Protein AF-0000000087542430 (afdb_homodimer)

Organism: NCBI:txid47879

InterPro domains:
  IPR011009 Protein kinase-like domain superfamily [SSF56112] (33-197)

Secondary structure (DSSP, 8-state):
--EEEE-GGGGGGHHHHSSHHHHHH---EEEEEETTEEEEEEEETTEEEEEEEEE---STTHHHHSPPHHHHHHHHHHHHHHTT---PPEEEEEEEEETTEEEEEEEEEEPPTT-EEHHHHHHTT-GGGG-HHHHHHHHHHHHHHHHHHHHTTEE-S---GGGEEE-TT--EEE---TT-EE--HHHHHHHHHHHHHHHHHHHHHHS-HHHHHHHHHHHHT-SS--HHHHHHHHHHHHTTTTT-/--EEEE-GGGGGGHHHHSSHHHHHH---EEEEEETTEEEEEEEETTEEEEEEEEE---STTHHHHSPPHHHHHHHHHHHHHHTT---PPEEEEEEEEETTEEEEEEEEEEPPTT-EEHHHHHHTT-GGGG-HHHHHHHHHHHHHHHHHHHHTTEE-S---GGGEEE-TT--EEE---TT-EE--HHHHHHHHHHHHHHHHHHHHHHS-HHHHHHHHHHHHT-SS--HHHHHHHHHHHHTTTTT-

Sequence (488 aa):
MSGWKLEPAYAELAQDFGSLDAVFALQGERLTRDPLSEVIRVQRDGVNYYVKRYVGAGKGLRRYLGKPRVKSEWQNLKRFAKWGIPTAEIVAWGLERNGAAYARGAMITRELPCTEDLSALAERHDLRLADRAWVDGVSRQLAGYTRTMHEHRFTHNDLKWRNLLIDDRSRLFLIDCPNGDFWRGFWLKYRITKDLACLDKVAKYHLSATQRLRFYLQYRQRDRLDTCDKKRIRHVVRFFEGREMSGWKLEPAYAELAQDFGSLDAVFALQGERLTRDPLSEVIRVQRDGVNYYVKRYVGAGKGLRRYLGKPRVKSEWQNLKRFAKWGIPTAEIVAWGLERNGAAYARGAMITRELPCTEDLSALAERHDLRLADRAWVDGVSRQLAGYTRTMHEHRFTHNDLKWRNLLIDDRSRLFLIDCPNGDFWRGFWLKYRITKDLACLDKVAKYHLSATQRLRFYLQYRQRDRLDTCDKKRIRHVVRFFEGRE

Solvent-accessible surface area (backbone atoms only — not comparable to full-atom values): 26073 Å² total; per-residue (Å²): 132,65,45,66,46,56,40,73,93,49,55,90,43,36,82,52,53,52,35,67,69,38,45,74,62,60,76,57,50,75,74,48,78,52,98,44,34,38,31,29,39,38,74,56,97,89,38,52,30,40,39,37,39,36,44,54,43,68,77,75,67,40,20,55,72,50,82,52,54,61,58,37,21,56,52,41,51,50,46,31,53,74,72,70,34,51,54,61,50,74,43,26,40,35,34,41,52,57,83,76,28,49,42,37,31,34,39,28,30,43,60,65,76,70,52,46,35,45,41,59,40,56,74,67,62,42,68,59,65,72,32,66,68,55,43,49,54,47,34,50,54,52,17,51,47,52,34,52,37,47,74,69,33,28,39,45,74,56,46,34,45,72,33,30,31,35,31,90,82,64,48,69,30,51,47,80,33,48,57,39,45,74,49,56,72,70,56,30,56,53,43,49,38,46,31,55,23,42,44,42,66,58,39,67,78,65,43,54,71,68,57,54,49,47,33,50,29,51,38,67,71,44,93,68,81,49,74,67,51,51,54,48,51,54,48,24,74,48,62,58,63,88,71,115,132,65,45,67,45,56,41,75,95,49,56,90,44,34,81,51,53,54,36,67,68,38,46,74,64,59,78,58,52,75,74,48,77,52,98,44,36,37,31,30,38,36,74,55,96,90,38,52,30,40,38,38,38,35,44,54,42,66,77,76,67,40,20,55,70,51,82,51,54,62,58,37,21,57,53,42,52,50,46,30,53,75,72,68,34,51,54,60,50,74,44,27,40,33,34,41,52,56,83,76,29,49,41,38,31,34,39,29,30,41,60,66,75,70,51,44,36,48,40,60,39,58,74,67,63,42,68,59,65,72,32,65,67,55,42,50,52,48,34,50,53,51,17,49,46,52,34,53,37,4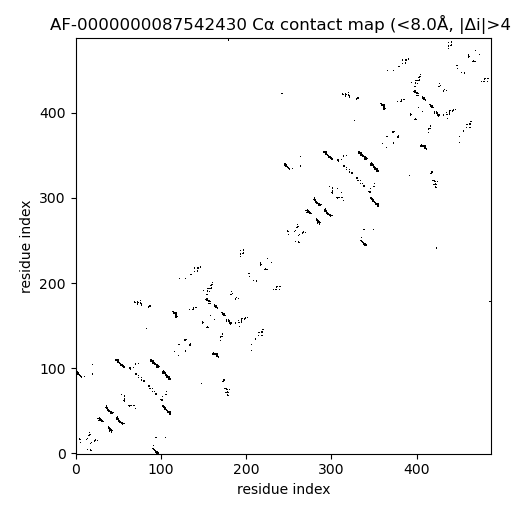8,74,69,33,28,38,45,74,57,46,34,46,70,32,30,32,35,30,89,82,64,48,69,28,51,48,78,36,49,59,38,45,76,48,57,71,71,57,31,56,51,44,49,38,47,31,55,22,42,42,42,68,58,38,67,79,66,43,54,71,66,57,54,48,47,33,51,29,51,37,66,71,45,94,66,81,49,74,68,50,51,53,47,50,54,49,23,76,47,62,59,64,86,73,114

Structure (mmCIF, N/CA/C/O backbone):
data_AF-0000000087542430-model_v1
#
loop_
_entity.id
_entity.type
_entity.pdbx_description
1 polymer 'Protein kinase domain-containing protein'
#
loop_
_atom_site.group_PDB
_atom_site.id
_atom_site.type_symbol
_atom_site.label_atom_id
_atom_site.label_alt_id
_atom_site.label_comp_id
_atom_site.label_asym_id
_atom_site.label_entity_id
_atom_site.label_seq_id
_atom_site.pdbx_PDB_ins_code
_atom_site.Cartn_x
_atom_site.Cartn_y
_atom_site.Cartn_z
_atom_site.occupancy
_atom_site.B_iso_or_equiv
_atom_site.auth_seq_id
_atom_site.auth_comp_id
_atom_site.auth_asym_id
_atom_site.auth_atom_id
_atom_site.pdbx_PDB_model_num
ATOM 1 N N . MET A 1 1 ? -23.734 -17.844 -2.361 1 52.16 1 MET A N 1
ATOM 2 C CA . MET A 1 1 ? -23.906 -19.297 -2.379 1 52.16 1 MET A CA 1
ATOM 3 C C . MET A 1 1 ? -22.891 -19.969 -1.473 1 52.16 1 MET A C 1
ATOM 5 O O . MET A 1 1 ? -21.688 -19.859 -1.688 1 52.16 1 MET A O 1
ATOM 9 N N . SER A 1 2 ? -23.297 -20.266 -0.173 1 66 2 SER A N 1
ATOM 10 C CA . SER A 1 2 ? -22.641 -21.172 0.768 1 66 2 SER A CA 1
ATOM 11 C C . SER A 1 2 ? -22.484 -22.562 0.182 1 66 2 SER A C 1
ATOM 13 O O . SER A 1 2 ? -23.359 -23.031 -0.554 1 66 2 SER A O 1
ATOM 15 N N . GLY A 1 3 ? -21.281 -23.078 -0.047 1 87.31 3 GLY A N 1
ATOM 16 C CA . GLY A 1 3 ? -21.078 -24.453 -0.473 1 87.31 3 GLY A CA 1
ATOM 17 C C . GLY A 1 3 ? -19.625 -24.891 -0.4 1 87.31 3 GLY A C 1
ATOM 18 O O . GLY A 1 3 ? -18.734 -24.062 -0.186 1 87.31 3 GLY A O 1
ATOM 19 N N . TRP A 1 4 ? -19.516 -26.219 -0.325 1 95.25 4 TRP A N 1
ATOM 20 C CA . TRP A 1 4 ? -18.219 -26.875 -0.301 1 95.25 4 TRP A CA 1
ATOM 21 C C . TRP A 1 4 ? -18.109 -27.906 -1.415 1 95.25 4 TRP A C 1
ATOM 23 O O . TRP A 1 4 ? -19.031 -28.703 -1.621 1 95.25 4 TRP A O 1
ATOM 33 N N . LYS A 1 5 ? -16.969 -27.797 -2.174 1 97.12 5 LYS A N 1
ATOM 34 C CA . LYS A 1 5 ? -16.766 -28.719 -3.281 1 97.12 5 LYS A CA 1
ATOM 35 C C . LYS A 1 5 ? -15.422 -29.438 -3.146 1 97.12 5 LYS A C 1
ATOM 37 O O . LYS A 1 5 ? -14.391 -28.812 -2.92 1 97.12 5 LYS A O 1
ATOM 42 N N . LEU A 1 6 ? -15.547 -30.703 -3.184 1 97.88 6 LEU A N 1
ATOM 43 C CA . LEU A 1 6 ? -14.367 -31.562 -3.275 1 97.88 6 LEU A CA 1
ATOM 44 C C . LEU A 1 6 ? -14.227 -32.125 -4.676 1 97.88 6 LEU A C 1
ATOM 46 O O . LEU A 1 6 ? -15.164 -32.75 -5.191 1 97.88 6 LEU A O 1
ATOM 50 N N . GLU A 1 7 ? -13.078 -31.938 -5.238 1 97.06 7 GLU A N 1
ATOM 51 C CA . GLU A 1 7 ? -12.867 -32.5 -6.574 1 97.06 7 GLU A CA 1
ATOM 52 C C . GLU A 1 7 ? -13.023 -34 -6.586 1 97.06 7 GLU A C 1
ATOM 54 O O . GLU A 1 7 ? -12.508 -34.688 -5.699 1 97.06 7 GLU A O 1
ATOM 59 N N . PRO A 1 8 ? -13.672 -34.531 -7.629 1 96.56 8 PRO A N 1
ATOM 60 C CA . PRO A 1 8 ? -13.961 -35.969 -7.688 1 96.56 8 PRO A CA 1
ATOM 61 C C . PRO A 1 8 ? -12.703 -36.812 -7.613 1 96.56 8 PRO A C 1
ATOM 63 O O . PRO A 1 8 ? -12.719 -37.906 -7.023 1 96.56 8 PRO A O 1
ATOM 66 N N . ALA A 1 9 ? -11.688 -36.375 -8.102 1 96.06 9 ALA A N 1
ATOM 67 C CA . ALA A 1 9 ? -10.43 -37.125 -8.133 1 96.06 9 ALA A CA 1
ATOM 68 C C . ALA A 1 9 ? -9.898 -37.344 -6.723 1 96.06 9 ALA A C 1
ATOM 70 O O . ALA A 1 9 ? -9.023 -38.188 -6.512 1 96.06 9 ALA A O 1
ATOM 71 N N . TYR A 1 10 ? -10.5 -36.625 -5.754 1 97.38 10 TYR A N 1
ATOM 72 C CA . TYR A 1 10 ? -10.008 -36.719 -4.383 1 97.38 10 TYR A CA 1
ATOM 73 C C . TYR A 1 10 ? -11.094 -37.25 -3.451 1 97.38 10 TYR A C 1
ATOM 75 O O . TYR A 1 10 ? -11.086 -36.969 -2.252 1 97.38 10 TYR A O 1
ATOM 83 N N . ALA A 1 11 ? -11.969 -38 -3.99 1 96.38 11 ALA A N 1
ATOM 84 C CA . ALA A 1 11 ? -13.117 -38.531 -3.238 1 96.38 11 ALA A CA 1
ATOM 85 C C . ALA A 1 11 ? -12.664 -39.344 -2.047 1 96.38 11 ALA A C 1
ATOM 87 O O . ALA A 1 11 ? -13.336 -39.406 -1.014 1 96.38 11 ALA A O 1
ATOM 88 N N . GLU A 1 12 ? -11.531 -40 -2.141 1 96.25 12 GLU A N 1
ATOM 89 C CA . GLU A 1 12 ? -11.023 -40.844 -1.073 1 96.25 12 GLU A CA 1
ATOM 90 C C . GLU A 1 12 ? -10.664 -40.031 0.167 1 96.25 12 GLU A C 1
ATOM 92 O O . GLU A 1 12 ? -10.531 -40.594 1.262 1 96.25 12 GLU A O 1
ATOM 97 N N . LEU A 1 13 ? -10.555 -38.719 0.046 1 97.19 13 LEU A N 1
ATOM 98 C CA . LEU A 1 13 ? -10.18 -37.844 1.161 1 97.19 13 LEU A CA 1
ATOM 99 C C . LEU A 1 13 ? -11.406 -37.125 1.717 1 97.19 13 LEU A C 1
ATOM 101 O O . LEU A 1 13 ? -11.273 -36.094 2.398 1 97.19 13 LEU A O 1
ATOM 105 N N . ALA A 1 14 ? -12.547 -37.625 1.47 1 96.94 14 ALA A N 1
ATOM 106 C CA . ALA A 1 14 ? -13.805 -37 1.843 1 96.94 14 ALA A CA 1
ATOM 107 C C . ALA A 1 14 ? -13.914 -36.844 3.357 1 96.94 14 ALA A C 1
ATOM 109 O O . ALA A 1 14 ? -14.508 -35.875 3.852 1 96.94 14 ALA A O 1
ATOM 110 N N . GLN A 1 15 ? -13.367 -37.781 4.031 1 95.88 15 GLN A N 1
ATOM 111 C CA . GLN A 1 15 ? -13.438 -37.719 5.488 1 95.88 15 GLN A CA 1
ATOM 112 C C . GLN A 1 15 ? -12.758 -36.438 6.008 1 95.88 15 GLN A C 1
ATOM 114 O O . GLN A 1 15 ? -13.266 -35.781 6.918 1 95.88 15 GLN A O 1
ATOM 119 N N . ASP A 1 16 ? -11.633 -36.094 5.398 1 97.12 16 ASP A N 1
ATOM 120 C CA . ASP A 1 16 ? -10.836 -34.969 5.855 1 97.12 16 ASP A CA 1
ATOM 121 C C . ASP A 1 16 ? -11.211 -33.688 5.098 1 97.12 16 ASP A C 1
ATOM 123 O O . ASP A 1 16 ? -11.242 -32.594 5.68 1 97.12 16 ASP A O 1
ATOM 127 N N . PHE A 1 17 ? -11.508 -33.844 3.803 1 98 17 PHE A N 1
ATOM 128 C CA . PHE A 1 17 ? -11.633 -32.688 2.939 1 98 17 PHE A CA 1
ATOM 129 C C . PHE A 1 17 ? -13.07 -32.5 2.453 1 98 17 PHE A C 1
ATOM 131 O O . PHE A 1 17 ? -13.352 -31.641 1.63 1 98 17 PHE A O 1
ATOM 138 N N . GLY A 1 18 ? -13.977 -33.281 2.99 1 96.75 18 GLY A N 1
ATOM 139 C CA . GLY A 1 18 ? -15.281 -33.375 2.361 1 96.75 18 GLY A CA 1
ATOM 140 C C . GLY A 1 18 ? -16.266 -32.344 2.834 1 96.75 18 GLY A C 1
ATOM 141 O O . GLY A 1 18 ? -17.359 -32.188 2.283 1 96.75 18 GLY A O 1
ATOM 142 N N . SER A 1 19 ? -15.922 -31.641 3.891 1 96.44 19 SER A N 1
ATOM 143 C CA . SER A 1 19 ? -16.797 -30.578 4.406 1 96.44 19 SER A CA 1
ATOM 144 C C . SER A 1 19 ? -15.984 -29.469 5.047 1 96.44 19 SER A C 1
ATOM 146 O O . SER A 1 19 ? -14.844 -29.672 5.461 1 96.44 19 SER A O 1
ATOM 148 N N . LEU A 1 20 ? -16.656 -28.328 5.012 1 95.94 20 LEU A N 1
ATOM 149 C CA . LEU A 1 20 ? -16 -27.172 5.645 1 95.94 20 LEU A CA 1
ATOM 150 C C . LEU A 1 20 ? -15.703 -27.469 7.113 1 95.94 20 LEU A C 1
ATOM 152 O O . LEU A 1 20 ? -14.641 -27.109 7.617 1 95.94 20 LEU A O 1
ATOM 156 N N . ASP A 1 21 ? -16.594 -28.141 7.84 1 96 21 ASP A N 1
ATOM 157 C CA . ASP A 1 21 ? -16.391 -28.5 9.234 1 96 21 ASP A CA 1
ATOM 158 C C . ASP A 1 21 ? -15.156 -29.391 9.398 1 96 21 ASP A C 1
ATOM 160 O O . ASP A 1 21 ? -14.336 -29.172 10.289 1 96 21 ASP A O 1
ATOM 164 N N . ALA A 1 22 ? -15.102 -30.359 8.562 1 97.31 22 ALA A N 1
ATOM 165 C CA . ALA A 1 22 ? -13.953 -31.266 8.625 1 97.31 22 ALA A CA 1
ATOM 166 C C . ALA A 1 22 ? -12.648 -30.531 8.359 1 97.31 22 ALA A C 1
ATOM 168 O O . ALA A 1 22 ? -11.641 -30.766 9.023 1 97.31 22 ALA A O 1
ATOM 169 N N . VAL A 1 23 ? -12.703 -29.656 7.434 1 97.75 23 VAL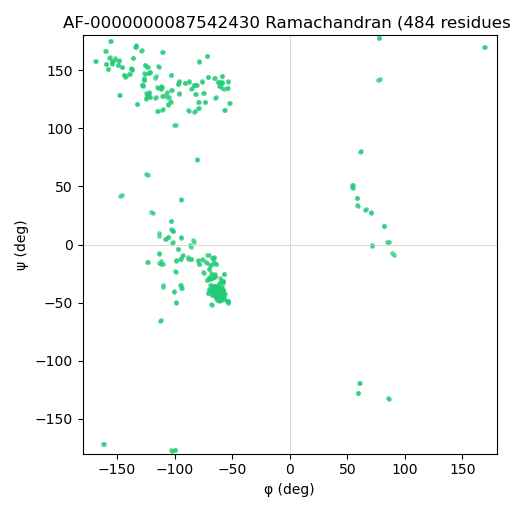 A N 1
ATOM 170 C CA . VAL A 1 23 ? -11.523 -28.906 7.02 1 97.75 23 VAL A CA 1
ATOM 171 C C . VAL A 1 23 ? -11.078 -27.969 8.148 1 97.75 23 VAL A C 1
ATOM 173 O O . VAL A 1 23 ? -9.883 -27.859 8.43 1 97.75 23 VAL A O 1
ATOM 176 N N . PHE A 1 24 ? -11.992 -27.359 8.844 1 96.62 24 PHE A N 1
ATOM 177 C CA . PHE A 1 24 ? -11.648 -26.438 9.922 1 96.62 24 PHE A CA 1
ATOM 178 C C . PHE A 1 24 ? -11.195 -27.203 11.164 1 96.62 24 PHE A C 1
ATOM 180 O O . PHE A 1 24 ? -10.586 -26.625 12.062 1 96.62 24 PHE A O 1
ATOM 187 N N . ALA A 1 25 ? -11.414 -28.484 11.18 1 96.81 25 ALA A N 1
ATOM 188 C CA . ALA A 1 25 ? -11.008 -29.328 12.305 1 96.81 25 ALA A CA 1
ATOM 189 C C . ALA A 1 25 ? -9.633 -29.938 12.055 1 96.81 25 ALA A C 1
ATOM 191 O O . ALA A 1 25 ? -9.023 -30.5 12.969 1 96.81 25 ALA A O 1
ATOM 192 N N . LEU A 1 26 ? -9.164 -29.781 10.852 1 96.94 26 LEU A N 1
ATOM 193 C CA . LEU A 1 26 ? -7.883 -30.391 10.5 1 96.94 26 LEU A CA 1
ATOM 194 C C . LEU A 1 26 ? -6.758 -29.812 11.359 1 96.94 26 LEU A C 1
ATOM 196 O O . LEU A 1 26 ? -6.73 -28.609 11.641 1 96.94 26 LEU A O 1
ATOM 200 N N . GLN A 1 27 ? -5.906 -30.688 11.75 1 96 27 GLN A N 1
ATOM 201 C CA . GLN A 1 27 ? -4.668 -30.297 12.414 1 96 27 GLN A CA 1
ATOM 202 C C . GLN A 1 27 ? -3.455 -30.594 11.539 1 96 27 GLN A C 1
ATOM 204 O O . GLN A 1 27 ? -3.404 -31.641 10.875 1 96 27 GLN A O 1
ATOM 209 N N . GLY A 1 28 ? -2.607 -29.609 11.477 1 96.44 28 GLY A N 1
ATOM 210 C CA . GLY A 1 28 ? -1.394 -29.75 10.695 1 96.44 28 GLY A CA 1
ATOM 211 C C . GLY A 1 28 ? -0.321 -28.734 11.062 1 96.44 28 GLY A C 1
ATOM 212 O O . GLY A 1 28 ? -0.391 -28.109 12.125 1 96.44 28 GLY A O 1
ATOM 213 N N . GLU A 1 29 ? 0.711 -28.703 10.289 1 96.69 29 GLU A N 1
ATOM 214 C CA . GLU A 1 29 ? 1.783 -27.734 10.492 1 96.69 29 GLU A CA 1
ATOM 215 C C . GLU A 1 29 ? 1.347 -26.344 10.07 1 96.69 29 GLU A C 1
ATOM 217 O O . GLU A 1 29 ? 1.015 -26.109 8.906 1 96.69 29 GLU A O 1
ATOM 222 N N . ARG A 1 30 ? 1.42 -25.422 11.008 1 96.06 30 ARG A N 1
ATOM 223 C CA . ARG A 1 30 ? 1.023 -24.047 10.711 1 96.06 30 ARG A CA 1
ATOM 224 C C . ARG A 1 30 ? 2.125 -23.312 9.961 1 96.06 30 ARG A C 1
ATOM 226 O O . ARG A 1 30 ? 3.252 -23.203 10.445 1 96.06 30 ARG A O 1
ATOM 233 N N . LEU A 1 31 ? 1.813 -22.844 8.875 1 93.19 31 LEU A N 1
ATOM 234 C CA . LEU A 1 31 ? 2.779 -22.125 8.047 1 93.19 31 LEU A CA 1
ATOM 235 C C . LEU A 1 31 ? 2.619 -20.625 8.211 1 93.19 31 LEU A C 1
ATOM 237 O O . LEU A 1 31 ? 3.609 -19.891 8.32 1 93.19 31 LEU A O 1
ATOM 241 N N . THR A 1 32 ? 1.468 -20.109 8.102 1 90.69 32 THR A N 1
ATOM 242 C CA . THR A 1 32 ? 1.166 -18.703 8.281 1 90.69 32 THR A CA 1
ATOM 243 C C . THR A 1 32 ? -0.108 -18.516 9.102 1 90.69 32 THR A C 1
ATOM 245 O O . THR A 1 32 ? -0.984 -19.391 9.094 1 90.69 32 THR A O 1
ATOM 248 N N . ARG A 1 33 ? -0.109 -17.344 9.836 1 87.38 33 ARG A N 1
ATOM 249 C CA . ARG A 1 33 ? -1.304 -16.969 10.586 1 87.38 33 ARG A CA 1
ATOM 250 C C . ARG A 1 33 ? -1.471 -15.453 10.641 1 87.38 33 ARG A C 1
ATOM 252 O O . ARG A 1 33 ? -0.507 -14.727 10.891 1 87.38 33 ARG A O 1
ATOM 259 N N . ASP A 1 34 ? -2.607 -15.133 10.281 1 83.19 34 ASP A N 1
ATOM 260 C CA . ASP A 1 34 ? -3.035 -13.75 10.484 1 83.19 34 ASP A CA 1
ATOM 261 C C . ASP A 1 34 ? -4.441 -13.695 11.086 1 83.19 34 ASP A C 1
ATOM 263 O O . ASP A 1 34 ? -5.109 -14.727 11.203 1 83.19 34 ASP A O 1
ATOM 267 N N . PRO A 1 35 ? -4.871 -12.492 11.484 1 77.81 35 PRO A N 1
ATOM 268 C CA . PRO A 1 35 ? -6.168 -12.406 12.164 1 77.81 35 PRO A CA 1
ATOM 269 C C . PRO A 1 35 ? -7.309 -12.977 11.32 1 77.81 35 PRO A C 1
ATOM 271 O O . PRO A 1 35 ? -8.258 -13.555 11.867 1 77.81 35 PRO A O 1
ATOM 274 N N . LEU A 1 36 ? -7.184 -13 10.062 1 81 36 LEU A N 1
ATOM 275 C CA . LEU A 1 36 ? -8.32 -13.359 9.227 1 81 36 LEU A CA 1
ATOM 276 C C . LEU A 1 36 ? -8.062 -14.68 8.5 1 81 36 LEU A C 1
ATOM 278 O O . LEU A 1 36 ? -8.977 -15.25 7.902 1 81 36 LEU A O 1
ATOM 282 N N . SER A 1 37 ? -6.793 -15.188 8.625 1 89.94 37 SER A N 1
ATOM 283 C CA . SER A 1 37 ? -6.516 -16.359 7.805 1 89.94 37 SER A CA 1
ATOM 284 C C . SER A 1 37 ? -5.402 -17.203 8.414 1 89.94 37 SER A C 1
ATOM 286 O O . SER A 1 37 ? -4.641 -16.719 9.258 1 89.94 37 SER A O 1
ATOM 288 N N . GLU A 1 38 ? -5.445 -18.469 8.047 1 94.5 38 GLU A N 1
ATOM 289 C CA . GLU A 1 38 ? -4.402 -19.406 8.43 1 94.5 38 GLU A CA 1
ATOM 290 C C . GLU A 1 38 ? -4.129 -20.422 7.312 1 94.5 38 GLU A C 1
ATOM 292 O O . GLU A 1 38 ? -5.035 -20.766 6.555 1 94.5 38 GLU A O 1
ATOM 297 N N . VAL A 1 39 ? -2.871 -20.797 7.23 1 96.31 39 VAL A N 1
ATOM 298 C CA . VAL A 1 39 ? -2.486 -21.859 6.301 1 96.31 39 VAL A CA 1
ATOM 299 C C . VAL A 1 39 ? -1.783 -22.984 7.055 1 96.31 39 VAL A C 1
ATOM 301 O O . VAL A 1 39 ? -0.802 -22.734 7.762 1 96.31 39 VAL A O 1
ATOM 304 N N . ILE A 1 40 ? -2.273 -24.141 6.824 1 97.62 40 ILE A N 1
ATOM 305 C CA . ILE A 1 40 ? -1.609 -25.297 7.426 1 97.62 40 ILE A CA 1
ATOM 306 C C . ILE A 1 40 ? -1.259 -26.312 6.34 1 97.62 40 ILE A C 1
ATOM 308 O O . ILE A 1 40 ? -1.88 -26.328 5.273 1 97.62 40 ILE A O 1
ATOM 312 N N . ARG A 1 41 ? -0.298 -27.062 6.613 1 97.94 41 ARG A N 1
ATOM 313 C CA . ARG A 1 41 ? 0.076 -28.188 5.766 1 97.94 41 ARG A CA 1
ATOM 314 C C . ARG A 1 41 ? -0.303 -29.516 6.418 1 97.94 41 ARG A C 1
ATOM 316 O O . ARG A 1 41 ? -0.022 -29.734 7.598 1 97.94 41 ARG A O 1
ATOM 323 N N . VAL A 1 42 ? -0.954 -30.312 5.68 1 98 42 VAL A N 1
ATOM 324 C CA . VAL A 1 42 ? -1.322 -31.641 6.164 1 98 42 VAL A CA 1
ATOM 325 C C . VAL A 1 42 ? -0.822 -32.719 5.188 1 98 42 VAL A C 1
ATOM 327 O O . VAL A 1 42 ? -0.729 -32.469 3.984 1 98 42 VAL A O 1
ATOM 330 N N . GLN A 1 43 ? -0.483 -33.781 5.723 1 97.5 43 GLN A N 1
ATOM 331 C CA . GLN A 1 43 ? -0.053 -34.906 4.891 1 97.5 43 GLN A CA 1
ATOM 332 C C . GLN A 1 43 ? -1.076 -36.031 4.914 1 97.5 43 GLN A C 1
ATOM 334 O O . GLN A 1 43 ? -1.552 -36.438 5.98 1 97.5 43 GLN A O 1
ATOM 339 N N . ARG A 1 44 ? -1.478 -36.469 3.799 1 96.12 44 ARG A N 1
ATOM 340 C CA . ARG A 1 44 ? -2.344 -37.625 3.633 1 96.12 44 ARG A CA 1
ATOM 341 C C . ARG A 1 44 ? -1.81 -38.562 2.547 1 96.12 44 ARG A C 1
ATOM 343 O O . ARG A 1 44 ? -1.547 -38.125 1.424 1 96.12 44 ARG A O 1
ATOM 350 N N . ASP A 1 45 ? -1.526 -39.844 2.959 1 92.56 45 ASP A N 1
ATOM 351 C CA . ASP A 1 45 ? -1.05 -40.844 2.029 1 92.56 45 ASP A CA 1
ATOM 352 C C . ASP A 1 45 ? 0.244 -40.406 1.348 1 92.56 45 ASP A C 1
ATOM 354 O O . ASP A 1 45 ? 0.381 -40.531 0.128 1 92.56 45 ASP A O 1
ATOM 358 N N . GLY A 1 46 ? 1.032 -39.719 2.055 1 94.44 46 GLY A N 1
ATOM 359 C CA . GLY A 1 46 ? 2.35 -39.344 1.567 1 94.44 46 GLY A CA 1
ATOM 360 C C . GLY A 1 46 ? 2.34 -38.094 0.723 1 94.44 46 GLY A C 1
ATOM 361 O O . GLY A 1 46 ? 3.373 -37.688 0.182 1 94.44 46 GLY A O 1
ATOM 362 N N . VAL A 1 47 ? 1.177 -37.562 0.617 1 96.19 47 VAL A N 1
ATOM 363 C CA . VAL A 1 47 ? 1.046 -36.344 -0.182 1 96.19 47 VAL A CA 1
ATOM 364 C C . VAL A 1 47 ? 0.737 -35.156 0.727 1 96.19 47 VAL A C 1
ATOM 366 O O . VAL A 1 47 ? -0.08 -35.25 1.644 1 96.19 47 VAL A O 1
ATOM 369 N N . ASN A 1 48 ? 1.465 -34.031 0.451 1 97.38 48 ASN A N 1
ATOM 370 C CA . ASN A 1 48 ? 1.199 -32.812 1.214 1 97.38 48 ASN A CA 1
ATOM 371 C C . ASN A 1 48 ? 0.091 -31.984 0.576 1 97.38 48 ASN A C 1
ATOM 373 O O . ASN A 1 48 ? 0.013 -31.875 -0.65 1 97.38 48 ASN A O 1
ATOM 377 N N . TYR A 1 49 ? -0.723 -31.453 1.454 1 98.31 49 TYR A N 1
ATOM 378 C CA . TYR A 1 49 ? -1.785 -30.531 1.056 1 98.31 49 TYR A CA 1
ATOM 379 C C . TYR A 1 49 ? -1.709 -29.234 1.846 1 98.31 49 TYR A C 1
ATOM 381 O O . TYR A 1 49 ? -1.393 -29.234 3.037 1 98.31 49 TYR A O 1
ATOM 389 N N . TYR A 1 50 ? -1.98 -28.156 1.175 1 97.88 50 TYR A N 1
ATOM 390 C CA . TYR A 1 50 ? -2.033 -26.844 1.822 1 97.88 50 TYR A CA 1
ATOM 391 C C . TYR A 1 50 ? -3.475 -26.406 2.031 1 97.88 50 TYR A C 1
ATOM 393 O O . TYR A 1 50 ? -4.246 -26.312 1.074 1 97.88 50 TYR A O 1
ATOM 401 N N . VAL A 1 51 ? -3.768 -26.156 3.27 1 98.12 51 VAL A N 1
ATOM 402 C CA . VAL A 1 51 ? -5.117 -25.766 3.66 1 98.12 51 VAL A CA 1
ATOM 403 C C . VAL A 1 51 ? -5.133 -24.297 4.082 1 98.12 51 VAL A C 1
ATOM 405 O O . VAL A 1 51 ? -4.504 -23.922 5.07 1 98.12 51 VAL A O 1
ATOM 408 N N . LYS A 1 52 ? -5.863 -23.516 3.326 1 96.75 52 LYS A N 1
ATOM 409 C CA . LYS A 1 52 ? -6.043 -22.094 3.658 1 96.75 52 LYS A CA 1
ATOM 410 C C . LYS A 1 52 ? -7.441 -21.844 4.219 1 96.75 52 LYS A C 1
ATOM 412 O O . LYS A 1 52 ? -8.445 -22.078 3.541 1 96.75 52 LYS A O 1
ATOM 417 N N . ARG A 1 53 ? -7.422 -21.359 5.402 1 96 53 ARG A N 1
ATOM 418 C CA . ARG A 1 53 ? -8.68 -21.094 6.09 1 96 53 ARG A CA 1
ATOM 419 C C . ARG A 1 53 ? -8.867 -19.594 6.328 1 96 53 ARG A C 1
ATOM 421 O O . ARG A 1 53 ? -7.93 -18.906 6.742 1 96 53 ARG A O 1
ATOM 428 N N . TYR A 1 54 ? -10.023 -19.141 6.047 1 90.88 54 TYR A N 1
ATOM 429 C CA . TYR A 1 54 ? -10.375 -17.734 6.246 1 90.88 54 TYR A CA 1
ATOM 430 C C . TYR A 1 54 ? -11.562 -17.609 7.195 1 90.88 54 TYR A C 1
ATOM 432 O O . TYR A 1 54 ? -12.57 -18.297 7.035 1 90.88 54 TYR A O 1
ATOM 440 N N . VAL A 1 55 ? -11.172 -16.734 8.203 1 86.5 55 VAL A N 1
ATOM 441 C CA . VAL A 1 55 ? -12.266 -16.484 9.133 1 86.5 55 VAL A CA 1
ATOM 442 C C . VAL A 1 55 ? -12.656 -15.008 9.086 1 86.5 55 VAL A C 1
ATOM 444 O O . VAL A 1 55 ? -11.797 -14.133 8.961 1 86.5 55 VAL A O 1
ATOM 447 N N . GLY A 1 56 ? -13.914 -14.75 8.883 1 70.81 56 GLY A N 1
ATOM 448 C CA . GLY A 1 56 ? -14.414 -13.383 8.938 1 70.81 56 GLY A CA 1
ATOM 449 C C . GLY A 1 56 ? -14.078 -12.57 7.703 1 70.81 56 GLY A C 1
ATOM 450 O O . GLY A 1 56 ? -13.289 -13.008 6.859 1 70.81 56 GLY A O 1
ATOM 451 N N . ALA A 1 57 ? -14.961 -11.625 7.113 1 60.66 57 ALA A N 1
ATOM 452 C CA . ALA A 1 57 ? -14.742 -10.797 5.926 1 60.66 57 ALA A CA 1
ATOM 453 C C . ALA A 1 57 ? -14.211 -9.422 6.309 1 60.66 57 ALA A C 1
ATOM 455 O O . ALA A 1 57 ? -14.367 -8.461 5.551 1 60.66 57 ALA A O 1
ATOM 456 N N . GLY A 1 58 ? -13.289 -9.367 7.363 1 59.12 58 GLY A N 1
ATOM 457 C CA . GLY A 1 58 ? -12.867 -8.031 7.746 1 59.12 58 GLY A CA 1
ATOM 458 C C . GLY A 1 58 ? -13.891 -7.293 8.578 1 59.12 58 GLY A C 1
ATOM 459 O O . GLY A 1 58 ? -14.906 -7.871 8.977 1 59.12 58 GLY A O 1
ATOM 460 N N . LYS A 1 59 ? -13.531 -6.078 9 1 57.69 59 LYS A N 1
ATOM 461 C CA . LYS A 1 59 ? -14.367 -5.289 9.898 1 57.69 59 LYS A CA 1
ATOM 462 C C . LYS A 1 59 ? -15.445 -4.535 9.125 1 57.69 59 LYS A C 1
ATOM 464 O O . LYS A 1 59 ? -15.258 -4.211 7.949 1 57.69 59 LYS A O 1
ATOM 469 N N . GLY A 1 60 ? -16.703 -4.5 9.633 1 53.34 60 GLY A N 1
ATOM 470 C CA . GLY A 1 60 ? -17.781 -3.627 9.188 1 53.34 60 GLY A CA 1
ATOM 471 C C . GLY A 1 60 ? -18.562 -4.195 8.016 1 53.34 60 GLY A C 1
ATOM 472 O O . GLY A 1 60 ? -18.906 -5.379 8.016 1 53.34 60 GLY A O 1
ATOM 473 N N . LEU A 1 61 ? -18.812 -3.365 6.949 1 51.78 61 LEU A N 1
ATOM 474 C CA . LEU A 1 61 ? -19.719 -3.629 5.836 1 51.78 61 LEU A CA 1
ATOM 475 C C . LEU A 1 61 ? -19.078 -4.551 4.812 1 51.78 61 LEU A C 1
ATOM 477 O O . LEU A 1 61 ? -19.766 -5.227 4.047 1 51.78 61 LEU A O 1
ATOM 481 N N . ARG A 1 62 ? -17.797 -4.711 4.957 1 58.62 62 ARG A N 1
ATOM 482 C CA . ARG A 1 62 ? -17.094 -5.555 3.994 1 58.62 62 ARG A CA 1
ATOM 483 C C . ARG A 1 62 ? -17.562 -7.004 4.098 1 58.62 62 ARG A C 1
ATOM 485 O O . ARG A 1 62 ? -17.562 -7.734 3.105 1 58.62 62 ARG A O 1
ATOM 492 N N . ARG A 1 63 ? -17.984 -7.262 5.242 1 59.44 63 ARG A N 1
ATOM 493 C CA . ARG A 1 63 ? -18.406 -8.641 5.457 1 59.44 63 ARG A CA 1
ATOM 494 C C . ARG A 1 63 ? -19.641 -8.977 4.633 1 59.44 63 ARG A C 1
ATOM 496 O O . ARG A 1 63 ? -19.953 -10.148 4.406 1 59.44 63 ARG A O 1
ATOM 503 N N . TYR A 1 64 ? -20.203 -7.926 4.105 1 58.03 64 TYR A N 1
ATOM 504 C CA . TYR A 1 64 ? -21.484 -8.141 3.438 1 58.03 64 TYR A CA 1
ATOM 505 C C . TYR A 1 64 ? -21.344 -7.98 1.929 1 58.03 64 TYR A C 1
ATOM 507 O O . TYR A 1 64 ? -22.094 -8.594 1.163 1 58.03 64 TYR A O 1
ATOM 515 N N . LEU A 1 65 ? -20.516 -7.102 1.515 1 59.72 65 LEU A N 1
ATOM 516 C CA . LEU A 1 65 ? -20.625 -6.711 0.114 1 59.72 65 LEU A CA 1
ATOM 517 C C . LEU A 1 65 ? -19.391 -7.16 -0.667 1 59.72 65 LEU A C 1
ATOM 519 O O . LEU A 1 65 ? -19.438 -7.312 -1.89 1 59.72 65 LEU A O 1
ATOM 523 N N . GLY A 1 66 ? -18.453 -7.461 -0.003 1 65.56 66 GLY A N 1
ATOM 524 C CA . GLY A 1 66 ? -17.266 -7.73 -0.807 1 65.56 66 GLY A CA 1
ATOM 525 C C . GLY A 1 66 ? -17.062 -9.203 -1.097 1 65.56 66 GLY A C 1
ATOM 526 O O . GLY A 1 66 ? -17.625 -10.062 -0.404 1 65.56 66 GLY A O 1
ATOM 527 N N . LYS A 1 67 ? -16.625 -9.523 -2.389 1 78.25 67 LYS A N 1
ATOM 528 C CA . LYS A 1 67 ? -16.203 -10.891 -2.693 1 78.25 67 LYS A CA 1
ATOM 529 C C . LYS A 1 67 ? -15.164 -11.383 -1.683 1 78.25 67 LYS A C 1
ATOM 531 O O . LYS A 1 67 ? -14.133 -10.742 -1.479 1 78.25 67 LYS A O 1
ATOM 536 N N . PRO A 1 68 ? -15.594 -12.508 -1.052 1 84.81 68 PRO A N 1
ATOM 537 C CA . PRO A 1 68 ? -14.641 -13.031 -0.078 1 84.81 68 PRO A CA 1
ATOM 538 C C . PRO A 1 68 ? -13.289 -13.375 -0.706 1 84.81 68 PRO A C 1
ATOM 540 O O . PRO A 1 68 ? -13.242 -13.867 -1.836 1 84.81 68 PRO A O 1
ATOM 543 N N . ARG A 1 69 ? -12.281 -13.172 0.005 1 85.56 69 ARG A N 1
ATOM 544 C CA . ARG A 1 69 ? -10.906 -13.367 -0.447 1 85.56 69 ARG A CA 1
ATOM 545 C C . ARG A 1 69 ? -10.688 -14.805 -0.907 1 85.56 69 ARG A C 1
ATOM 547 O O . ARG A 1 69 ? -10.016 -15.047 -1.915 1 85.56 69 ARG A O 1
ATOM 554 N N . VAL A 1 70 ? -11.227 -15.766 -0.243 1 90.56 70 VAL A N 1
ATOM 555 C CA . VAL A 1 70 ? -11.016 -17.172 -0.575 1 90.56 70 VAL A CA 1
ATOM 556 C C . VAL A 1 70 ? -11.648 -17.484 -1.931 1 90.56 70 VAL A C 1
ATOM 558 O O . VAL A 1 70 ? -11.109 -18.281 -2.709 1 90.56 70 VAL A O 1
ATOM 561 N N . LYS A 1 71 ? -12.711 -16.891 -2.189 1 92.12 71 LYS A N 1
ATOM 562 C CA . LYS A 1 71 ? -13.375 -17.094 -3.475 1 92.12 71 LYS A CA 1
ATOM 563 C C . LYS A 1 71 ? -12.555 -16.516 -4.617 1 92.12 71 LYS A C 1
ATOM 565 O O . LYS A 1 71 ? -12.383 -17.156 -5.656 1 92.12 71 LYS A O 1
ATOM 570 N N . SER A 1 72 ? -12.07 -15.352 -4.348 1 92.69 72 SER A N 1
ATOM 571 C CA . SER A 1 72 ? -11.195 -14.734 -5.344 1 92.69 72 SER A CA 1
ATOM 572 C C . SER A 1 72 ? -9.977 -15.602 -5.625 1 92.69 72 SER A C 1
ATOM 574 O O . SER A 1 72 ? -9.586 -15.781 -6.781 1 92.69 72 SER A O 1
ATOM 576 N N . GLU A 1 73 ? -9.5 -16.156 -4.625 1 93.44 73 GLU A N 1
ATOM 577 C CA . GLU A 1 73 ? -8.266 -16.922 -4.77 1 93.44 73 GLU A CA 1
ATOM 578 C C . GLU A 1 73 ? -8.492 -18.188 -5.605 1 93.44 73 GLU A C 1
ATOM 580 O O . GLU A 1 73 ? -7.754 -18.438 -6.559 1 93.44 73 GLU A O 1
ATOM 585 N N . TRP A 1 74 ? -9.5 -18.984 -5.25 1 94.62 74 TRP A N 1
ATOM 586 C CA . TRP A 1 74 ? -9.641 -20.219 -6.023 1 94.62 74 TRP A CA 1
ATOM 587 C C . TRP A 1 74 ? -10.117 -19.922 -7.441 1 94.62 74 TRP A C 1
ATOM 589 O O . TRP A 1 74 ? -9.773 -20.625 -8.383 1 94.62 74 TRP A O 1
ATOM 599 N N . GLN A 1 75 ? -10.852 -18.859 -7.656 1 96.44 75 GLN A N 1
ATOM 600 C CA . GLN A 1 75 ? -11.242 -18.484 -9.008 1 96.44 75 GLN A CA 1
ATOM 601 C C . GLN A 1 75 ? -10.023 -18.078 -9.836 1 96.44 75 GLN A C 1
ATOM 603 O O . GLN A 1 75 ? -9.922 -18.438 -11.016 1 96.44 75 GLN A O 1
ATOM 608 N N . ASN A 1 76 ? -9.18 -17.422 -9.195 1 97.31 76 ASN A N 1
ATOM 609 C CA . ASN A 1 76 ? -7.988 -16.953 -9.906 1 97.31 76 ASN A CA 1
ATOM 610 C C .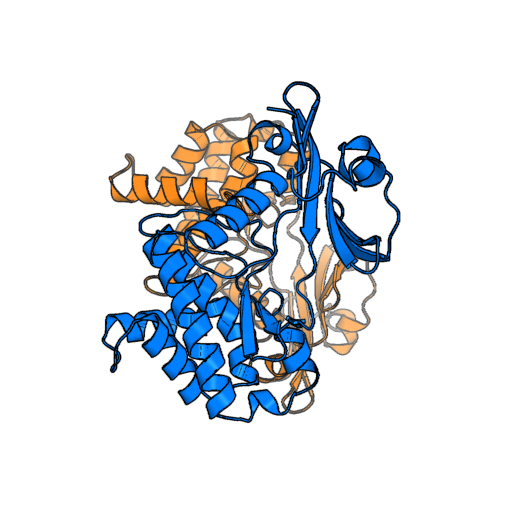 ASN A 1 76 ? -7.055 -18.125 -10.25 1 97.31 76 ASN A C 1
ATOM 612 O O . ASN A 1 76 ? -6.473 -18.156 -11.336 1 97.31 76 ASN A O 1
ATOM 616 N N . LEU A 1 77 ? -6.926 -19.078 -9.352 1 97.12 77 LEU A N 1
ATOM 617 C CA . LEU A 1 77 ? -6.117 -20.25 -9.656 1 97.12 77 LEU A CA 1
ATOM 618 C C . LEU A 1 77 ? -6.742 -21.062 -10.789 1 97.12 77 LEU A C 1
ATOM 620 O O . LEU A 1 77 ? -6.027 -21.609 -11.633 1 97.12 77 LEU A O 1
ATOM 624 N N . LYS A 1 78 ? -7.969 -21.109 -10.828 1 96.75 78 LYS A N 1
ATOM 625 C CA . LYS A 1 78 ? -8.648 -21.797 -11.922 1 96.75 78 LYS A CA 1
ATOM 626 C C . LYS A 1 78 ? -8.422 -21.062 -13.242 1 96.75 78 LYS A C 1
ATOM 628 O O . LYS A 1 78 ? -8.266 -21.703 -14.289 1 96.75 78 LYS A O 1
ATOM 633 N N . ARG A 1 79 ? -8.422 -19.828 -13.164 1 97.69 79 ARG A N 1
ATOM 634 C CA . ARG A 1 79 ? -8.133 -19.031 -14.359 1 97.69 79 ARG A CA 1
ATOM 635 C C . ARG A 1 79 ? -6.727 -19.312 -14.875 1 97.69 79 ARG A C 1
ATOM 637 O O . ARG A 1 79 ? -6.516 -19.422 -16.078 1 97.69 79 ARG A O 1
ATOM 644 N N . PHE A 1 80 ? -5.809 -19.391 -13.953 1 98.25 80 PHE A N 1
ATOM 645 C CA . PHE A 1 80 ? -4.449 -19.734 -14.352 1 98.25 80 PHE A CA 1
ATOM 646 C C . PHE A 1 80 ? -4.434 -21.031 -15.156 1 98.25 80 PHE A C 1
ATOM 648 O O . PHE A 1 80 ? -3.848 -21.094 -16.234 1 98.25 80 PHE A O 1
ATOM 655 N N . ALA A 1 81 ? -5.082 -21.969 -14.609 1 95.94 81 ALA A N 1
ATOM 656 C CA . ALA A 1 81 ? -5.137 -23.266 -15.289 1 95.94 81 ALA A CA 1
ATOM 657 C C . ALA A 1 81 ? -5.758 -23.125 -16.672 1 95.94 81 ALA A C 1
ATOM 659 O O . ALA A 1 81 ? -5.242 -23.672 -17.656 1 95.94 81 ALA A O 1
ATOM 660 N N . LYS A 1 82 ? -6.77 -22.406 -16.781 1 97.25 82 LYS A N 1
ATOM 661 C CA . LYS A 1 82 ? -7.465 -22.203 -18.047 1 97.25 82 LYS A CA 1
ATOM 662 C C . LYS A 1 82 ? -6.57 -21.469 -19.047 1 97.25 82 LYS A C 1
ATOM 664 O O . LYS A 1 82 ? -6.637 -21.734 -20.25 1 97.25 82 LYS A O 1
ATOM 669 N N . TRP A 1 83 ? -5.785 -20.578 -18.562 1 98.25 83 TRP A N 1
ATOM 670 C CA . TRP A 1 83 ? -4.926 -19.781 -19.422 1 98.25 83 TRP A CA 1
ATOM 671 C C . TRP A 1 83 ? -3.609 -20.484 -19.703 1 98.25 83 TRP A C 1
ATOM 673 O O . TRP A 1 83 ? -2.727 -19.938 -20.359 1 98.25 83 TRP A O 1
ATOM 683 N N . GLY A 1 84 ? -3.418 -21.688 -19.141 1 97.88 84 GLY A N 1
ATOM 684 C CA . GLY A 1 84 ? -2.209 -22.453 -19.375 1 97.88 84 GLY A CA 1
ATOM 685 C C . GLY A 1 84 ? -1.047 -22.031 -18.5 1 97.88 84 GLY A C 1
ATOM 686 O O . GLY A 1 84 ? 0.11 -22.328 -18.812 1 97.88 84 GLY A O 1
ATOM 687 N N . ILE A 1 85 ? -1.331 -21.297 -17.469 1 98.56 85 ILE A N 1
ATOM 688 C CA . ILE A 1 85 ? -0.314 -20.922 -16.484 1 98.56 85 ILE A CA 1
ATOM 689 C C . ILE A 1 85 ? -0.215 -22 -15.406 1 98.56 85 ILE A C 1
ATOM 691 O O . ILE A 1 85 ? -1.182 -22.25 -14.688 1 98.56 85 ILE A O 1
ATOM 695 N N . PRO A 1 86 ? 0.906 -22.641 -15.344 1 98.5 86 PRO A N 1
ATOM 696 C CA . PRO A 1 86 ? 1.049 -23.688 -14.344 1 98.5 86 PRO A CA 1
ATOM 697 C C . PRO A 1 86 ? 0.82 -23.203 -12.914 1 98.5 86 PRO A C 1
ATOM 699 O O . PRO A 1 86 ? 1.355 -22.156 -12.531 1 98.5 86 PRO A O 1
ATOM 702 N N . THR A 1 87 ? 0.056 -23.906 -12.133 1 98.38 87 THR A N 1
ATOM 703 C CA . THR A 1 87 ? -0.281 -23.562 -10.758 1 98.38 87 THR A CA 1
ATOM 704 C C . THR A 1 87 ? -0.647 -24.812 -9.969 1 98.38 87 THR A C 1
ATOM 706 O O . THR A 1 87 ? -0.652 -25.922 -10.508 1 98.38 87 THR A O 1
ATOM 709 N N . ALA A 1 88 ? -0.879 -24.656 -8.672 1 97.5 88 ALA A N 1
ATOM 710 C CA . ALA A 1 88 ? -1.26 -25.781 -7.828 1 97.5 88 ALA A CA 1
ATOM 711 C C . ALA A 1 88 ? -2.68 -26.25 -8.141 1 97.5 88 ALA A C 1
ATOM 713 O O . ALA A 1 88 ? -3.566 -25.422 -8.391 1 97.5 88 ALA A O 1
ATOM 714 N N . GLU A 1 89 ? -2.852 -27.453 -8.062 1 97 89 GLU A N 1
ATOM 715 C CA . GLU A 1 89 ? -4.18 -28.031 -8.266 1 97 89 GLU A CA 1
ATOM 716 C C . GLU A 1 89 ? -5.078 -27.766 -7.059 1 97 89 GLU A C 1
ATOM 718 O O . GLU A 1 89 ? -4.684 -28.016 -5.918 1 97 89 GLU A O 1
ATOM 723 N N . ILE A 1 90 ? -6.211 -27.297 -7.367 1 97.56 90 ILE A N 1
ATOM 724 C CA . ILE A 1 90 ? -7.199 -27.125 -6.309 1 97.56 90 ILE A CA 1
ATOM 725 C C . ILE A 1 90 ? -7.91 -28.453 -6.043 1 97.56 90 ILE A C 1
ATOM 727 O O . ILE A 1 90 ? -8.453 -29.062 -6.961 1 97.56 90 ILE A O 1
ATOM 731 N N . VAL A 1 91 ? -7.938 -28.781 -4.762 1 98.19 91 VAL A N 1
ATOM 732 C CA . VAL A 1 91 ? -8.492 -30.062 -4.336 1 98.19 91 VAL A CA 1
ATOM 733 C C . VAL A 1 91 ? -9.914 -29.859 -3.822 1 98.19 91 VAL A C 1
ATOM 735 O O . VAL A 1 91 ? -10.805 -30.656 -4.113 1 98.19 91 VAL A O 1
ATOM 738 N N . ALA A 1 92 ? -10.094 -28.812 -3.1 1 98.25 92 ALA A N 1
ATOM 739 C CA . ALA A 1 92 ? -11.391 -28.5 -2.502 1 98.25 92 ALA A CA 1
ATOM 740 C C . ALA A 1 92 ? -11.484 -27.016 -2.178 1 98.25 92 ALA A C 1
ATOM 742 O O . ALA A 1 92 ? -10.469 -26.328 -2.023 1 98.25 92 ALA A O 1
ATOM 743 N N . TRP A 1 93 ? -12.695 -26.547 -2.221 1 97.75 93 TRP A N 1
ATOM 744 C CA . TRP A 1 93 ? -12.922 -25.141 -1.912 1 97.75 93 TRP A CA 1
ATOM 745 C C . TRP A 1 93 ? -14.375 -24.891 -1.522 1 97.75 93 TRP A C 1
ATOM 747 O O . TRP A 1 93 ? -15.258 -25.688 -1.875 1 97.75 93 TRP A O 1
ATOM 757 N N . GLY A 1 94 ? -14.586 -23.828 -0.75 1 95.88 94 GLY A N 1
ATOM 758 C CA . GLY A 1 94 ? -15.938 -23.453 -0.391 1 95.88 94 GLY A CA 1
ATOM 759 C C . GLY A 1 94 ? -16 -22.391 0.692 1 95.88 94 GLY A C 1
ATOM 760 O O . GLY A 1 94 ? -14.969 -21.906 1.152 1 95.88 94 GLY A O 1
ATOM 761 N N . LEU A 1 95 ? -17.172 -21.922 0.87 1 93.88 95 LEU A N 1
ATOM 762 C CA . LEU A 1 95 ? -17.406 -20.906 1.905 1 93.88 95 LEU A CA 1
ATOM 763 C C . LEU A 1 95 ? -18.812 -21.031 2.486 1 93.88 95 LEU A C 1
ATOM 765 O O . LEU A 1 95 ? -19.656 -21.734 1.932 1 93.88 95 LEU A O 1
ATOM 769 N N . GLU A 1 96 ? -18.938 -20.5 3.66 1 92.06 96 GLU A N 1
ATOM 770 C CA . GLU A 1 96 ? -20.219 -20.469 4.359 1 92.06 96 GLU A CA 1
ATOM 771 C C . GLU A 1 96 ? -20.578 -19.047 4.789 1 92.06 96 GLU A C 1
ATOM 773 O O . GLU A 1 96 ? -19.703 -18.25 5.113 1 92.06 96 GLU A O 1
ATOM 778 N N . ARG A 1 97 ? -21.828 -18.75 4.703 1 86.81 97 ARG A N 1
ATOM 779 C CA . ARG A 1 97 ? -22.359 -17.453 5.129 1 86.81 97 ARG A CA 1
ATOM 780 C C . ARG A 1 97 ? -23.328 -17.625 6.285 1 86.81 97 ARG A C 1
ATOM 782 O O . ARG A 1 97 ? -23.953 -18.672 6.43 1 86.81 97 ARG A O 1
ATOM 789 N N . ASN A 1 98 ? -23.281 -16.672 7.129 1 83 98 ASN A N 1
ATOM 790 C CA . ASN A 1 98 ? -24.312 -16.547 8.141 1 83 98 ASN A CA 1
ATOM 791 C C . ASN A 1 98 ? -25.344 -15.477 7.75 1 83 98 ASN A C 1
ATOM 793 O O . ASN A 1 98 ? -25.094 -14.281 7.91 1 83 98 ASN A O 1
ATOM 797 N N . GLY A 1 99 ? -26.422 -15.977 7.312 1 78.62 99 GLY A N 1
ATOM 798 C CA . GLY A 1 99 ? -27.312 -15.016 6.672 1 78.62 99 GLY A CA 1
ATOM 799 C C . GLY A 1 99 ? -26.688 -14.344 5.461 1 78.62 99 GLY A C 1
ATOM 800 O O . GLY A 1 99 ? -26.25 -15.016 4.523 1 78.62 99 GLY A O 1
ATOM 801 N N . ALA A 1 100 ? -26.578 -13.047 5.551 1 75.38 100 ALA A N 1
ATOM 802 C CA . ALA A 1 100 ? -26.031 -12.305 4.414 1 75.38 100 ALA A CA 1
ATOM 803 C C . ALA A 1 100 ? -24.547 -12.023 4.605 1 75.38 100 ALA A C 1
ATOM 805 O O . ALA A 1 100 ? -23.859 -11.609 3.664 1 75.38 100 ALA A O 1
ATOM 806 N N . ALA A 1 101 ? -24.062 -12.414 5.742 1 80 101 ALA A N 1
ATOM 807 C CA . ALA A 1 101 ? -22.688 -12.039 6.066 1 80 101 ALA A CA 1
ATOM 808 C C . ALA A 1 101 ? -21.734 -13.219 5.875 1 80 101 ALA A C 1
ATOM 810 O O . ALA A 1 101 ? -22.078 -14.359 6.211 1 80 101 ALA A O 1
ATOM 811 N N . TYR A 1 102 ? -20.688 -13.008 5.254 1 82.19 102 TYR A N 1
ATOM 812 C CA . TYR A 1 102 ? -19.625 -14 5.156 1 82.19 102 TYR A CA 1
ATOM 813 C C . TYR A 1 102 ? -19.203 -14.492 6.539 1 82.19 102 TYR A C 1
ATOM 815 O O . TYR A 1 102 ? -19.016 -13.695 7.457 1 82.19 102 TYR A O 1
ATOM 823 N N . ALA A 1 103 ? -19.047 -15.852 6.652 1 85.75 103 ALA A N 1
ATOM 824 C CA . ALA A 1 103 ? -18.672 -16.438 7.938 1 85.75 103 ALA A CA 1
ATOM 825 C C . ALA A 1 103 ? -17.266 -17.031 7.871 1 85.75 103 ALA A C 1
ATOM 827 O O . ALA A 1 103 ? -16.344 -16.547 8.531 1 85.75 103 ALA A O 1
ATOM 828 N N . ARG A 1 104 ? -17.203 -18.031 7.066 1 91.94 104 ARG A N 1
ATOM 829 C CA . ARG A 1 104 ? -15.898 -18.672 6.93 1 91.94 104 ARG A CA 1
ATOM 830 C C . ARG A 1 104 ? -15.766 -19.359 5.574 1 91.94 104 ARG A C 1
ATOM 832 O O . ARG A 1 104 ? -16.766 -19.594 4.895 1 91.94 104 ARG A O 1
ATOM 839 N N . GLY A 1 105 ? -14.492 -19.594 5.121 1 94.56 105 GLY A N 1
ATOM 840 C CA . GLY A 1 105 ? -14.172 -20.281 3.879 1 94.56 105 GLY A CA 1
ATOM 841 C C . GLY A 1 105 ? -12.781 -20.891 3.875 1 94.56 105 GLY A C 1
ATOM 842 O O . GLY A 1 105 ? -11.953 -20.578 4.734 1 94.56 105 GLY A O 1
ATOM 843 N N . ALA A 1 106 ? -12.672 -21.828 2.939 1 96.75 106 ALA A N 1
ATOM 844 C CA . ALA A 1 106 ? -11.375 -22.5 2.861 1 96.75 106 ALA A CA 1
ATOM 845 C C . ALA A 1 106 ? -11.094 -22.984 1.443 1 96.75 106 ALA A C 1
ATOM 847 O O . ALA A 1 106 ? -12.008 -23.078 0.618 1 96.75 106 ALA A O 1
ATOM 848 N N . MET A 1 107 ? -9.867 -23.203 1.232 1 97.69 107 MET A N 1
ATOM 849 C CA . MET A 1 107 ? -9.406 -23.844 0.003 1 97.69 107 MET A CA 1
ATOM 850 C C . MET A 1 107 ? -8.227 -24.766 0.28 1 97.69 107 MET A C 1
ATOM 852 O O . MET A 1 107 ? -7.383 -24.469 1.127 1 97.69 107 MET A O 1
ATOM 856 N N . ILE A 1 108 ? -8.211 -25.844 -0.452 1 98.19 108 ILE A N 1
ATOM 857 C CA . ILE A 1 108 ? -7.137 -26.828 -0.32 1 98.19 108 ILE A CA 1
ATOM 858 C C . ILE A 1 108 ? -6.438 -27.016 -1.665 1 98.19 108 ILE A C 1
ATOM 860 O O . ILE A 1 108 ? -7.094 -27.188 -2.695 1 98.19 108 ILE A O 1
ATOM 864 N N . THR A 1 109 ? -5.145 -26.953 -1.642 1 98.25 109 THR A N 1
ATOM 865 C CA . THR A 1 109 ? -4.363 -27.234 -2.842 1 98.25 109 THR A CA 1
ATOM 866 C C . THR A 1 109 ? -3.389 -28.391 -2.598 1 98.25 109 THR A C 1
ATOM 868 O O . THR A 1 109 ? -2.941 -28.594 -1.468 1 98.25 109 THR A O 1
ATOM 871 N N . ARG A 1 110 ? -3.168 -29.078 -3.639 1 97.94 110 ARG A N 1
ATOM 872 C CA . ARG A 1 110 ? -2.172 -30.141 -3.584 1 97.94 110 ARG A CA 1
ATOM 873 C C . ARG A 1 110 ? -0.762 -29.594 -3.742 1 97.94 110 ARG A C 1
ATOM 875 O O . ARG A 1 110 ? -0.526 -28.703 -4.574 1 97.94 110 ARG A O 1
ATOM 882 N N . GLU A 1 111 ? 0.109 -30.062 -2.98 1 97.44 111 GLU A N 1
ATOM 883 C CA . GLU A 1 111 ? 1.497 -29.625 -3.07 1 97.44 111 GLU A CA 1
ATOM 884 C C . GLU A 1 111 ? 2.09 -29.938 -4.441 1 97.44 111 GLU A C 1
ATOM 886 O O . GLU A 1 111 ? 1.859 -31.016 -4.988 1 97.44 111 GLU A O 1
ATOM 891 N N . LEU A 1 112 ? 2.82 -29 -4.996 1 97.06 112 LEU A N 1
ATOM 892 C CA . LEU A 1 112 ? 3.658 -29.234 -6.164 1 97.06 112 LEU A CA 1
ATOM 893 C C . LEU A 1 112 ? 4.965 -29.906 -5.766 1 97.06 112 LEU A C 1
ATOM 895 O O . LEU A 1 112 ? 5.758 -29.344 -5.008 1 97.06 112 LEU A O 1
ATOM 899 N N . PRO A 1 113 ? 5.188 -31.094 -6.254 1 94.44 113 PRO A N 1
ATOM 900 C CA . PRO A 1 113 ? 6.355 -31.844 -5.785 1 94.44 113 PRO A CA 1
ATOM 901 C C . PRO A 1 113 ? 7.676 -31.188 -6.176 1 94.44 113 PRO A C 1
ATOM 903 O O . PRO A 1 113 ? 7.785 -30.625 -7.266 1 94.44 113 PRO A O 1
ATOM 906 N N . CYS A 1 114 ? 8.641 -31.266 -5.285 1 96 114 CYS A N 1
ATOM 907 C CA . CYS A 1 114 ? 10.023 -30.875 -5.527 1 96 114 CYS A CA 1
ATOM 908 C C . CYS A 1 114 ? 10.109 -29.406 -5.934 1 96 114 CYS A C 1
ATOM 910 O O . CYS A 1 114 ? 10.805 -29.062 -6.891 1 96 114 CYS A O 1
ATOM 912 N N . THR A 1 115 ? 9.32 -28.562 -5.289 1 97 115 THR A N 1
ATOM 913 C CA . THR A 1 115 ? 9.344 -27.156 -5.633 1 97 115 THR A CA 1
ATOM 914 C C . THR A 1 115 ? 9.891 -26.328 -4.473 1 97 115 THR A C 1
ATOM 916 O O . THR A 1 115 ? 9.836 -26.75 -3.318 1 97 115 THR A O 1
ATOM 919 N N . GLU A 1 116 ? 10.422 -25.281 -4.797 1 96.56 116 GLU A N 1
ATOM 920 C CA . GLU A 1 116 ? 10.836 -24.219 -3.883 1 96.56 116 GLU A CA 1
ATOM 921 C C . GLU A 1 116 ? 10.516 -22.844 -4.453 1 96.56 116 GLU A C 1
ATOM 923 O O . GLU A 1 116 ? 10.453 -22.672 -5.672 1 96.56 116 GLU A O 1
ATOM 928 N N . ASP A 1 117 ? 10.195 -21.938 -3.537 1 96.81 117 ASP A N 1
ATOM 929 C CA . ASP A 1 117 ? 9.898 -20.609 -4.074 1 96.81 117 ASP A CA 1
ATOM 930 C C . ASP A 1 117 ? 11.18 -19.859 -4.398 1 96.81 117 ASP A C 1
ATOM 932 O O . ASP A 1 117 ? 12.227 -20.125 -3.814 1 96.81 117 ASP A O 1
ATOM 936 N N . LEU A 1 118 ? 11.086 -18.875 -5.281 1 98.12 118 LEU A N 1
ATOM 937 C CA . LEU A 1 118 ? 12.25 -18.141 -5.77 1 98.12 118 LEU A CA 1
ATOM 938 C C . LEU A 1 118 ? 12.844 -17.266 -4.664 1 98.12 118 LEU A C 1
ATOM 940 O O . LEU A 1 118 ? 14.039 -16.984 -4.672 1 98.12 118 LEU A O 1
ATOM 944 N N . SER A 1 119 ? 12.008 -16.812 -3.748 1 97.75 119 SER A N 1
ATOM 945 C CA . SER A 1 119 ? 12.523 -16.016 -2.639 1 97.75 119 SER A CA 1
ATOM 946 C C . SER A 1 119 ? 13.5 -16.828 -1.784 1 97.75 119 SER A C 1
ATOM 948 O O . SER A 1 119 ? 14.523 -16.297 -1.339 1 97.75 119 SER A O 1
ATOM 950 N N . ALA A 1 120 ? 13.172 -18.062 -1.562 1 96.38 120 ALA A N 1
ATOM 951 C CA . ALA A 1 120 ? 14.062 -18.938 -0.813 1 96.38 120 ALA A CA 1
ATOM 952 C C . ALA A 1 120 ? 15.391 -19.125 -1.542 1 96.38 120 ALA A C 1
ATOM 954 O O . ALA A 1 120 ? 16.453 -19.125 -0.918 1 96.38 120 ALA A O 1
ATOM 955 N N . LEU A 1 121 ? 15.336 -19.312 -2.836 1 97.25 121 LEU A N 1
ATOM 956 C CA . LEU A 1 121 ? 16.547 -19.422 -3.641 1 97.25 121 LEU A CA 1
ATOM 957 C C . LEU A 1 121 ? 17.406 -18.172 -3.498 1 97.25 121 LEU A C 1
ATOM 959 O O . LEU A 1 121 ? 18.625 -18.266 -3.342 1 97.25 121 LEU A O 1
ATOM 963 N N . ALA A 1 122 ? 16.781 -17.062 -3.559 1 97.06 122 ALA A N 1
ATOM 964 C CA . ALA A 1 122 ? 17.484 -15.781 -3.455 1 97.06 122 ALA A CA 1
ATOM 965 C C . ALA A 1 122 ? 18.141 -15.625 -2.084 1 97.06 122 ALA A C 1
ATOM 967 O O . ALA A 1 122 ? 19.297 -15.211 -1.984 1 97.06 122 ALA A O 1
ATOM 968 N N . GLU A 1 123 ? 17.422 -15.961 -1.071 1 95.94 123 GLU A N 1
ATOM 969 C CA . GLU A 1 123 ? 17.891 -15.805 0.302 1 95.94 123 GLU A CA 1
ATOM 970 C C . GLU A 1 123 ? 19.141 -16.641 0.552 1 95.94 123 GLU A C 1
ATOM 972 O O . GLU A 1 123 ? 20.062 -16.203 1.26 1 95.94 123 GLU A O 1
ATOM 977 N N . ARG A 1 124 ? 19.156 -17.781 -0.046 1 96.31 124 ARG A N 1
ATOM 978 C CA . ARG A 1 124 ? 20.312 -18.641 0.184 1 96.31 124 ARG A CA 1
ATOM 979 C C . ARG A 1 124 ? 21.359 -18.453 -0.903 1 96.31 124 ARG A C 1
ATOM 981 O O . ARG A 1 124 ? 22.312 -19.219 -0.984 1 96.31 124 ARG A O 1
ATOM 988 N N . HIS A 1 125 ? 21.172 -17.516 -1.773 1 95.62 125 HIS A N 1
ATOM 989 C CA . HIS A 1 125 ? 22.078 -17.203 -2.867 1 95.62 125 HIS A CA 1
ATOM 990 C C . HIS A 1 125 ? 22.359 -18.453 -3.711 1 95.62 125 HIS A C 1
ATOM 992 O O . HIS A 1 125 ? 23.516 -18.781 -3.963 1 95.62 125 HIS A O 1
ATOM 998 N N . ASP A 1 126 ? 21.344 -19.125 -4.086 1 96.31 126 ASP A N 1
ATOM 999 C CA . ASP A 1 126 ? 21.422 -20.344 -4.875 1 96.31 126 ASP A CA 1
ATOM 1000 C C . ASP A 1 126 ? 22.234 -20.125 -6.148 1 96.31 126 ASP A C 1
ATOM 1002 O O . ASP A 1 126 ? 22.062 -19.125 -6.836 1 96.31 126 ASP A O 1
ATOM 1006 N N . LEU A 1 127 ? 23.062 -21.062 -6.578 1 96.06 127 LEU A N 1
ATOM 1007 C CA . LEU A 1 127 ? 23.984 -20.938 -7.703 1 96.06 127 LEU A CA 1
ATOM 1008 C C . LEU A 1 127 ? 23.219 -20.859 -9.023 1 96.06 127 LEU A C 1
ATOM 1010 O O . LEU A 1 127 ? 23.75 -20.344 -10.016 1 96.06 127 LEU A O 1
ATOM 1014 N N . ARG A 1 128 ? 22.031 -21.375 -9.094 1 96 128 ARG A N 1
ATOM 1015 C CA . ARG A 1 128 ? 21.234 -21.312 -10.305 1 96 128 ARG A CA 1
ATOM 1016 C C . ARG A 1 128 ? 20.984 -19.859 -10.719 1 96 128 ARG A C 1
ATOM 1018 O O . ARG A 1 128 ? 20.906 -19.562 -11.914 1 96 128 ARG A O 1
ATOM 1025 N N . LEU A 1 129 ? 20.922 -18.984 -9.781 1 96.88 129 LEU A N 1
ATOM 1026 C CA . LEU A 1 129 ? 20.641 -17.578 -10.062 1 96.88 129 LEU A CA 1
ATOM 1027 C C . LEU A 1 129 ? 21.844 -16.906 -10.719 1 96.88 129 LEU A C 1
ATOM 1029 O O . LEU A 1 129 ? 21.719 -15.844 -11.328 1 96.88 129 LEU A O 1
ATOM 1033 N N . ALA A 1 130 ? 22.984 -17.547 -10.641 1 96.62 130 ALA A N 1
ATOM 1034 C CA . ALA A 1 130 ? 24.188 -17.047 -11.297 1 96.62 130 ALA A CA 1
ATOM 1035 C C . ALA A 1 130 ? 24.375 -17.688 -12.672 1 96.62 130 ALA A C 1
ATOM 1037 O O . ALA A 1 130 ? 25.234 -17.25 -13.445 1 96.62 130 ALA A O 1
ATOM 1038 N N . ASP A 1 131 ? 23.641 -18.688 -12.922 1 97.44 131 ASP A N 1
ATOM 1039 C CA . ASP A 1 131 ? 23.688 -19.359 -14.219 1 97.44 131 ASP A CA 1
ATOM 1040 C C . ASP A 1 131 ? 22.828 -18.641 -15.25 1 97.44 131 ASP A C 1
ATOM 1042 O O . ASP A 1 131 ? 21.594 -18.688 -15.188 1 97.44 131 ASP A O 1
ATOM 1046 N N . ARG A 1 132 ? 23.406 -18.109 -16.234 1 96.88 132 ARG A N 1
ATOM 1047 C CA . ARG A 1 132 ? 22.734 -17.25 -17.203 1 96.88 132 ARG A CA 1
ATOM 1048 C C . ARG A 1 132 ? 21.672 -18.031 -17.984 1 96.88 132 ARG A C 1
ATOM 1050 O O . ARG A 1 132 ? 20.594 -17.516 -18.281 1 96.88 132 ARG A O 1
ATOM 1057 N N . ALA A 1 133 ? 22.016 -19.188 -18.328 1 97.81 133 ALA A N 1
ATOM 1058 C CA . ALA A 1 133 ? 21.094 -20 -19.094 1 97.81 133 ALA A CA 1
ATOM 1059 C C . ALA A 1 133 ? 19.859 -20.359 -18.266 1 97.81 133 ALA A C 1
ATOM 1061 O O . ALA A 1 133 ? 18.734 -20.312 -18.781 1 97.81 133 ALA A O 1
ATOM 1062 N N . TRP A 1 134 ? 20.094 -20.703 -17.031 1 98.25 134 TRP A N 1
ATOM 1063 C CA . TRP A 1 134 ? 18.984 -21.047 -16.141 1 98.25 134 TRP A CA 1
ATOM 1064 C C . TRP A 1 134 ? 18.078 -19.828 -15.93 1 98.25 134 TRP A C 1
ATOM 1066 O O . TRP A 1 134 ? 16.859 -19.938 -16.062 1 98.25 134 TRP A O 1
ATOM 1076 N N . VAL A 1 135 ? 18.703 -18.672 -15.656 1 98.56 135 VAL A N 1
ATOM 1077 C CA . VAL A 1 135 ? 17.953 -17.453 -15.43 1 98.56 135 VAL A CA 1
ATOM 1078 C C . VAL A 1 135 ? 17.125 -17.109 -16.672 1 98.56 135 VAL A C 1
ATOM 1080 O O . VAL A 1 135 ? 15.961 -16.719 -16.578 1 98.56 135 VAL A O 1
ATOM 1083 N N . ASP A 1 136 ? 17.719 -17.297 -17.797 1 98.5 136 ASP A N 1
ATOM 1084 C CA . ASP A 1 136 ? 17.031 -17 -19.047 1 98.5 136 ASP A CA 1
ATOM 1085 C C . ASP A 1 136 ? 15.82 -17.906 -19.219 1 98.5 136 ASP A C 1
ATOM 1087 O O . ASP A 1 136 ? 14.758 -17.453 -19.656 1 98.5 136 ASP A O 1
ATOM 1091 N N . GLY A 1 137 ? 15.961 -19.141 -18.922 1 98.62 137 GLY A N 1
ATOM 1092 C CA . GLY A 1 137 ? 14.859 -20.094 -19.031 1 98.62 137 GLY A CA 1
ATOM 1093 C C . GLY A 1 137 ? 13.695 -19.75 -18.109 1 98.62 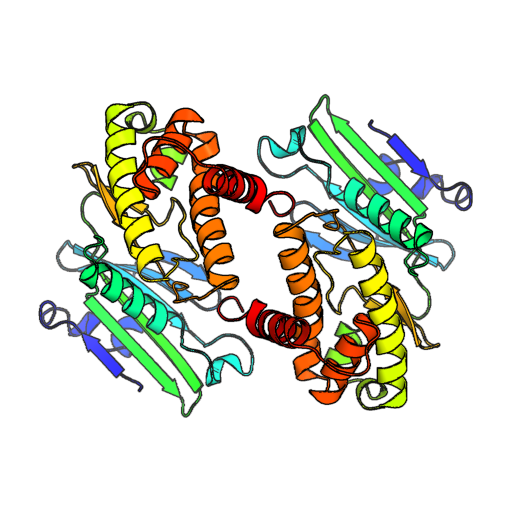137 GLY A C 1
ATOM 1094 O O . GLY A 1 137 ? 12.539 -19.766 -18.531 1 98.62 137 GLY A O 1
ATOM 1095 N N . VAL A 1 138 ? 13.992 -19.438 -16.891 1 98.69 138 VAL A N 1
ATOM 1096 C CA . VAL A 1 138 ? 12.969 -19.078 -15.914 1 98.69 138 VAL A CA 1
ATOM 1097 C C . VAL A 1 138 ? 12.32 -17.75 -16.297 1 98.69 138 VAL A C 1
ATOM 1099 O O . VAL A 1 138 ? 11.094 -17.609 -16.234 1 98.69 138 VAL A O 1
ATOM 1102 N N . SER A 1 139 ? 13.148 -16.844 -16.766 1 98.69 139 SER A N 1
ATOM 1103 C CA . SER A 1 139 ? 12.695 -15.531 -17.203 1 98.69 139 SER A CA 1
ATOM 1104 C C . SER A 1 139 ? 11.688 -15.641 -18.344 1 98.69 139 SER A C 1
ATOM 1106 O O . SER A 1 139 ? 10.656 -14.969 -18.328 1 98.69 139 SER A O 1
ATOM 1108 N N . ARG A 1 140 ? 11.945 -16.484 -19.234 1 98.75 140 ARG A N 1
ATOM 1109 C CA . ARG A 1 140 ? 11.055 -16.672 -20.375 1 98.75 140 ARG A CA 1
ATOM 1110 C C . ARG A 1 140 ? 9.695 -17.203 -19.938 1 98.75 140 ARG A C 1
ATOM 1112 O O . ARG A 1 140 ? 8.664 -16.75 -20.438 1 98.75 140 ARG A O 1
ATOM 1119 N N . GLN A 1 141 ? 9.703 -18.125 -19.062 1 98.88 141 GLN A N 1
ATOM 1120 C CA . GLN A 1 141 ? 8.445 -18.656 -18.547 1 98.88 141 GLN A CA 1
ATOM 1121 C C . GLN A 1 141 ? 7.648 -17.578 -17.828 1 98.88 141 GLN A C 1
ATOM 1123 O O . GLN A 1 141 ? 6.469 -17.375 -18.109 1 98.88 141 GLN A O 1
ATOM 1128 N N . LEU A 1 142 ? 8.32 -16.844 -16.953 1 98.88 142 LEU A N 1
ATOM 1129 C CA . LEU A 1 142 ? 7.676 -15.797 -16.172 1 98.88 142 LEU A CA 1
ATOM 1130 C C . LEU A 1 142 ? 7.129 -14.695 -17.062 1 98.88 142 LEU A C 1
ATOM 1132 O O . LEU A 1 142 ? 6.012 -14.219 -16.859 1 98.88 142 LEU A O 1
ATOM 1136 N N . ALA A 1 143 ? 7.922 -14.336 -18.016 1 98.88 143 ALA A N 1
ATOM 1137 C CA . ALA A 1 143 ? 7.504 -13.312 -18.969 1 98.88 143 ALA A CA 1
ATOM 1138 C C . ALA A 1 143 ? 6.246 -13.742 -19.719 1 98.88 143 ALA A C 1
ATOM 1140 O O . ALA A 1 143 ? 5.316 -12.953 -19.891 1 98.88 143 ALA A O 1
ATOM 1141 N N . GLY A 1 144 ? 6.266 -14.969 -20.125 1 98.81 144 GLY A N 1
ATOM 1142 C CA . GLY A 1 144 ? 5.109 -15.5 -20.828 1 98.81 144 GLY A CA 1
ATOM 1143 C C . GLY A 1 144 ? 3.848 -15.508 -19.984 1 98.81 144 GLY A C 1
ATOM 1144 O O . GLY A 1 144 ? 2.787 -15.078 -20.438 1 98.81 144 GLY A O 1
ATOM 1145 N N . TYR A 1 145 ? 3.969 -15.969 -18.75 1 98.88 145 TYR A N 1
ATOM 1146 C CA . TYR A 1 145 ? 2.83 -16.016 -17.844 1 98.88 145 TYR A CA 1
ATOM 1147 C C . TYR A 1 145 ? 2.314 -14.609 -17.547 1 98.88 145 TYR A C 1
ATOM 1149 O O . TYR A 1 145 ? 1.106 -14.359 -17.578 1 98.88 145 TYR A O 1
ATOM 1157 N N . THR A 1 146 ? 3.215 -13.688 -17.281 1 98.81 146 THR A N 1
ATOM 1158 C CA . THR A 1 146 ? 2.871 -12.312 -16.938 1 98.81 146 THR A CA 1
ATOM 1159 C C . THR A 1 146 ? 2.164 -11.633 -18.109 1 98.81 146 THR A C 1
ATOM 1161 O O . THR A 1 146 ? 1.145 -10.969 -17.922 1 98.81 146 THR A O 1
ATOM 1164 N N . ARG A 1 147 ? 2.68 -11.875 -19.266 1 98.69 147 ARG A N 1
ATOM 1165 C CA . ARG A 1 147 ? 2.059 -11.32 -20.469 1 98.69 147 ARG A CA 1
ATOM 1166 C C . ARG A 1 147 ? 0.645 -11.867 -20.641 1 98.69 147 ARG A C 1
ATOM 1168 O O . ARG A 1 147 ? -0.282 -11.109 -20.938 1 98.69 147 ARG A O 1
ATOM 1175 N N . THR A 1 148 ? 0.519 -13.102 -20.469 1 98.81 148 THR A N 1
ATOM 1176 C CA . THR A 1 148 ? -0.786 -13.734 -20.625 1 98.81 148 THR A CA 1
ATOM 1177 C C . THR A 1 148 ? -1.806 -13.109 -19.688 1 98.81 148 THR A C 1
ATOM 1179 O O . THR A 1 148 ? -2.904 -12.742 -20.094 1 98.81 148 THR A O 1
ATOM 1182 N N . MET A 1 149 ? -1.446 -12.93 -18.453 1 98.75 149 MET A N 1
ATOM 1183 C CA . MET A 1 149 ? -2.338 -12.305 -17.469 1 98.75 149 MET A CA 1
ATOM 1184 C C . MET A 1 149 ? -2.713 -10.898 -17.906 1 98.75 149 MET A C 1
ATOM 1186 O O . MET A 1 149 ? -3.893 -10.539 -17.922 1 98.75 149 MET A O 1
ATOM 1190 N N . HIS A 1 150 ? -1.751 -10.141 -18.297 1 98.69 150 HIS A N 1
ATOM 1191 C CA . HIS A 1 150 ? -1.962 -8.734 -18.594 1 98.69 150 HIS A CA 1
ATOM 1192 C C . HIS A 1 150 ? -2.736 -8.555 -19.891 1 98.69 150 HIS A C 1
ATOM 1194 O O . HIS A 1 150 ? -3.518 -7.609 -20.031 1 98.69 150 HIS A O 1
ATOM 1200 N N . GLU A 1 151 ? -2.568 -9.461 -20.812 1 98.25 151 GLU A N 1
ATOM 1201 C CA . GLU A 1 151 ? -3.338 -9.43 -22.062 1 98.25 151 GLU A CA 1
ATOM 1202 C C . GLU A 1 151 ? -4.816 -9.695 -21.797 1 98.25 151 GLU A C 1
ATOM 1204 O O . GLU A 1 151 ? -5.68 -9.219 -22.531 1 98.25 151 GLU A O 1
ATOM 1209 N N . HIS A 1 152 ? -5.078 -10.414 -20.781 1 98.44 152 HIS A N 1
ATOM 1210 C CA . HIS A 1 152 ? -6.461 -10.648 -20.375 1 98.44 152 HIS A CA 1
ATOM 1211 C C . HIS A 1 152 ? -6.973 -9.5 -19.5 1 98.44 152 HIS A C 1
ATOM 1213 O O . HIS A 1 152 ? -8.055 -9.594 -18.922 1 98.44 152 HIS A O 1
ATOM 1219 N N . ARG A 1 153 ? -6.141 -8.484 -19.328 1 98.31 153 ARG A N 1
ATOM 1220 C CA . ARG A 1 153 ? -6.461 -7.332 -18.484 1 98.31 153 ARG A CA 1
ATOM 1221 C C . ARG A 1 153 ? -6.594 -7.738 -17.031 1 98.31 153 ARG A C 1
ATOM 1223 O O . ARG A 1 153 ? -7.43 -7.195 -16.297 1 98.31 153 ARG A O 1
ATOM 1230 N N . PHE A 1 154 ? -5.875 -8.711 -16.734 1 98.31 154 PHE A N 1
ATOM 1231 C CA . PHE A 1 154 ? -5.801 -9.273 -15.391 1 98.31 154 PHE A CA 1
ATOM 1232 C C . PHE A 1 154 ? -4.43 -9.023 -14.773 1 98.31 154 PHE A C 1
ATOM 1234 O O . PHE A 1 154 ? -3.408 -9.164 -15.445 1 98.31 154 PHE A O 1
ATOM 1241 N N . THR A 1 155 ? -4.398 -8.602 -13.461 1 97.94 155 THR A N 1
ATOM 1242 C CA . THR A 1 155 ? -3.131 -8.492 -12.75 1 97.94 155 THR A CA 1
ATOM 1243 C C . THR A 1 155 ? -3.148 -9.352 -11.484 1 97.94 155 THR A C 1
ATOM 1245 O O . THR A 1 155 ? -4.207 -9.586 -10.898 1 97.94 155 THR A O 1
ATOM 1248 N N . HIS A 1 156 ? -2.043 -9.867 -11.125 1 97.5 156 HIS A N 1
ATOM 1249 C CA . HIS A 1 156 ? -1.882 -10.727 -9.961 1 97.5 156 HIS A CA 1
ATOM 1250 C C . HIS A 1 156 ? -2.027 -9.938 -8.664 1 97.5 156 HIS A C 1
ATOM 1252 O O . HIS A 1 156 ? -2.6 -10.43 -7.691 1 97.5 156 HIS A O 1
ATOM 1258 N N . ASN A 1 157 ? -1.449 -8.766 -8.648 1 94.81 157 ASN A N 1
ATOM 1259 C CA . ASN A 1 157 ? -1.467 -7.797 -7.551 1 94.81 157 ASN A CA 1
ATOM 1260 C C . ASN A 1 157 ? -0.609 -8.266 -6.379 1 94.81 157 ASN A C 1
ATOM 1262 O O . ASN A 1 157 ? -0.492 -7.562 -5.371 1 94.81 157 ASN A O 1
ATOM 1266 N N . ASP A 1 158 ? -0.011 -9.422 -6.453 1 94.56 158 ASP A N 1
ATOM 1267 C CA . ASP A 1 158 ? 0.952 -9.953 -5.492 1 94.56 158 ASP A CA 1
ATOM 1268 C C . ASP A 1 158 ? 2.014 -10.797 -6.191 1 94.56 158 ASP A C 1
ATOM 1270 O O . ASP A 1 158 ? 2.318 -11.914 -5.754 1 94.56 158 ASP A O 1
ATOM 1274 N N . LEU A 1 159 ? 2.449 -10.266 -7.309 1 97.75 159 LEU A N 1
ATOM 1275 C CA . LEU A 1 159 ? 3.383 -11.031 -8.133 1 97.75 159 LEU A CA 1
ATOM 1276 C C . LEU A 1 159 ? 4.805 -10.906 -7.594 1 97.75 159 LEU A C 1
ATOM 1278 O O . LEU A 1 159 ? 5.664 -10.289 -8.234 1 97.75 159 LEU A O 1
ATOM 1282 N N . LYS A 1 160 ? 5.09 -11.562 -6.473 1 97.69 160 LYS A N 1
ATOM 1283 C CA . LYS A 1 160 ? 6.375 -11.539 -5.785 1 97.69 160 LYS A CA 1
ATOM 1284 C C . LYS A 1 160 ? 7.086 -12.883 -5.898 1 97.69 160 LYS A C 1
ATOM 1286 O O . LYS A 1 160 ? 6.465 -13.891 -6.254 1 97.69 160 LYS A O 1
ATOM 1291 N N . TRP A 1 161 ? 8.32 -12.859 -5.582 1 98.25 161 TRP A N 1
ATOM 1292 C CA . TRP A 1 161 ? 9.156 -14.039 -5.773 1 98.25 161 TRP A CA 1
ATOM 1293 C C . TRP A 1 161 ? 8.695 -15.18 -4.871 1 98.25 161 TRP A C 1
ATOM 1295 O O . TRP A 1 161 ? 8.852 -16.359 -5.219 1 98.25 161 TRP A O 1
ATOM 1305 N N . ARG A 1 162 ? 8.094 -14.867 -3.746 1 97.25 162 ARG A N 1
ATOM 1306 C CA . ARG A 1 162 ? 7.629 -15.898 -2.826 1 97.25 162 ARG A CA 1
ATOM 1307 C C . ARG A 1 162 ? 6.457 -16.672 -3.418 1 97.25 162 ARG A C 1
ATOM 1309 O O . ARG A 1 162 ? 6.125 -17.766 -2.949 1 97.25 162 ARG A O 1
ATOM 1316 N N . ASN A 1 163 ? 5.805 -16.125 -4.438 1 97.25 163 ASN A N 1
ATOM 1317 C CA . ASN A 1 163 ? 4.641 -16.75 -5.059 1 97.25 163 ASN A CA 1
ATOM 1318 C C . ASN A 1 163 ? 5 -17.422 -6.383 1 97.25 163 ASN A C 1
ATOM 1320 O O . ASN A 1 163 ? 4.117 -17.781 -7.168 1 97.25 163 ASN A O 1
ATOM 1324 N N . LEU A 1 164 ? 6.309 -17.547 -6.609 1 98.62 164 LEU A N 1
ATOM 1325 C CA . LEU A 1 164 ? 6.855 -18.25 -7.766 1 98.62 164 LEU A CA 1
ATOM 1326 C C . LEU A 1 164 ? 7.613 -19.5 -7.336 1 98.62 164 LEU A C 1
ATOM 1328 O O . LEU A 1 164 ? 8.664 -19.406 -6.703 1 98.62 164 LEU A O 1
ATOM 1332 N N . LEU A 1 165 ? 7.086 -20.609 -7.727 1 98.44 165 LEU A N 1
ATOM 1333 C CA . LEU A 1 165 ? 7.738 -21.875 -7.387 1 98.44 165 LEU A CA 1
ATOM 1334 C C . LEU A 1 165 ? 8.484 -22.438 -8.594 1 98.44 165 LEU A C 1
ATOM 1336 O O . LEU A 1 165 ? 8.039 -22.297 -9.734 1 98.44 165 LEU A O 1
ATOM 1340 N N . ILE A 1 166 ? 9.523 -23.047 -8.352 1 98.56 166 ILE A N 1
ATOM 1341 C CA . ILE A 1 166 ? 10.305 -23.719 -9.383 1 98.56 166 ILE A CA 1
ATOM 1342 C C . ILE A 1 166 ? 10.57 -25.156 -8.977 1 98.56 166 ILE A C 1
ATOM 1344 O O . ILE A 1 166 ? 10.875 -25.438 -7.812 1 98.56 166 ILE A O 1
ATOM 1348 N N . ASP A 1 167 ? 10.438 -26.109 -9.914 1 98 167 ASP A N 1
ATOM 1349 C CA . ASP A 1 167 ? 10.695 -27.516 -9.594 1 98 167 ASP A CA 1
ATOM 1350 C C . ASP A 1 167 ? 12.086 -27.938 -10.062 1 98 167 ASP A C 1
ATOM 1352 O O . ASP A 1 167 ? 12.883 -27.094 -10.5 1 98 167 ASP A O 1
ATOM 1356 N N . ASP A 1 168 ? 12.438 -29.188 -9.906 1 96.12 168 ASP A N 1
ATOM 1357 C CA . ASP A 1 168 ? 13.773 -29.703 -10.195 1 96.12 168 ASP A CA 1
ATOM 1358 C C . ASP A 1 168 ? 14.031 -29.75 -11.703 1 96.12 168 ASP A C 1
ATOM 1360 O O . ASP A 1 168 ? 15.172 -29.938 -12.141 1 96.12 168 ASP A O 1
ATOM 1364 N N . ARG A 1 169 ? 13.047 -29.516 -12.5 1 96.75 169 ARG A N 1
ATOM 1365 C CA . ARG A 1 169 ? 13.195 -29.453 -13.953 1 96.75 169 ARG A CA 1
ATOM 1366 C C . ARG A 1 169 ? 13.133 -28.016 -14.445 1 96.75 169 ARG A C 1
ATOM 1368 O O . ARG A 1 169 ? 12.922 -27.766 -15.633 1 96.75 169 ARG A O 1
ATOM 1375 N N . SER A 1 170 ? 13.102 -27.094 -13.523 1 97.69 170 SER A N 1
ATOM 1376 C CA . SER A 1 170 ? 13.117 -25.656 -13.789 1 97.69 170 SER A CA 1
ATOM 1377 C C . SER A 1 170 ? 11.797 -25.188 -14.398 1 97.69 170 SER A C 1
ATOM 1379 O O . SER A 1 170 ? 11.781 -24.312 -15.258 1 97.69 170 SER A O 1
ATOM 1381 N N . ARG A 1 171 ? 10.797 -25.906 -14.055 1 98.31 171 ARG A N 1
ATOM 1382 C CA . ARG A 1 171 ? 9.469 -25.438 -14.422 1 98.31 171 ARG A CA 1
ATOM 1383 C C . ARG A 1 171 ? 8.922 -24.469 -13.383 1 98.31 171 ARG A C 1
ATOM 1385 O O . ARG A 1 171 ? 9 -24.719 -12.18 1 98.31 171 ARG A O 1
ATOM 1392 N N . LEU A 1 172 ? 8.367 -23.359 -13.906 1 98.75 172 LEU A N 1
ATOM 1393 C CA . LEU A 1 172 ? 7.883 -22.297 -13.039 1 98.75 172 LEU A CA 1
ATOM 1394 C C . LEU A 1 172 ? 6.383 -22.422 -12.805 1 98.75 172 LEU A C 1
ATOM 1396 O O . LEU A 1 172 ? 5.629 -22.734 -13.727 1 98.75 172 LEU A O 1
ATOM 1400 N N . PHE A 1 173 ? 5.926 -22.203 -11.531 1 98.75 173 PHE A N 1
ATOM 1401 C CA . PHE A 1 173 ? 4.52 -22.234 -11.133 1 98.75 173 PHE A CA 1
ATOM 1402 C C . PHE A 1 173 ? 4.148 -20.953 -10.398 1 98.75 173 PHE A C 1
ATOM 1404 O O . PHE A 1 173 ? 4.93 -20.438 -9.586 1 98.75 173 PHE A O 1
ATOM 1411 N N . LEU A 1 174 ? 2.992 -20.391 -10.719 1 98.44 174 LEU A N 1
ATOM 1412 C CA . LEU A 1 174 ? 2.439 -19.281 -9.945 1 98.44 174 LEU A CA 1
ATOM 1413 C C . LEU A 1 174 ? 1.434 -19.781 -8.914 1 98.44 174 LEU A C 1
ATOM 1415 O O . LEU A 1 174 ? 0.56 -20.594 -9.242 1 98.44 174 LEU A O 1
ATOM 1419 N N . ILE A 1 175 ? 1.614 -19.344 -7.691 1 96 175 ILE A N 1
ATOM 1420 C CA . ILE A 1 175 ? 0.661 -19.734 -6.656 1 96 175 ILE A CA 1
ATOM 1421 C C . ILE A 1 175 ? 0.165 -18.484 -5.922 1 96 175 ILE A C 1
ATOM 1423 O O . ILE A 1 175 ? 0.679 -17.391 -6.133 1 96 175 ILE A O 1
ATOM 1427 N N . ASP A 1 176 ? -0.832 -18.562 -5.156 1 93.31 176 ASP A N 1
ATOM 1428 C CA . ASP A 1 176 ? -1.312 -17.562 -4.191 1 93.31 176 ASP A CA 1
ATOM 1429 C C . ASP A 1 176 ? -1.701 -16.266 -4.887 1 93.31 176 ASP A C 1
ATOM 1431 O O . ASP A 1 176 ? -1.015 -15.25 -4.746 1 93.31 176 ASP A O 1
ATOM 1435 N N . CYS A 1 177 ? -2.785 -16.203 -5.438 1 95.38 177 CYS A N 1
ATOM 1436 C CA . CYS A 1 177 ? -3.268 -15.008 -6.109 1 95.38 177 CYS A CA 1
ATOM 1437 C C . CYS A 1 177 ? -4.605 -14.562 -5.535 1 95.38 177 CYS A C 1
ATOM 1439 O O . CYS A 1 177 ? -5.574 -14.375 -6.273 1 95.38 177 CYS A O 1
ATOM 1441 N N . PRO A 1 178 ? -4.676 -14.25 -4.277 1 92.19 178 PRO A N 1
ATOM 1442 C CA . PRO A 1 178 ? -5.953 -13.867 -3.662 1 92.19 178 PRO A CA 1
ATOM 1443 C C . PRO A 1 178 ? -6.453 -12.508 -4.141 1 92.19 178 PRO A C 1
ATOM 1445 O O . PRO A 1 178 ? -7.66 -12.242 -4.102 1 92.19 178 PRO A O 1
ATOM 1448 N N . ASN A 1 179 ? -5.535 -11.695 -4.66 1 92.31 179 ASN A N 1
ATOM 1449 C CA . ASN A 1 179 ? -5.895 -10.32 -4.984 1 92.31 179 ASN A CA 1
ATOM 1450 C C . ASN A 1 179 ? -5.984 -10.102 -6.492 1 92.31 179 ASN A C 1
ATOM 1452 O O . ASN A 1 179 ? -6.188 -8.977 -6.953 1 92.31 179 ASN A O 1
ATOM 1456 N N . GLY A 1 180 ? -5.824 -11.133 -7.191 1 95.75 180 GLY A N 1
ATOM 1457 C CA . GLY A 1 180 ? -5.926 -11.008 -8.641 1 95.75 180 GLY A CA 1
ATOM 1458 C C . GLY A 1 180 ? -7.273 -10.484 -9.102 1 95.75 180 GLY A C 1
ATOM 1459 O O . GLY A 1 180 ? -8.312 -10.852 -8.547 1 95.75 180 GLY A O 1
ATOM 1460 N N . ASP A 1 181 ? -7.215 -9.609 -10.094 1 94.94 181 ASP A N 1
ATOM 1461 C CA . ASP A 1 181 ? -8.469 -9.039 -10.586 1 94.94 181 ASP A CA 1
ATOM 1462 C C . ASP A 1 181 ? -8.297 -8.469 -11.992 1 94.94 181 ASP A C 1
ATOM 1464 O O . ASP A 1 181 ? -7.172 -8.312 -12.477 1 94.94 181 ASP A O 1
ATOM 1468 N N . PHE A 1 182 ? -9.461 -8.203 -12.586 1 96.5 182 PHE A N 1
ATOM 1469 C CA . PHE A 1 182 ? -9.516 -7.582 -13.906 1 96.5 182 PHE A CA 1
ATOM 1470 C C . PHE A 1 182 ? -9.586 -6.066 -13.789 1 96.5 182 PHE A C 1
ATOM 1472 O O . PHE A 1 182 ? -10.266 -5.535 -12.906 1 96.5 182 PHE A O 1
ATOM 1479 N N . TRP A 1 183 ? -8.867 -5.402 -14.641 1 94.44 183 TRP A N 1
ATOM 1480 C CA . TRP A 1 183 ? -8.797 -3.945 -14.602 1 94.44 183 TRP A CA 1
ATOM 1481 C C . TRP A 1 183 ? -8.961 -3.354 -15.992 1 94.44 183 TRP A C 1
ATOM 1483 O O . TRP A 1 183 ? -8.992 -4.086 -16.984 1 94.44 183 TRP A O 1
ATOM 1493 N N . ARG A 1 184 ? -9.133 -2.021 -16.078 1 93.38 184 ARG A N 1
ATOM 1494 C CA . ARG A 1 184 ? -9.211 -1.306 -17.344 1 93.38 184 ARG A CA 1
ATOM 1495 C C . ARG A 1 184 ? -8.594 0.083 -17.234 1 93.38 184 ARG A C 1
ATOM 1497 O O . ARG A 1 184 ? -8.453 0.619 -16.125 1 93.38 184 ARG A O 1
ATOM 1504 N N . GLY A 1 185 ? -8.109 0.559 -18.391 1 92 185 GLY A N 1
ATOM 1505 C CA . GLY A 1 185 ? -7.66 1.937 -18.516 1 92 185 GLY A CA 1
ATOM 1506 C C . GLY A 1 185 ? -6.535 2.281 -17.562 1 92 185 GLY A C 1
ATOM 1507 O O . GLY A 1 185 ? -5.523 1.576 -17.5 1 92 185 GLY A O 1
ATOM 1508 N N . PHE A 1 186 ? -6.738 3.326 -16.844 1 88.75 186 PHE A N 1
ATOM 1509 C CA . PHE A 1 186 ? -5.734 3.877 -15.945 1 88.75 186 PHE A CA 1
ATOM 1510 C C . PHE A 1 186 ? -5.336 2.854 -14.891 1 88.75 186 PHE A C 1
ATOM 1512 O O . PHE A 1 186 ? -4.145 2.658 -14.625 1 88.75 186 PHE A O 1
ATOM 1519 N N . TRP A 1 187 ? -6.316 2.158 -14.375 1 91.31 187 TRP A N 1
ATOM 1520 C CA . TRP A 1 187 ? -6.047 1.198 -13.305 1 91.31 187 TRP A CA 1
ATOM 1521 C C . TRP A 1 187 ? -5.246 0.012 -13.828 1 91.31 187 TRP A C 1
ATOM 1523 O O . TRP A 1 187 ? -4.379 -0.518 -13.133 1 91.31 187 TRP A O 1
ATOM 1533 N N . LEU A 1 188 ? -5.613 -0.383 -15.016 1 94.88 188 LEU A N 1
ATOM 1534 C CA . LEU A 1 188 ? -4.859 -1.489 -15.594 1 94.88 188 LEU A CA 1
ATOM 1535 C C . LEU A 1 188 ? -3.389 -1.123 -15.75 1 94.88 188 LEU A C 1
ATOM 1537 O O . LEU A 1 188 ? -2.508 -1.906 -15.391 1 94.88 188 LEU A O 1
ATOM 1541 N N . LYS A 1 189 ? -3.15 0.064 -16.312 1 93.81 189 LYS A N 1
ATOM 1542 C CA . LYS A 1 189 ? -1.773 0.516 -16.5 1 93.81 189 LYS A CA 1
ATOM 1543 C C . LYS A 1 189 ? -1.026 0.558 -15.172 1 93.81 189 LYS A C 1
ATOM 1545 O O . LYS A 1 189 ? 0.113 0.097 -15.078 1 93.81 189 LYS A O 1
ATOM 1550 N N . TYR A 1 190 ? -1.635 1.06 -14.18 1 92.62 190 TYR A N 1
ATOM 1551 C CA . TYR A 1 190 ? -1.024 1.148 -12.859 1 92.62 190 TYR A CA 1
ATOM 1552 C C . TYR A 1 190 ? -0.743 -0.239 -12.289 1 92.62 190 TYR A C 1
ATOM 1554 O O . TYR A 1 190 ? 0.352 -0.499 -11.789 1 92.62 190 TYR A O 1
ATOM 1562 N N . ARG A 1 191 ? -1.742 -1.082 -12.414 1 95.44 191 ARG A N 1
ATOM 1563 C CA . ARG A 1 191 ? -1.611 -2.404 -11.812 1 95.44 191 ARG A CA 1
ATOM 1564 C C . ARG A 1 191 ? -0.568 -3.24 -12.547 1 95.44 191 ARG A C 1
ATOM 1566 O O . ARG A 1 191 ? 0.127 -4.055 -11.938 1 95.44 191 ARG A O 1
ATOM 1573 N N . ILE A 1 192 ? -0.473 -3.072 -13.797 1 97.62 192 ILE A N 1
ATOM 1574 C CA . ILE A 1 192 ? 0.574 -3.732 -14.57 1 97.62 192 ILE A CA 1
ATOM 1575 C C . ILE A 1 192 ? 1.944 -3.268 -14.086 1 97.62 192 ILE A C 1
ATOM 1577 O O . ILE A 1 192 ? 2.84 -4.086 -13.852 1 97.62 192 ILE A O 1
ATOM 1581 N N . THR A 1 193 ? 2.088 -1.995 -13.961 1 9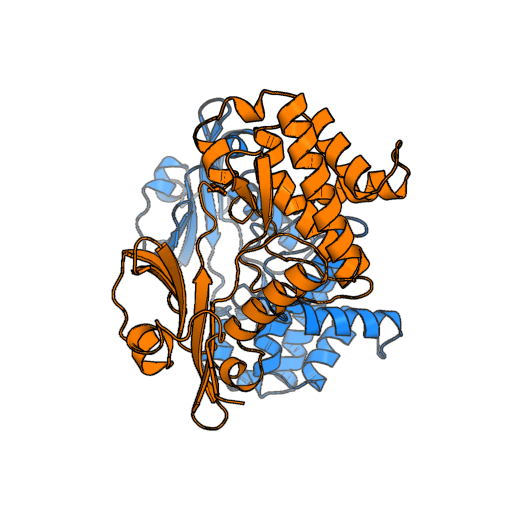6.69 193 THR A N 1
ATOM 1582 C CA . THR A 1 193 ? 3.342 -1.438 -13.461 1 96.69 193 THR A CA 1
ATOM 1583 C C . THR A 1 193 ? 3.67 -1.995 -12.078 1 96.69 193 THR A C 1
ATOM 1585 O O . THR A 1 193 ? 4.82 -2.34 -11.797 1 96.69 193 THR A O 1
ATOM 1588 N N . LYS A 1 194 ? 2.686 -2.09 -11.281 1 95.94 194 LYS A N 1
ATOM 1589 C CA . LYS A 1 194 ? 2.881 -2.631 -9.938 1 95.94 194 LYS A CA 1
ATOM 1590 C C . LYS A 1 194 ? 3.336 -4.086 -9.992 1 95.94 194 LYS A C 1
ATOM 1592 O O . LYS A 1 194 ? 4.246 -4.488 -9.258 1 95.94 194 LYS A O 1
ATOM 1597 N N . ASP A 1 195 ? 2.717 -4.902 -10.789 1 97.94 195 ASP A N 1
ATOM 1598 C CA . ASP A 1 195 ? 3.121 -6.297 -10.945 1 97.94 195 ASP A CA 1
ATOM 1599 C C . ASP A 1 195 ? 4.594 -6.402 -11.328 1 97.94 195 ASP A C 1
ATOM 1601 O O . ASP A 1 195 ? 5.348 -7.164 -10.719 1 97.94 195 ASP A O 1
ATOM 1605 N N . LEU A 1 196 ? 4.926 -5.617 -12.305 1 98.56 196 LEU A N 1
ATOM 1606 C CA . LEU A 1 196 ? 6.297 -5.648 -12.805 1 98.56 196 LEU A CA 1
ATOM 1607 C C . LEU A 1 196 ? 7.273 -5.133 -11.75 1 98.56 196 LEU A C 1
ATOM 1609 O O . LEU A 1 196 ? 8.367 -5.676 -11.594 1 98.56 196 LEU A O 1
ATOM 1613 N N . ALA A 1 197 ? 6.863 -4.145 -11.039 1 97.31 197 ALA A N 1
ATOM 1614 C CA . ALA A 1 197 ? 7.707 -3.592 -9.984 1 97.31 197 ALA A CA 1
ATOM 1615 C C . ALA A 1 197 ? 7.898 -4.598 -8.852 1 97.31 197 ALA A C 1
ATOM 1617 O O . ALA A 1 197 ? 8.984 -4.684 -8.266 1 97.31 197 ALA A O 1
ATOM 1618 N N . CYS A 1 198 ? 6.852 -5.285 -8.531 1 97.44 198 CYS A N 1
ATOM 1619 C CA . CYS A 1 198 ? 6.922 -6.293 -7.48 1 97.44 198 CYS A CA 1
ATOM 1620 C C . CYS A 1 198 ? 7.938 -7.375 -7.824 1 97.44 198 CYS A C 1
ATOM 1622 O O . CYS A 1 198 ? 8.703 -7.812 -6.965 1 97.44 198 CYS A O 1
ATOM 1624 N N . LEU A 1 199 ? 7.977 -7.754 -9.023 1 98.19 199 LEU A N 1
ATOM 1625 C CA . LEU A 1 199 ? 8.984 -8.711 -9.477 1 98.19 199 LEU A CA 1
ATOM 1626 C C . LEU A 1 199 ? 10.383 -8.133 -9.32 1 98.19 199 LEU A C 1
ATOM 1628 O O . LEU A 1 199 ? 11.305 -8.836 -8.891 1 98.19 199 LEU A O 1
ATOM 1632 N N . ASP A 1 200 ? 10.5 -6.891 -9.57 1 97.44 200 ASP A N 1
ATOM 1633 C CA . ASP A 1 200 ? 11.812 -6.254 -9.609 1 97.44 200 ASP A CA 1
ATOM 1634 C C . ASP A 1 200 ? 12.328 -5.961 -8.203 1 97.44 200 ASP A C 1
ATOM 1636 O O . ASP A 1 200 ? 13.516 -5.691 -8.016 1 97.44 200 ASP A O 1
ATOM 1640 N N . LYS A 1 201 ? 11.461 -5.992 -7.258 1 95.31 201 LYS A N 1
ATOM 1641 C CA . LYS A 1 201 ? 11.828 -5.691 -5.875 1 95.31 201 LYS A CA 1
ATOM 1642 C C . LYS A 1 201 ? 12.945 -6.605 -5.395 1 95.31 201 LYS A C 1
ATOM 1644 O O . LYS A 1 201 ? 13.875 -6.152 -4.723 1 95.31 201 LYS A O 1
ATOM 1649 N N . VAL A 1 202 ? 12.875 -7.801 -5.707 1 95.44 202 VAL A N 1
ATOM 1650 C CA . VAL A 1 202 ? 13.906 -8.758 -5.309 1 95.44 202 VAL A CA 1
ATOM 1651 C C . VAL A 1 202 ? 14.922 -8.922 -6.438 1 95.44 202 VAL A C 1
ATOM 1653 O O . VAL A 1 202 ? 16.125 -9.023 -6.184 1 95.44 202 VAL A O 1
ATOM 1656 N N . ALA A 1 203 ? 14.492 -8.859 -7.668 1 97.25 203 ALA A N 1
ATOM 1657 C CA . ALA A 1 203 ? 15.344 -9.109 -8.828 1 97.25 203 ALA A CA 1
ATOM 1658 C C . ALA A 1 203 ? 16.516 -8.125 -8.875 1 97.25 203 ALA A C 1
ATOM 1660 O O . ALA A 1 203 ? 17.625 -8.492 -9.25 1 97.25 203 ALA A O 1
ATOM 1661 N N . LYS A 1 204 ? 16.266 -6.953 -8.516 1 95.38 204 LYS A N 1
ATOM 1662 C CA . LYS A 1 204 ? 17.281 -5.918 -8.664 1 95.38 204 LYS A CA 1
ATOM 1663 C C . LYS A 1 204 ? 18.5 -6.207 -7.781 1 95.38 204 LYS A C 1
ATOM 1665 O O . LYS A 1 204 ? 19.578 -5.688 -8.023 1 95.38 204 LYS A O 1
ATOM 1670 N N . TYR A 1 205 ? 18.328 -7.086 -6.805 1 94.31 205 TYR A N 1
ATOM 1671 C CA . TYR A 1 205 ? 19.438 -7.41 -5.902 1 94.31 205 TYR A CA 1
ATOM 1672 C C . TYR A 1 205 ? 20.125 -8.703 -6.324 1 94.31 205 TYR A C 1
ATOM 1674 O O . TYR A 1 205 ? 21.219 -9.016 -5.848 1 94.31 205 TYR A O 1
ATOM 1682 N N . HIS A 1 206 ? 19.516 -9.484 -7.211 1 96.31 206 HIS A N 1
ATOM 1683 C CA . HIS A 1 206 ? 20.031 -10.82 -7.484 1 96.31 206 HIS A CA 1
ATOM 1684 C C . HIS A 1 206 ? 20.328 -11.008 -8.969 1 96.31 206 HIS A C 1
ATOM 1686 O O . HIS A 1 206 ? 21 -11.961 -9.359 1 96.31 206 HIS A O 1
ATOM 1692 N N . LEU A 1 207 ? 19.812 -10.125 -9.766 1 97.44 207 LEU A N 1
ATOM 1693 C CA . LEU A 1 207 ? 20.016 -10.188 -11.211 1 97.44 207 LEU A CA 1
ATOM 1694 C C . LEU A 1 207 ? 20.641 -8.906 -11.727 1 97.44 207 LEU A C 1
ATOM 1696 O O . LEU A 1 207 ? 20.453 -7.832 -11.148 1 97.44 207 LEU A O 1
ATOM 1700 N N . SER A 1 208 ? 21.375 -9.008 -12.82 1 97.38 208 SER A N 1
ATOM 1701 C CA . SER A 1 208 ? 21.969 -7.828 -13.453 1 97.38 208 SER A CA 1
ATOM 1702 C C . SER A 1 208 ? 20.891 -6.98 -14.141 1 97.38 208 SER A C 1
ATOM 1704 O O . SER A 1 208 ? 19.797 -7.457 -14.414 1 97.38 208 SER A O 1
ATOM 1706 N N . ALA A 1 209 ? 21.234 -5.762 -14.414 1 96.81 209 ALA A N 1
ATOM 1707 C CA . ALA A 1 209 ? 20.328 -4.867 -15.141 1 96.81 209 ALA A CA 1
ATOM 1708 C C . ALA A 1 209 ? 19.969 -5.445 -16.5 1 96.81 209 ALA A C 1
ATOM 1710 O O . ALA A 1 209 ? 18.828 -5.32 -16.953 1 96.81 209 ALA A O 1
ATOM 1711 N N . THR A 1 210 ? 20.938 -6.078 -17.125 1 97.31 210 THR A N 1
ATOM 1712 C CA . THR A 1 210 ? 20.719 -6.664 -18.438 1 97.31 210 THR A CA 1
ATOM 1713 C C . THR A 1 210 ? 19.703 -7.805 -18.359 1 97.31 210 THR A C 1
ATOM 1715 O O . THR A 1 210 ? 18.828 -7.922 -19.219 1 97.31 210 THR A O 1
ATOM 1718 N N . GLN A 1 211 ? 19.828 -8.625 -17.328 1 98 211 GLN A N 1
ATOM 1719 C CA . GLN A 1 211 ? 18.891 -9.734 -17.156 1 98 211 GLN A CA 1
ATOM 1720 C C . GLN A 1 211 ? 17.484 -9.219 -16.891 1 98 211 GLN A C 1
ATOM 1722 O O . GLN A 1 211 ? 16.516 -9.758 -17.438 1 98 211 GLN A O 1
ATOM 1727 N N . ARG A 1 212 ? 17.391 -8.203 -16.109 1 98.25 212 ARG A N 1
ATOM 1728 C CA . ARG A 1 212 ? 16.094 -7.609 -15.812 1 98.25 212 ARG A CA 1
ATOM 1729 C C . ARG A 1 212 ? 15.484 -6.965 -17.047 1 98.25 212 ARG A C 1
ATOM 1731 O O . ARG A 1 212 ? 14.281 -7.074 -17.297 1 98.25 212 ARG A O 1
ATOM 1738 N N . LEU A 1 213 ? 16.312 -6.336 -17.828 1 97.94 213 LEU A N 1
ATOM 1739 C CA . LEU A 1 213 ? 15.859 -5.766 -19.078 1 97.94 213 LEU A CA 1
ATOM 1740 C C . LEU A 1 213 ? 15.414 -6.863 -20.047 1 97.94 213 LEU A C 1
ATOM 1742 O O . LEU A 1 213 ? 14.422 -6.703 -20.766 1 97.94 213 LEU A O 1
ATOM 1746 N N . ARG A 1 214 ? 16.172 -7.922 -20.109 1 97.81 214 ARG A N 1
ATOM 1747 C CA . ARG A 1 214 ? 15.805 -9.039 -20.969 1 97.81 214 ARG A CA 1
ATOM 1748 C C . ARG A 1 214 ? 14.438 -9.602 -20.609 1 97.81 214 ARG A C 1
ATOM 1750 O O . ARG A 1 214 ? 13.633 -9.922 -21.484 1 97.81 214 ARG A O 1
ATOM 1757 N N . PHE A 1 215 ? 14.164 -9.734 -19.344 1 98.69 215 PHE A N 1
ATOM 1758 C CA . PHE A 1 215 ? 12.828 -10.133 -18.906 1 98.69 215 PHE A CA 1
ATOM 1759 C C . PHE A 1 215 ? 11.766 -9.219 -19.5 1 98.69 215 PHE A C 1
ATOM 1761 O O . PHE A 1 215 ? 10.766 -9.688 -20.031 1 98.69 215 PHE A O 1
ATOM 1768 N N . TYR A 1 216 ? 11.984 -7.934 -19.344 1 98.75 216 TYR A N 1
ATOM 1769 C CA . TYR A 1 216 ? 10.992 -6.98 -19.828 1 98.75 216 TYR A CA 1
ATOM 1770 C C . TYR A 1 216 ? 10.789 -7.121 -21.328 1 98.75 216 TYR A C 1
ATOM 1772 O O . TYR A 1 216 ? 9.656 -7.07 -21.828 1 98.75 216 TYR A O 1
ATOM 1780 N N . LEU A 1 217 ? 11.891 -7.273 -22.062 1 98.62 217 LEU A N 1
ATOM 1781 C CA . LEU A 1 217 ? 11.805 -7.449 -23.5 1 98.62 217 LEU A CA 1
ATOM 1782 C C . LEU A 1 217 ? 11.055 -8.734 -23.844 1 98.62 217 LEU A C 1
ATOM 1784 O O . LEU A 1 217 ? 10.258 -8.758 -24.781 1 98.62 217 LEU A O 1
ATOM 1788 N N . GLN A 1 218 ? 11.32 -9.805 -23.125 1 98.69 218 GLN A N 1
ATOM 1789 C CA . GLN A 1 218 ? 10.602 -11.062 -23.297 1 98.69 218 GLN A CA 1
ATOM 1790 C C . GLN A 1 218 ? 9.109 -10.883 -23 1 98.69 218 GLN A C 1
ATOM 1792 O O . GLN A 1 218 ? 8.266 -11.375 -23.75 1 98.69 218 GLN A O 1
ATOM 1797 N N . TYR A 1 219 ? 8.82 -10.148 -21.969 1 98.69 219 TYR A N 1
ATOM 1798 C CA . TYR A 1 219 ? 7.453 -9.844 -21.562 1 98.69 219 TYR A CA 1
ATOM 1799 C C . TYR A 1 219 ? 6.711 -9.086 -22.656 1 98.69 219 TYR A C 1
ATOM 1801 O O . TYR A 1 219 ? 5.551 -9.383 -22.953 1 98.69 219 TYR A O 1
ATOM 1809 N N . ARG A 1 220 ? 7.391 -8.203 -23.25 1 98 220 ARG A N 1
ATOM 1810 C CA . ARG A 1 220 ? 6.801 -7.363 -24.281 1 98 220 ARG A CA 1
ATOM 1811 C C . ARG A 1 220 ? 6.855 -8.055 -25.641 1 98 220 ARG A C 1
ATOM 1813 O O . ARG A 1 220 ? 6.215 -7.609 -26.594 1 98 220 ARG A O 1
ATOM 1820 N N . GLN A 1 221 ? 7.621 -9.141 -25.766 1 97.19 221 GLN A N 1
ATOM 1821 C CA . GLN A 1 221 ? 7.883 -9.82 -27.031 1 97.19 221 GLN A CA 1
ATOM 1822 C C . GLN A 1 221 ? 8.438 -8.852 -28.078 1 97.19 221 GLN A C 1
ATOM 1824 O O . GLN A 1 221 ? 7.938 -8.789 -29.203 1 97.19 221 GLN A O 1
ATOM 1829 N N . ARG A 1 222 ? 9.492 -8.133 -27.656 1 96.19 222 ARG A N 1
ATOM 1830 C CA . ARG A 1 222 ? 10.203 -7.191 -28.516 1 96.19 222 ARG A CA 1
ATOM 1831 C C . ARG A 1 222 ? 11.711 -7.332 -28.344 1 96.19 222 ARG A C 1
ATOM 1833 O O . ARG A 1 222 ? 12.188 -7.785 -27.297 1 96.19 222 ARG A O 1
ATOM 1840 N N . ASP A 1 223 ? 12.383 -6.816 -29.359 1 95.38 223 ASP A N 1
ATOM 1841 C CA . ASP A 1 223 ? 13.836 -6.918 -29.312 1 95.38 223 ASP A CA 1
ATOM 1842 C C . ASP A 1 223 ? 14.469 -5.617 -28.828 1 95.38 223 ASP A C 1
ATOM 1844 O O . ASP A 1 223 ? 15.633 -5.594 -28.422 1 95.38 223 ASP A O 1
ATOM 1848 N N . ARG A 1 224 ? 13.664 -4.594 -29.016 1 96.12 224 ARG A N 1
ATOM 1849 C CA . ARG A 1 224 ? 14.164 -3.289 -28.594 1 96.12 224 ARG A CA 1
ATOM 1850 C C . ARG A 1 224 ? 13.078 -2.486 -27.891 1 96.12 224 ARG A C 1
ATOM 1852 O O . ARG A 1 224 ? 11.891 -2.658 -28.172 1 96.12 224 ARG A O 1
ATOM 1859 N N . LEU A 1 225 ? 13.562 -1.628 -27 1 95.88 225 LEU A N 1
ATOM 1860 C CA . LEU A 1 225 ? 12.633 -0.78 -26.266 1 95.88 225 LEU A CA 1
ATOM 1861 C C . LEU A 1 225 ? 12.133 0.368 -27.141 1 95.88 225 LEU A C 1
ATOM 1863 O O . LEU A 1 225 ? 12.914 0.951 -27.906 1 95.88 225 LEU A O 1
ATOM 1867 N N . ASP A 1 226 ? 10.906 0.714 -27.062 1 95.56 226 ASP A N 1
ATOM 1868 C CA . ASP A 1 226 ? 10.414 1.975 -27.609 1 95.56 226 ASP A CA 1
ATOM 1869 C C . ASP A 1 226 ? 10.203 3.008 -26.5 1 95.56 226 ASP A C 1
ATOM 1871 O O . ASP A 1 226 ? 10.562 2.773 -25.344 1 95.56 226 ASP A O 1
ATOM 1875 N N . THR A 1 227 ? 9.695 4.156 -26.969 1 94.62 227 THR A N 1
ATOM 1876 C CA . THR A 1 227 ? 9.562 5.266 -26.031 1 94.62 227 THR A CA 1
ATOM 1877 C C . THR A 1 227 ? 8.578 4.918 -24.906 1 94.62 227 THR A C 1
ATOM 1879 O O . THR A 1 227 ? 8.805 5.258 -23.75 1 94.62 227 THR A O 1
ATOM 1882 N N . CYS A 1 228 ? 7.559 4.234 -25.234 1 93.38 228 CYS A N 1
ATOM 1883 C CA . CYS A 1 228 ? 6.555 3.836 -24.25 1 93.38 228 CYS A CA 1
ATOM 1884 C C . CYS A 1 228 ? 7.129 2.826 -23.266 1 93.38 228 CYS A C 1
ATOM 1886 O O . CYS A 1 228 ? 6.855 2.898 -22.062 1 93.38 228 CYS A O 1
ATOM 1888 N N . ASP A 1 229 ? 7.934 1.931 -23.812 1 95.12 229 ASP A N 1
ATOM 1889 C CA . ASP A 1 229 ? 8.578 0.938 -22.953 1 95.12 229 ASP A CA 1
ATOM 1890 C C . ASP A 1 229 ? 9.523 1.604 -21.953 1 95.12 229 ASP A C 1
ATOM 1892 O O . ASP A 1 229 ? 9.539 1.248 -20.766 1 95.12 229 ASP A O 1
ATOM 1896 N N . LYS A 1 230 ? 10.266 2.543 -22.484 1 95.31 230 LYS A N 1
ATOM 1897 C CA . LYS A 1 230 ? 11.211 3.238 -21.625 1 95.31 230 LYS A CA 1
ATOM 1898 C C . LYS A 1 230 ? 10.492 3.967 -20.5 1 95.31 230 LYS A C 1
ATOM 1900 O O . LYS A 1 230 ? 10.945 3.951 -19.344 1 95.31 230 LYS A O 1
ATOM 1905 N N . LYS A 1 231 ? 9.422 4.59 -20.859 1 93.94 231 LYS A N 1
ATOM 1906 C CA . LYS A 1 231 ? 8.609 5.273 -19.859 1 93.94 231 LYS A CA 1
ATOM 1907 C C . LYS A 1 231 ? 8.086 4.289 -18.812 1 93.94 231 LYS A C 1
ATOM 1909 O O . LYS A 1 231 ? 8.164 4.555 -17.609 1 93.94 231 LYS A O 1
ATOM 1914 N N . ARG A 1 232 ? 7.602 3.148 -19.203 1 94.44 232 ARG A N 1
ATOM 1915 C CA . ARG A 1 232 ? 7.07 2.148 -18.281 1 94.44 232 ARG A CA 1
ATOM 1916 C C . ARG A 1 232 ? 8.164 1.606 -17.359 1 94.44 232 ARG A C 1
ATOM 1918 O O . ARG A 1 232 ? 7.949 1.436 -16.156 1 94.44 232 ARG A O 1
ATOM 1925 N N . ILE A 1 233 ? 9.25 1.336 -17.969 1 96.12 233 ILE A N 1
ATOM 1926 C CA . ILE A 1 233 ? 10.367 0.81 -17.188 1 96.12 233 ILE A CA 1
ATOM 1927 C C . ILE A 1 233 ? 10.75 1.812 -16.094 1 96.12 233 ILE A C 1
ATOM 1929 O O . ILE A 1 233 ? 11.023 1.426 -14.961 1 96.12 233 ILE A O 1
ATOM 1933 N N . ARG A 1 234 ? 10.75 3.1 -16.469 1 93.25 234 ARG A N 1
ATOM 1934 C CA . ARG A 1 234 ? 11.039 4.129 -15.477 1 93.25 234 ARG A CA 1
ATOM 1935 C C . ARG A 1 234 ? 10.023 4.086 -14.336 1 93.25 234 ARG A C 1
ATOM 1937 O O . ARG A 1 234 ? 10.391 4.215 -13.164 1 93.25 234 ARG A O 1
ATOM 1944 N N . HIS A 1 235 ? 8.828 3.861 -14.68 1 93.88 235 HIS A N 1
ATOM 1945 C CA . HIS A 1 235 ? 7.777 3.762 -13.672 1 93.88 235 HIS A CA 1
ATOM 1946 C C . HIS A 1 235 ? 7.961 2.523 -12.805 1 93.88 235 HIS A C 1
ATOM 1948 O O . HIS A 1 235 ? 7.762 2.578 -11.586 1 93.88 235 HIS A O 1
ATOM 1954 N N . VAL A 1 236 ? 8.359 1.45 -13.359 1 95.5 236 VAL A N 1
ATOM 1955 C CA . VAL A 1 236 ? 8.547 0.187 -12.648 1 95.5 236 VAL A CA 1
ATOM 1956 C C . VAL A 1 236 ? 9.672 0.326 -11.625 1 95.5 236 VAL A C 1
ATOM 1958 O O . VAL A 1 236 ? 9.516 -0.052 -10.469 1 95.5 236 VAL A O 1
ATOM 1961 N N . VAL A 1 237 ? 10.703 0.966 -12.023 1 92.94 237 VAL A N 1
ATOM 1962 C CA . VAL A 1 237 ? 11.898 1.04 -11.18 1 92.94 237 VAL A CA 1
ATOM 1963 C C . VAL A 1 237 ? 11.656 2.021 -10.039 1 92.94 237 VAL A C 1
ATOM 1965 O O . VAL A 1 237 ? 12.188 1.84 -8.938 1 92.94 237 VAL A O 1
ATOM 1968 N N . ARG A 1 238 ? 10.734 2.949 -10.242 1 87.5 238 ARG A N 1
ATOM 1969 C CA . ARG A 1 238 ? 10.5 3.986 -9.25 1 87.5 238 ARG A CA 1
ATOM 1970 C C . ARG A 1 238 ? 9.25 3.686 -8.43 1 87.5 238 ARG A C 1
ATOM 1972 O O . ARG A 1 238 ? 8.891 4.445 -7.523 1 87.5 238 ARG A O 1
ATOM 1979 N N . PHE A 1 239 ? 8.617 2.652 -8.648 1 89.75 239 PHE A N 1
ATOM 1980 C CA . PHE A 1 239 ? 7.281 2.369 -8.125 1 89.75 239 PHE A CA 1
ATOM 1981 C C . PHE A 1 239 ? 7.281 2.383 -6.602 1 89.75 239 PHE A C 1
ATOM 1983 O O . PHE A 1 239 ? 6.375 2.941 -5.98 1 89.75 239 PHE A O 1
ATOM 1990 N N . PHE A 1 240 ? 8.305 1.76 -5.984 1 78.75 240 PHE A N 1
ATOM 1991 C CA . PHE A 1 240 ? 8.305 1.613 -4.535 1 78.75 240 PHE A CA 1
ATOM 1992 C C . PHE A 1 240 ? 9.219 2.641 -3.887 1 78.75 240 PHE A C 1
ATOM 1994 O O . PHE A 1 240 ? 9.562 2.525 -2.707 1 78.75 240 PHE A O 1
ATOM 2001 N N . GLU A 1 241 ? 9.609 3.561 -4.699 1 70.44 241 GLU A N 1
ATOM 2002 C CA . GLU A 1 241 ? 10.438 4.621 -4.137 1 70.44 241 GLU A CA 1
ATOM 2003 C C . GLU A 1 241 ? 9.672 5.434 -3.1 1 70.44 241 GLU A C 1
ATOM 2005 O O . GLU A 1 241 ? 8.547 5.879 -3.357 1 70.44 241 GLU A O 1
ATOM 2010 N N . GLY A 1 242 ? 10.188 5.613 -1.865 1 57.06 242 GLY A N 1
ATOM 2011 C CA . GLY A 1 242 ? 9.602 6.375 -0.776 1 57.06 242 GLY A CA 1
ATOM 2012 C C . GLY A 1 242 ? 8.672 5.555 0.098 1 57.06 242 GLY A C 1
ATOM 2013 O O . GLY A 1 242 ? 8.125 6.059 1.083 1 57.06 242 GLY A O 1
ATOM 2014 N N . ARG A 1 243 ? 8.375 4.328 -0.296 1 53.84 243 ARG A N 1
ATOM 2015 C CA . ARG A 1 243 ? 7.438 3.484 0.433 1 53.84 243 ARG A CA 1
ATOM 2016 C C . ARG A 1 243 ? 8.156 2.307 1.088 1 53.84 243 ARG A C 1
ATOM 2018 O O . ARG A 1 243 ? 7.543 1.535 1.829 1 53.84 243 ARG A O 1
ATOM 2025 N N . GLU A 1 244 ? 9.391 2.105 0.651 1 47.62 244 GLU A N 1
ATOM 2026 C CA . GLU A 1 244 ? 10.039 0.915 1.19 1 47.62 244 GLU A CA 1
ATOM 2027 C C . GLU A 1 244 ? 10.586 1.17 2.592 1 47.62 244 GLU A C 1
ATOM 2029 O O . GLU A 1 244 ? 10.961 2.297 2.92 1 47.62 244 GLU A O 1
ATOM 2034 N N . MET B 1 1 ? 24.641 15.773 6.141 1 52.31 1 MET B N 1
ATOM 2035 C CA . MET B 1 1 ? 24.938 16.75 7.176 1 52.31 1 MET B CA 1
ATOM 2036 C C . MET B 1 1 ? 24.25 16.391 8.484 1 52.31 1 MET B C 1
ATOM 2038 O O . MET B 1 1 ? 23.031 16.312 8.547 1 52.31 1 MET B O 1
ATOM 2042 N N . SER B 1 2 ? 25 15.672 9.414 1 65.56 2 SER B N 1
ATOM 2043 C CA . SER B 1 2 ? 24.703 15.477 10.828 1 65.56 2 SER B CA 1
ATOM 2044 C C . SER B 1 2 ? 24.562 16.812 11.555 1 65.56 2 SER B C 1
ATOM 2046 O O . SER B 1 2 ? 25.266 17.766 11.242 1 65.56 2 SER B O 1
ATOM 2048 N N . GLY B 1 3 ? 23.375 17.172 12.102 1 87.12 3 GLY B N 1
ATOM 2049 C CA . GLY B 1 3 ? 23.234 18.359 12.914 1 87.12 3 GLY B CA 1
ATOM 2050 C C . GLY B 1 3 ? 21.891 18.438 13.633 1 87.12 3 GLY B C 1
ATOM 2051 O O . GLY B 1 3 ? 21 17.625 13.359 1 87.12 3 GLY B O 1
ATOM 2052 N N . TRP B 1 4 ? 21.953 19.219 14.688 1 95.25 4 TRP B N 1
ATOM 2053 C CA . TRP B 1 4 ? 20.766 19.484 15.508 1 95.25 4 TRP B CA 1
ATOM 2054 C C . TRP B 1 4 ? 20.5 20.984 15.609 1 95.25 4 TRP B C 1
ATOM 2056 O O . TRP B 1 4 ? 21.422 21.766 15.852 1 95.25 4 TRP B O 1
ATOM 2066 N N . LYS B 1 5 ? 19.219 21.359 15.32 1 97.12 5 LYS B N 1
ATOM 2067 C CA . LYS B 1 5 ? 18.844 22.766 15.375 1 97.12 5 LYS B CA 1
ATOM 2068 C C . LYS B 1 5 ? 17.656 22.984 16.312 1 97.12 5 LYS B C 1
ATOM 2070 O O . LYS B 1 5 ? 16.641 22.281 16.219 1 97.12 5 LYS B O 1
ATOM 2075 N N . LEU B 1 6 ? 17.906 23.844 17.188 1 97.88 6 LEU B N 1
ATOM 2076 C CA . LEU B 1 6 ? 16.828 24.344 18.047 1 97.88 6 LEU B CA 1
ATOM 2077 C C . LEU B 1 6 ? 16.422 25.766 17.656 1 97.88 6 LEU B C 1
ATOM 2079 O O . LEU B 1 6 ? 17.266 26.656 17.578 1 97.88 6 LEU B O 1
ATOM 2083 N N . GLU B 1 7 ? 15.156 25.922 17.438 1 97.12 7 GLU B N 1
ATOM 2084 C CA . GLU B 1 7 ? 14.695 27.25 17.062 1 97.12 7 GLU B CA 1
ATOM 2085 C C . GLU B 1 7 ? 15 28.266 18.156 1 97.12 7 GLU B C 1
ATOM 2087 O O . GLU B 1 7 ? 14.789 28 19.344 1 97.12 7 GLU B O 1
ATOM 2092 N N . PRO B 1 8 ? 15.43 29.469 17.75 1 96.62 8 PRO B N 1
ATOM 2093 C CA . PRO B 1 8 ? 15.844 30.484 18.719 1 96.62 8 PRO B CA 1
ATOM 2094 C C . PRO B 1 8 ? 14.734 30.844 19.703 1 96.62 8 PRO B C 1
ATOM 2096 O O . PRO B 1 8 ? 15.008 31.109 20.875 1 96.62 8 PRO B O 1
ATOM 2099 N N . ALA B 1 9 ? 13.594 30.797 19.297 1 96.12 9 ALA B N 1
ATOM 2100 C CA . ALA B 1 9 ? 12.453 31.172 20.141 1 96.12 9 ALA B CA 1
ATOM 2101 C C . ALA B 1 9 ? 12.297 30.203 21.312 1 96.12 9 ALA B C 1
ATOM 2103 O O . ALA B 1 9 ? 11.594 30.5 22.281 1 96.12 9 ALA B O 1
ATOM 2104 N N . TYR B 1 10 ? 13.031 29.094 21.25 1 97.44 10 TYR B N 1
ATOM 2105 C CA . TYR B 1 10 ? 12.891 28.078 22.281 1 97.44 10 TYR B CA 1
ATOM 2106 C C . TYR B 1 10 ? 14.219 27.844 23 1 97.44 10 TYR B C 1
ATOM 2108 O O . TYR B 1 10 ? 14.461 26.75 23.516 1 97.44 10 TYR B O 1
ATOM 2116 N N . ALA B 1 11 ? 15.016 28.844 23.031 1 96.44 11 ALA B N 1
ATOM 2117 C CA . ALA B 1 11 ? 16.359 28.734 23.609 1 96.44 11 ALA B CA 1
ATOM 2118 C C . ALA B 1 11 ? 16.297 28.344 25.078 1 96.44 11 ALA B C 1
ATOM 2120 O O . ALA B 1 11 ? 17.188 27.672 25.578 1 96.44 11 ALA B O 1
ATOM 2121 N N . GLU B 1 12 ? 15.25 28.703 25.766 1 96.38 12 GLU B N 1
ATOM 2122 C CA . GLU B 1 12 ? 15.102 28.406 27.188 1 96.38 12 GLU B CA 1
ATOM 2123 C C . GLU B 1 12 ? 14.969 26.906 27.422 1 96.38 12 GLU B C 1
ATOM 2125 O O . GLU B 1 12 ? 15.156 26.422 28.547 1 96.38 12 GLU B O 1
ATOM 2130 N N . LEU B 1 13 ? 14.688 26.109 26.391 1 97.19 13 LEU B N 1
ATOM 2131 C CA . LEU B 1 13 ? 14.508 24.672 26.516 1 97.19 13 LEU B CA 1
ATOM 2132 C C . LEU B 1 13 ? 15.742 23.922 26.031 1 97.19 13 LEU B C 1
ATOM 2134 O O . LEU B 1 13 ? 15.672 22.734 25.719 1 97.19 13 LEU B O 1
ATOM 2138 N N . ALA B 1 14 ? 16.844 24.578 25.984 1 96.94 14 ALA B N 1
ATOM 2139 C CA . ALA B 1 14 ? 18.078 24.016 25.438 1 96.94 14 ALA B CA 1
ATOM 2140 C C . ALA B 1 14 ? 18.531 22.797 26.234 1 96.94 14 ALA B C 1
ATOM 2142 O O . ALA B 1 14 ? 19.109 21.875 25.688 1 96.94 14 ALA B O 1
ATOM 2143 N N . GLN B 1 15 ? 18.266 22.844 27.5 1 95.94 15 GLN B N 1
ATOM 2144 C CA . GLN B 1 15 ? 18.672 21.719 28.312 1 95.94 15 GLN B CA 1
ATOM 2145 C C . GLN B 1 15 ? 18 20.422 27.859 1 95.94 15 GLN B C 1
ATOM 2147 O O . GLN B 1 15 ? 18.641 19.375 27.812 1 95.94 15 GLN B O 1
ATOM 2152 N N . ASP B 1 16 ? 16.734 20.516 27.469 1 97.12 16 ASP B N 1
ATOM 2153 C CA . ASP B 1 16 ? 15.961 19.344 27.094 1 97.12 16 ASP B CA 1
ATOM 2154 C C . ASP B 1 16 ? 16.016 19.125 25.578 1 97.12 16 ASP B C 1
ATOM 2156 O O . ASP B 1 16 ? 16.062 17.984 25.125 1 97.12 16 ASP B O 1
ATOM 2160 N N . PHE B 1 17 ? 15.992 20.234 24.828 1 98 17 PHE B N 1
ATOM 2161 C CA . PHE B 1 17 ? 15.789 20.125 23.391 1 98 17 PHE B CA 1
ATOM 2162 C C . PHE B 1 17 ? 17.047 20.562 22.641 1 98 17 PHE B C 1
ATOM 2164 O O . PHE B 1 17 ? 17.031 20.641 21.406 1 98 17 PHE B O 1
ATOM 2171 N N . GLY B 1 18 ? 18.109 20.766 23.312 1 96.81 18 GLY B N 1
ATOM 2172 C CA . GLY B 1 18 ? 19.234 21.453 22.703 1 96.81 18 GLY B CA 1
ATOM 2173 C C . GLY B 1 18 ? 20.188 20.516 21.984 1 96.81 18 GLY B C 1
ATOM 2174 O O . GLY B 1 18 ? 21.109 20.969 21.297 1 96.81 18 GLY B O 1
ATOM 2175 N N . SER B 1 19 ? 20.047 19.234 22.188 1 96.44 19 SER B N 1
ATOM 2176 C CA . SER B 1 19 ? 20.891 18.266 21.516 1 96.44 19 SER B CA 1
ATOM 2177 C C . SER B 1 19 ? 20.156 16.953 21.266 1 96.44 19 SER B C 1
ATOM 2179 O O . SER B 1 19 ? 19.172 16.641 21.938 1 96.44 19 SER B O 1
ATOM 2181 N N . LEU B 1 20 ? 20.672 16.297 20.219 1 95.94 20 LEU B N 1
ATOM 2182 C CA . LEU B 1 20 ? 20.078 15.008 19.906 1 95.94 20 LEU B CA 1
ATOM 2183 C C . LEU B 1 20 ? 20.172 14.062 21.109 1 95.94 20 LEU B C 1
ATOM 2185 O O . LEU B 1 20 ? 19.219 13.328 21.406 1 95.94 20 LEU B O 1
ATOM 2189 N N . ASP B 1 21 ? 21.281 14.07 21.859 1 96 21 ASP B N 1
ATOM 2190 C CA . ASP B 1 21 ? 21.453 13.234 23.047 1 96 21 ASP B CA 1
ATOM 2191 C C . ASP B 1 21 ? 20.391 13.562 24.109 1 96 21 ASP B C 1
ATOM 2193 O O . ASP B 1 21 ? 19.797 12.656 24.688 1 96 21 ASP B O 1
ATOM 2197 N N . ALA B 1 22 ? 20.25 14.805 24.328 1 97.31 22 ALA B N 1
ATOM 2198 C CA . ALA B 1 22 ? 19.25 15.219 25.312 1 97.31 22 ALA B CA 1
ATOM 2199 C C . ALA B 1 22 ? 17.844 14.789 24.891 1 97.31 22 ALA B C 1
ATOM 2201 O O . ALA B 1 22 ? 17.062 14.328 25.734 1 97.31 22 ALA B O 1
ATOM 2202 N N . VAL B 1 23 ? 17.594 14.914 23.656 1 97.81 23 VAL B N 1
ATOM 2203 C CA . VAL B 1 23 ? 16.266 14.602 23.109 1 97.81 23 VAL B CA 1
ATOM 2204 C C . VAL B 1 23 ? 16.016 13.102 23.219 1 97.81 23 VAL B C 1
ATOM 2206 O O . VAL B 1 23 ? 14.914 12.672 23.578 1 97.81 23 VAL B O 1
ATOM 2209 N N . PHE B 1 24 ? 17 12.273 22.969 1 96.62 24 PHE B N 1
ATOM 2210 C CA . PHE B 1 24 ? 16.828 10.828 23.031 1 96.62 24 PHE B CA 1
ATOM 2211 C C . PHE B 1 24 ? 16.766 10.352 24.469 1 96.62 24 PHE B C 1
ATOM 2213 O O . PHE B 1 24 ? 16.328 9.234 24.75 1 96.62 24 PHE B O 1
ATOM 2220 N N . ALA B 1 25 ? 17.141 11.203 25.391 1 96.81 25 ALA B N 1
ATOM 2221 C CA . ALA B 1 25 ? 17.094 10.867 26.812 1 96.81 25 ALA B CA 1
ATOM 2222 C C . ALA B 1 25 ? 15.781 11.289 27.453 1 96.81 25 ALA B C 1
ATOM 2224 O O . ALA B 1 25 ? 15.477 10.914 28.578 1 96.81 25 ALA B O 1
ATOM 2225 N N . LEU B 1 26 ? 15.016 12.031 26.688 1 97 26 LEU B N 1
ATOM 2226 C CA . LEU B 1 26 ? 13.766 12.539 27.234 1 97 26 LEU B CA 1
ATOM 2227 C C . LEU B 1 26 ? 12.82 11.398 27.609 1 97 26 LEU B C 1
ATOM 2229 O O . LEU B 1 26 ? 12.742 10.398 26.891 1 97 26 LEU B O 1
ATOM 2233 N N . GLN B 1 27 ? 12.188 11.578 28.703 1 96.12 27 GLN B N 1
ATOM 2234 C CA . GLN B 1 27 ? 11.109 10.68 29.109 1 96.12 27 GLN B CA 1
ATOM 2235 C C . GLN B 1 27 ? 9.766 11.391 29.078 1 96.12 27 GLN B C 1
ATOM 2237 O O . GLN B 1 27 ? 9.664 12.562 29.453 1 96.12 27 GLN B O 1
ATOM 2242 N N . GLY B 1 28 ? 8.828 10.688 28.516 1 96.44 28 GLY B N 1
ATOM 2243 C CA . GLY B 1 28 ? 7.484 11.234 28.406 1 96.44 28 GLY B CA 1
ATOM 2244 C C . GLY B 1 28 ? 6.434 10.172 28.141 1 96.44 28 GLY B C 1
ATOM 2245 O O . GLY B 1 28 ? 6.688 8.977 28.312 1 96.44 28 GLY B O 1
ATOM 2246 N N . GLU B 1 29 ? 5.246 10.617 27.875 1 96.81 29 GLU B N 1
ATOM 2247 C CA . GLU B 1 29 ? 4.156 9.711 27.531 1 96.81 29 GLU B CA 1
ATOM 2248 C C . GLU B 1 29 ? 4.328 9.156 26.125 1 96.81 29 GLU B C 1
ATOM 2250 O O . GLU B 1 29 ? 4.34 9.914 25.156 1 96.81 29 GLU B O 1
ATOM 2255 N N . ARG B 1 30 ? 4.383 7.836 26.031 1 96.12 30 ARG B N 1
ATOM 2256 C CA . ARG B 1 30 ? 4.547 7.211 24.719 1 96.12 30 ARG B CA 1
ATOM 2257 C C . ARG B 1 30 ? 3.225 7.168 23.969 1 96.12 30 ARG B C 1
ATOM 2259 O O . ARG B 1 30 ? 2.242 6.605 24.453 1 96.12 30 ARG B O 1
ATOM 2266 N N . LEU B 1 31 ? 3.225 7.715 22.875 1 93.31 31 LEU B N 1
ATOM 2267 C CA . LEU B 1 31 ? 2.02 7.754 22.047 1 93.31 31 LEU B CA 1
ATOM 2268 C C . LEU B 1 31 ? 2.053 6.664 20.984 1 93.31 31 LEU B C 1
ATOM 2270 O O . LEU B 1 31 ? 1.045 5.996 20.75 1 93.31 31 LEU B O 1
ATOM 2274 N N . THR B 1 32 ? 3.08 6.551 20.266 1 90.81 32 THR B N 1
ATOM 2275 C CA . THR B 1 32 ? 3.264 5.523 19.234 1 90.81 32 THR B CA 1
ATOM 2276 C C . THR B 1 32 ? 4.672 4.941 19.312 1 90.81 32 THR B C 1
ATOM 2278 O O . THR B 1 32 ? 5.605 5.605 19.75 1 90.81 32 THR B O 1
ATOM 2281 N N . ARG B 1 33 ? 4.715 3.623 18.875 1 87.75 33 ARG B N 1
ATOM 2282 C CA . ARG B 1 33 ? 6.012 2.959 18.781 1 87.75 33 ARG B CA 1
ATOM 2283 C C . ARG B 1 33 ? 6.023 1.942 17.656 1 87.75 33 ARG B C 1
ATOM 2285 O O . ARG B 1 33 ? 5.078 1.17 17.484 1 87.75 33 ARG B O 1
ATOM 2292 N N . ASP B 1 34 ? 7.004 2.125 16.906 1 83.44 34 ASP B N 1
ATOM 2293 C CA . ASP B 1 34 ? 7.32 1.116 15.898 1 83.44 34 ASP B CA 1
ATOM 2294 C C . ASP B 1 34 ? 8.812 0.796 15.891 1 83.44 34 ASP B C 1
ATOM 2296 O O . ASP B 1 34 ? 9.594 1.454 16.578 1 83.44 34 ASP B O 1
ATOM 2300 N N . PRO B 1 35 ? 9.195 -0.238 15.141 1 77.88 35 PRO B N 1
ATOM 2301 C CA . PRO B 1 35 ? 10.602 -0.65 15.195 1 77.88 35 PRO B CA 1
ATOM 2302 C C . PRO B 1 35 ? 11.562 0.481 14.836 1 77.88 35 PRO B C 1
ATOM 2304 O O . PRO B 1 35 ? 12.664 0.556 15.383 1 77.88 35 PRO B O 1
ATOM 2307 N N . LEU B 1 36 ? 11.133 1.413 14.094 1 80.94 36 LEU B N 1
ATOM 2308 C CA . LEU B 1 36 ? 12.07 2.404 13.57 1 80.94 36 LEU B CA 1
ATOM 2309 C C . LEU B 1 36 ? 11.789 3.779 14.172 1 80.94 36 LEU B C 1
ATOM 2311 O O . LEU B 1 36 ? 12.594 4.703 14.008 1 80.94 36 LEU B O 1
ATOM 2315 N N . SER B 1 37 ? 10.648 3.883 14.93 1 89.88 37 SER B N 1
ATOM 2316 C CA . SER B 1 37 ? 10.312 5.23 15.367 1 89.88 37 SER B CA 1
ATOM 2317 C C . SER B 1 37 ? 9.477 5.199 16.641 1 89.88 37 SER B C 1
ATOM 2319 O O . SER B 1 37 ? 8.891 4.172 16.984 1 89.88 37 SER B O 1
ATOM 2321 N N . GLU B 1 38 ? 9.555 6.301 17.344 1 94.56 38 GLU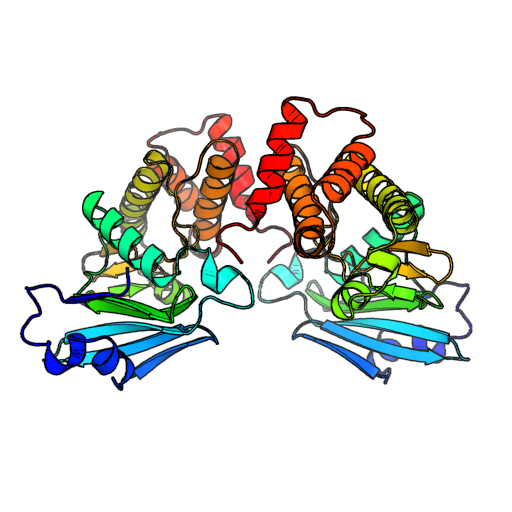 B N 1
ATOM 2322 C CA . GLU B 1 38 ? 8.742 6.512 18.531 1 94.56 38 GLU B CA 1
ATOM 2323 C C . GLU B 1 38 ? 8.312 7.969 18.656 1 94.56 38 GLU B C 1
ATOM 2325 O O . GLU B 1 38 ? 9.039 8.875 18.25 1 94.56 38 GLU B O 1
ATOM 2330 N N . VAL B 1 39 ? 7.113 8.141 19.188 1 96.38 39 VAL B N 1
ATOM 2331 C CA . VAL B 1 39 ? 6.633 9.477 19.5 1 96.38 39 VAL B CA 1
ATOM 2332 C C . VAL B 1 39 ? 6.254 9.57 20.969 1 96.38 39 VAL B C 1
ATOM 2334 O O . VAL B 1 39 ? 5.449 8.773 21.469 1 96.38 39 VAL B O 1
ATOM 2337 N N . ILE B 1 40 ? 6.797 10.555 21.594 1 97.69 40 ILE B N 1
ATOM 2338 C CA . ILE B 1 40 ? 6.418 10.789 22.984 1 97.69 40 ILE B CA 1
ATOM 2339 C C . ILE B 1 40 ? 5.93 12.227 23.156 1 97.69 40 ILE B C 1
ATOM 2341 O O . ILE B 1 40 ? 6.273 13.102 22.359 1 97.69 40 ILE B O 1
ATOM 2345 N N . ARG B 1 41 ? 5.145 12.398 24.109 1 97.88 41 ARG B N 1
ATOM 2346 C CA . ARG B 1 41 ? 4.699 13.727 24.516 1 97.88 41 ARG B CA 1
ATOM 2347 C C . ARG B 1 41 ? 5.363 14.148 25.828 1 97.88 41 ARG B C 1
ATOM 2349 O O . ARG B 1 41 ? 5.41 13.375 26.781 1 97.88 41 ARG B O 1
ATOM 2356 N N . VAL B 1 42 ? 5.887 15.312 25.828 1 98 42 VAL B N 1
ATOM 2357 C CA . VAL B 1 42 ? 6.5 15.859 27.031 1 98 42 VAL B CA 1
ATOM 2358 C C . VAL B 1 42 ? 5.895 17.234 27.344 1 98 42 VAL B C 1
ATOM 2360 O O . VAL B 1 42 ? 5.484 17.953 26.438 1 98 42 VAL B O 1
ATOM 2363 N N . GLN B 1 43 ? 5.82 17.5 28.562 1 97.5 43 GLN B N 1
ATOM 2364 C CA . GLN B 1 43 ? 5.324 18.812 28.984 1 97.5 43 GLN B CA 1
ATOM 2365 C C . GLN B 1 43 ? 6.438 19.656 29.609 1 97.5 43 GLN B C 1
ATOM 2367 O O . GLN B 1 43 ? 7.195 19.156 30.453 1 97.5 43 GLN B O 1
ATOM 2372 N N . ARG B 1 44 ? 6.598 20.812 29.141 1 96.12 44 ARG B N 1
ATOM 2373 C CA . ARG B 1 44 ? 7.52 21.781 29.703 1 96.12 44 ARG B CA 1
ATOM 2374 C C . ARG B 1 44 ? 6.844 23.141 29.859 1 96.12 44 ARG B C 1
ATOM 2376 O O . ARG B 1 44 ? 6.273 23.672 28.906 1 96.12 44 ARG B O 1
ATOM 2383 N N . ASP B 1 45 ? 6.805 23.625 31.141 1 92.62 45 ASP B N 1
ATOM 2384 C CA . ASP B 1 45 ? 6.23 24.938 31.438 1 92.62 45 ASP B CA 1
ATOM 2385 C C . ASP B 1 45 ? 4.773 25.016 31 1 92.62 45 ASP B C 1
ATOM 2387 O O . ASP B 1 45 ? 4.363 25.984 30.359 1 92.62 45 ASP B O 1
ATOM 2391 N N . GLY B 1 46 ? 4.113 23.953 31.078 1 94.44 46 GLY B N 1
ATOM 2392 C CA . GLY B 1 46 ? 2.684 23.922 30.812 1 94.44 46 GLY B CA 1
ATOM 2393 C C . GLY B 1 46 ? 2.357 23.734 29.344 1 94.44 46 GLY B C 1
ATOM 2394 O O . GLY B 1 46 ? 1.188 23.75 28.953 1 94.44 46 GLY B O 1
ATOM 2395 N N . VAL B 1 47 ? 3.385 23.594 28.625 1 96.25 47 VAL B N 1
ATOM 2396 C CA . VAL B 1 47 ? 3.191 23.422 27.188 1 96.25 47 VAL B CA 1
ATOM 2397 C C . VAL B 1 47 ? 3.582 22 26.781 1 96.25 47 VAL B C 1
ATOM 2399 O O . VAL B 1 47 ? 4.602 21.469 27.25 1 96.25 47 VAL B O 1
ATOM 2402 N N . ASN B 1 48 ? 2.701 21.375 25.938 1 97.44 48 ASN B N 1
ATOM 2403 C CA . ASN B 1 48 ? 3.012 20.047 25.438 1 97.44 48 ASN B CA 1
ATOM 2404 C C . ASN B 1 48 ? 3.84 20.109 24.156 1 97.44 48 ASN B C 1
ATOM 2406 O O . ASN B 1 48 ? 3.613 20.969 23.312 1 97.44 48 ASN B O 1
ATOM 2410 N N . TYR B 1 49 ? 4.77 19.188 24.109 1 98.38 49 TYR B N 1
ATOM 2411 C CA . TYR B 1 49 ? 5.605 19 22.938 1 98.38 49 TYR B CA 1
ATOM 2412 C C . TYR B 1 49 ? 5.582 17.562 22.469 1 98.38 49 TYR B C 1
ATOM 2414 O O . TYR B 1 49 ? 5.562 16.641 23.281 1 98.38 49 TYR B O 1
ATOM 2422 N N . TYR B 1 50 ? 5.582 17.391 21.172 1 97.88 50 TYR B N 1
ATOM 2423 C CA . TYR B 1 50 ? 5.652 16.047 20.594 1 97.88 50 TYR B CA 1
ATOM 2424 C C . TYR B 1 50 ? 7.047 15.766 20.047 1 97.88 50 TYR B C 1
ATOM 2426 O O . TYR B 1 50 ? 7.555 16.516 19.203 1 97.88 50 TYR B O 1
ATOM 2434 N N . VAL B 1 51 ? 7.594 14.711 20.547 1 98.12 51 VAL B N 1
ATOM 2435 C CA . VAL B 1 51 ? 8.953 14.32 20.188 1 98.12 51 VAL B CA 1
ATOM 2436 C C . VAL B 1 51 ? 8.914 13.047 19.344 1 98.12 51 VAL B C 1
ATOM 2438 O O . VAL B 1 51 ? 8.5 11.984 19.812 1 98.12 51 VAL B O 1
ATOM 2441 N N . LYS B 1 52 ? 9.359 13.18 18.109 1 96.75 52 LYS B N 1
ATOM 2442 C CA . LYS B 1 52 ? 9.469 12.031 17.219 1 96.75 52 LYS B CA 1
ATOM 2443 C C . LYS B 1 52 ? 10.922 11.609 17.047 1 96.75 52 LYS B C 1
ATOM 2445 O O . LYS B 1 52 ? 11.75 12.383 16.562 1 96.75 52 LYS B O 1
ATOM 2450 N N . ARG B 1 53 ? 11.133 10.398 17.422 1 96 53 ARG B N 1
ATOM 2451 C CA . ARG B 1 53 ? 12.484 9.859 17.344 1 96 53 ARG B CA 1
ATOM 2452 C C . ARG B 1 53 ? 12.555 8.719 16.328 1 96 53 ARG B C 1
ATOM 2454 O O . ARG B 1 53 ? 11.68 7.855 16.297 1 96 53 ARG B O 1
ATOM 2461 N N . TYR B 1 54 ? 13.562 8.766 15.547 1 91 54 TYR B N 1
ATOM 2462 C CA . TYR B 1 54 ? 13.805 7.742 14.539 1 91 54 TYR B CA 1
ATOM 2463 C C . TYR B 1 54 ? 15.156 7.078 14.75 1 91 54 TYR B C 1
ATOM 2465 O O . TYR B 1 54 ? 16.172 7.762 14.938 1 91 54 TYR B O 1
ATOM 2473 N N . VAL B 1 55 ? 14.93 5.703 14.797 1 86.44 55 VAL B N 1
ATOM 2474 C CA . VAL B 1 55 ? 16.188 4.965 14.922 1 86.44 55 VAL B CA 1
ATOM 2475 C C . VAL B 1 55 ? 16.391 4.082 13.695 1 86.44 55 VAL B C 1
ATOM 2477 O O . VAL B 1 55 ? 15.438 3.52 13.156 1 86.44 55 VAL B O 1
ATOM 2480 N N . GLY B 1 56 ? 17.516 4.223 13.07 1 70.75 56 GLY B N 1
ATOM 2481 C CA . GLY B 1 56 ? 17.875 3.344 11.961 1 70.75 56 GLY B CA 1
ATOM 2482 C C . GLY B 1 56 ? 17.172 3.713 10.664 1 70.75 56 GLY B C 1
ATOM 2483 O O . GLY B 1 56 ? 16.266 4.543 10.656 1 70.75 56 GLY B O 1
ATOM 2484 N N . ALA B 1 57 ? 17.797 3.637 9.391 1 60.69 57 ALA B N 1
ATOM 2485 C CA . ALA B 1 57 ? 17.219 3.973 8.086 1 60.69 57 ALA B CA 1
ATOM 2486 C C . ALA B 1 57 ? 16.641 2.736 7.406 1 60.69 57 ALA B C 1
ATOM 2488 O O . ALA B 1 57 ? 16.516 2.701 6.18 1 60.69 57 ALA B O 1
ATOM 2489 N N . GLY B 1 58 ? 15.977 1.815 8.219 1 59.09 58 GLY B N 1
ATOM 2490 C CA . GLY B 1 58 ? 15.492 0.621 7.543 1 59.09 58 GLY B CA 1
ATOM 2491 C C . GLY B 1 58 ? 16.594 -0.389 7.266 1 59.09 58 GLY B C 1
ATOM 2492 O O . GLY B 1 58 ? 17.719 -0.223 7.719 1 59.09 58 GLY B O 1
ATOM 2493 N N . LYS B 1 59 ? 16.188 -1.524 6.684 1 57.81 59 LYS B N 1
ATOM 2494 C CA . LYS B 1 59 ? 17.109 -2.633 6.449 1 57.81 59 LYS B CA 1
ATOM 2495 C C . LYS B 1 59 ? 17.906 -2.424 5.168 1 57.81 59 LYS B C 1
ATOM 2497 O O . LYS B 1 59 ? 17.438 -1.764 4.238 1 57.81 59 LYS B O 1
ATOM 2502 N N . GLY B 1 60 ? 19.234 -2.711 5.168 1 53.16 60 GLY B N 1
ATOM 2503 C CA . GLY B 1 60 ? 20.094 -2.83 4 1 53.16 60 GLY B CA 1
ATOM 2504 C C . GLY B 1 60 ? 20.641 -1.498 3.529 1 53.16 60 GLY B C 1
ATOM 2505 O O . GLY B 1 60 ? 21.109 -0.693 4.34 1 53.16 60 GLY B O 1
ATOM 2506 N N . LEU B 1 61 ? 20.547 -1.199 2.182 1 51.47 61 LEU B N 1
ATOM 2507 C CA . LEU B 1 61 ? 21.188 -0.093 1.485 1 51.47 61 LEU B CA 1
ATOM 2508 C C . LEU B 1 61 ? 20.422 1.21 1.705 1 51.47 61 LEU B C 1
ATOM 2510 O O . LEU B 1 61 ? 21 2.297 1.58 1 51.47 61 LEU B O 1
ATOM 2514 N N . ARG B 1 62 ? 19.25 1.062 2.199 1 58.56 62 ARG B N 1
ATOM 2515 C CA . ARG B 1 62 ? 18.438 2.26 2.406 1 58.56 62 ARG B CA 1
ATOM 2516 C C . ARG B 1 62 ? 19.062 3.166 3.461 1 58.56 62 ARG B C 1
ATOM 2518 O O . ARG B 1 62 ? 18.922 4.391 3.404 1 58.56 62 ARG B O 1
ATOM 2525 N N . ARG B 1 63 ? 19.781 2.521 4.246 1 59.38 63 ARG B N 1
ATOM 2526 C CA . ARG B 1 63 ? 20.391 3.299 5.32 1 59.38 63 ARG B CA 1
ATOM 2527 C C . ARG B 1 63 ? 21.422 4.273 4.777 1 59.38 63 ARG B C 1
ATOM 2529 O O . ARG B 1 63 ? 21.797 5.238 5.449 1 59.38 63 ARG B O 1
ATOM 2536 N N . TYR B 1 64 ? 21.719 4.047 3.535 1 57.28 64 TYR B N 1
ATOM 2537 C CA . TYR B 1 64 ? 22.828 4.828 2.986 1 57.28 64 TYR B CA 1
ATOM 2538 C C . TYR B 1 64 ? 22.312 5.848 1.971 1 57.28 64 TYR B C 1
ATOM 2540 O O . TYR B 1 64 ? 22.922 6.906 1.787 1 57.28 64 TYR B O 1
ATOM 2548 N N . LEU B 1 65 ? 21.344 5.488 1.245 1 59.19 65 LEU B N 1
ATOM 2549 C CA . LEU B 1 65 ? 21.062 6.297 0.064 1 59.19 65 LEU B CA 1
ATOM 2550 C C . LEU B 1 65 ? 19.734 7.035 0.211 1 59.19 65 LEU B C 1
ATOM 2552 O O . LEU B 1 65 ? 19.516 8.062 -0.438 1 59.19 65 LEU B O 1
ATOM 2556 N N . GLY B 1 66 ? 19.031 6.617 1.056 1 65.38 66 GLY B N 1
ATOM 2557 C CA . GLY B 1 66 ? 17.719 7.258 1.039 1 65.38 66 GLY B CA 1
ATOM 2558 C C . GLY B 1 66 ? 17.609 8.414 2.014 1 65.38 66 GLY B C 1
ATOM 2559 O O . GLY B 1 66 ? 18.406 8.516 2.953 1 65.38 66 GLY B O 1
ATOM 2560 N N . LYS B 1 67 ? 16.891 9.547 1.566 1 78.06 67 LYS B N 1
ATOM 2561 C CA . LYS B 1 67 ? 16.562 10.617 2.5 1 78.06 67 LYS B CA 1
ATOM 2562 C C . LYS B 1 67 ? 15.859 10.062 3.738 1 78.06 67 LYS B C 1
ATOM 2564 O O . LYS B 1 67 ? 14.844 9.375 3.629 1 78.06 67 LYS B O 1
ATOM 2569 N N . PRO B 1 68 ? 16.547 10.375 4.863 1 84.81 68 PRO B N 1
ATOM 2570 C CA . PRO B 1 68 ? 15.914 9.883 6.09 1 84.81 68 PRO B CA 1
ATOM 2571 C C . PRO B 1 68 ? 14.5 10.422 6.273 1 84.81 68 PRO B C 1
ATOM 2573 O O . PRO B 1 68 ? 14.227 11.586 5.953 1 84.81 68 PRO B O 1
ATOM 2576 N N . ARG B 1 69 ? 13.68 9.641 6.797 1 85.5 69 ARG B N 1
ATOM 2577 C CA . ARG B 1 69 ? 12.266 9.953 6.988 1 85.5 69 ARG B CA 1
ATOM 2578 C C . ARG B 1 69 ? 12.094 11.211 7.832 1 85.5 69 ARG B C 1
ATOM 2580 O O . ARG B 1 69 ? 11.227 12.039 7.547 1 85.5 69 ARG B O 1
ATOM 2587 N N . VAL B 1 70 ? 12.867 11.406 8.852 1 90.56 70 VAL B N 1
ATOM 2588 C CA . VAL B 1 70 ? 12.734 12.547 9.742 1 90.56 70 VAL B CA 1
ATOM 2589 C C . VAL B 1 70 ? 13.047 13.836 8.984 1 90.56 70 VAL B C 1
ATOM 2591 O O . VAL B 1 70 ? 12.422 14.875 9.227 1 90.56 70 VAL B O 1
ATOM 2594 N N . LYS B 1 71 ? 13.953 13.773 8.125 1 92.12 71 LYS B N 1
ATOM 2595 C CA . LYS B 1 71 ? 14.305 14.945 7.324 1 92.12 71 LYS B CA 1
ATOM 2596 C C . LYS B 1 71 ? 13.172 15.32 6.375 1 92.12 71 LYS B C 1
ATOM 2598 O O . LYS B 1 71 ? 12.812 16.484 6.254 1 92.12 71 LYS B O 1
ATOM 2603 N N . SER B 1 72 ? 12.648 14.297 5.789 1 92.69 72 SER B N 1
ATOM 2604 C CA . SER B 1 72 ? 11.5 14.539 4.914 1 92.69 72 SER B CA 1
ATOM 2605 C C . SER B 1 72 ? 10.352 15.18 5.68 1 92.69 72 SER B C 1
ATOM 2607 O O . SER B 1 72 ? 9.711 16.109 5.191 1 92.69 72 SER B O 1
ATOM 2609 N N . GLU B 1 73 ? 10.18 14.734 6.836 1 93.44 73 GLU B N 1
ATOM 2610 C CA . GLU B 1 73 ? 9.039 15.203 7.613 1 93.44 73 GLU B CA 1
ATOM 2611 C C . GLU B 1 73 ? 9.188 16.672 7.98 1 93.44 73 GLU B C 1
ATOM 2613 O O . GLU B 1 73 ? 8.281 17.484 7.754 1 93.44 73 GLU B O 1
ATOM 2618 N N . TRP B 1 74 ? 10.336 17.062 8.57 1 94.69 74 TRP B N 1
ATOM 2619 C CA . TRP B 1 74 ? 10.414 18.453 8.977 1 94.69 74 TRP B CA 1
ATOM 2620 C C . TRP B 1 74 ? 10.508 19.375 7.762 1 94.69 74 TRP B C 1
ATOM 2622 O O . TRP B 1 74 ? 10.016 20.5 7.793 1 94.69 74 TRP B O 1
ATOM 2632 N N . GLN B 1 75 ? 11.047 18.922 6.664 1 96.44 75 GLN B N 1
ATOM 2633 C CA . GLN B 1 75 ? 11.055 19.734 5.449 1 96.44 75 GLN B CA 1
ATOM 2634 C C . GLN B 1 75 ? 9.641 19.953 4.918 1 96.44 75 GLN B C 1
ATOM 2636 O O . GLN B 1 75 ? 9.297 21.047 4.477 1 96.44 75 GLN B O 1
ATOM 2641 N N . ASN B 1 76 ? 8.914 18.953 5.016 1 97.31 76 ASN B N 1
ATOM 2642 C CA . ASN B 1 76 ? 7.551 19.047 4.512 1 97.31 76 ASN B CA 1
ATOM 2643 C C . ASN B 1 76 ? 6.691 19.953 5.387 1 97.31 76 ASN B C 1
ATOM 2645 O O . ASN B 1 76 ? 5.875 20.719 4.875 1 97.31 76 ASN B O 1
ATOM 2649 N N . LEU B 1 77 ? 6.871 19.875 6.699 1 97.12 77 LEU B N 1
ATOM 2650 C CA . LEU B 1 77 ? 6.137 20.781 7.574 1 97.12 77 LEU B CA 1
ATOM 2651 C C . LEU B 1 77 ? 6.555 22.234 7.336 1 97.12 77 LEU B C 1
ATOM 2653 O O . LEU B 1 77 ? 5.723 23.141 7.387 1 97.12 77 LEU B O 1
ATOM 2657 N N . LYS B 1 78 ? 7.738 22.438 7.066 1 96.81 78 LYS B N 1
ATOM 2658 C CA . LYS B 1 78 ? 8.203 23.781 6.738 1 96.81 78 LYS B CA 1
ATOM 2659 C C . LYS B 1 78 ? 7.594 24.266 5.426 1 96.81 78 LYS B C 1
ATOM 2661 O O . LYS B 1 78 ? 7.258 25.453 5.289 1 96.81 78 LYS B O 1
ATOM 2666 N N . ARG B 1 79 ? 7.484 23.406 4.535 1 97.69 79 ARG B N 1
ATOM 2667 C CA . ARG B 1 79 ? 6.836 23.734 3.271 1 97.69 79 ARG B CA 1
ATOM 2668 C C . ARG B 1 79 ? 5.383 24.141 3.494 1 97.69 79 ARG B C 1
ATOM 2670 O O . ARG B 1 79 ? 4.902 25.094 2.879 1 97.69 79 ARG B O 1
ATOM 2677 N N . PHE B 1 80 ? 4.734 23.391 4.336 1 98.25 80 PHE B N 1
ATOM 2678 C CA . PHE B 1 80 ? 3.363 23.766 4.668 1 98.25 80 PHE B CA 1
ATOM 2679 C C . PHE B 1 80 ? 3.287 25.203 5.148 1 98.25 80 PHE B C 1
ATOM 2681 O O . PHE B 1 80 ? 2.467 25.984 4.664 1 98.25 80 PHE B O 1
ATOM 2688 N N . ALA B 1 81 ? 4.141 25.484 6.035 1 96 81 ALA B N 1
ATOM 2689 C CA . ALA B 1 81 ? 4.164 26.844 6.566 1 96 81 ALA B CA 1
ATOM 2690 C C . ALA B 1 81 ? 4.418 27.859 5.461 1 96 81 ALA B C 1
ATOM 2692 O O . ALA B 1 81 ? 3.738 28.891 5.387 1 96 81 ALA B O 1
ATOM 2693 N N . LYS B 1 82 ? 5.293 27.578 4.629 1 97.25 82 LYS B N 1
ATOM 2694 C CA . LYS B 1 82 ? 5.641 28.469 3.521 1 97.25 82 LYS B CA 1
ATOM 2695 C C . LYS B 1 82 ? 4.461 28.641 2.566 1 97.25 82 LYS B C 1
ATOM 2697 O O . LYS B 1 82 ? 4.266 29.719 2.004 1 97.25 82 LYS B O 1
ATOM 2702 N N . TRP B 1 83 ? 3.725 27.625 2.391 1 98.25 83 TRP B N 1
ATOM 2703 C CA . TRP B 1 83 ? 2.605 27.625 1.456 1 98.25 83 TRP B CA 1
ATOM 2704 C C . TRP B 1 83 ? 1.343 28.172 2.123 1 98.25 83 TRP B C 1
ATOM 2706 O O . TRP B 1 83 ? 0.273 28.188 1.509 1 98.25 83 TRP B O 1
ATOM 2716 N N . GLY B 1 84 ? 1.419 28.516 3.402 1 97.81 84 GLY B N 1
ATOM 2717 C CA . GLY B 1 84 ? 0.273 29.062 4.113 1 97.81 84 GLY B CA 1
ATOM 2718 C C . GLY B 1 84 ? -0.684 28 4.613 1 97.81 84 GLY B C 1
ATOM 2719 O O . GLY B 1 84 ? -1.844 28.281 4.91 1 97.81 84 GLY B O 1
ATOM 2720 N N . ILE B 1 85 ? -0.239 26.766 4.641 1 98.56 85 ILE B N 1
ATOM 2721 C CA . ILE B 1 85 ? -1.027 25.672 5.211 1 98.56 85 ILE B CA 1
ATOM 2722 C C . ILE B 1 85 ? -0.75 25.562 6.707 1 98.56 85 ILE B C 1
ATOM 2724 O O . ILE B 1 85 ? 0.384 25.312 7.117 1 98.56 85 ILE B O 1
ATOM 2728 N N . PRO B 1 86 ? -1.749 25.797 7.48 1 98.5 86 PRO B N 1
ATOM 2729 C CA . PRO B 1 86 ? -1.535 25.734 8.93 1 98.5 86 PRO B CA 1
ATOM 2730 C C . PRO B 1 86 ? -1.021 24.359 9.383 1 98.5 86 PRO B C 1
ATOM 2732 O O . PRO B 1 86 ? -1.549 23.328 8.969 1 98.5 86 PRO B O 1
ATOM 2735 N N . THR B 1 87 ? -0.025 24.344 10.234 1 98.31 87 THR B N 1
ATOM 2736 C CA . THR B 1 87 ? 0.597 23.125 10.75 1 98.31 87 THR B CA 1
ATOM 2737 C C . THR B 1 87 ? 1.268 23.391 12.094 1 98.31 87 THR B C 1
ATOM 2739 O O . THR B 1 87 ? 1.257 24.531 12.586 1 98.31 87 THR B O 1
ATOM 2742 N N . ALA B 1 88 ? 1.784 22.344 12.711 1 97.5 88 ALA B N 1
ATOM 2743 C CA . ALA B 1 88 ? 2.473 22.484 13.984 1 97.5 88 ALA B CA 1
ATOM 2744 C C . ALA B 1 88 ? 3.82 23.188 13.812 1 97.5 88 ALA B C 1
ATOM 2746 O O . ALA B 1 88 ? 4.527 22.938 12.828 1 97.5 88 ALA B O 1
ATOM 2747 N N . GLU B 1 89 ? 4.129 23.922 14.727 1 97 89 GLU B N 1
ATOM 2748 C CA . GLU B 1 89 ? 5.426 24.609 14.719 1 97 89 GLU B CA 1
ATOM 2749 C C . GLU B 1 89 ? 6.555 23.641 15.062 1 97 89 GLU B C 1
ATOM 2751 O O . GLU B 1 89 ? 6.469 22.906 16.047 1 97 89 GLU B O 1
ATOM 2756 N N . ILE B 1 90 ? 7.523 23.688 14.25 1 97.62 90 ILE B N 1
ATOM 2757 C CA . ILE B 1 90 ? 8.711 22.906 14.539 1 97.62 90 ILE B CA 1
ATOM 2758 C C . ILE B 1 90 ? 9.602 23.641 15.531 1 97.62 90 ILE B C 1
ATOM 2760 O O . ILE B 1 90 ? 9.977 24.797 15.297 1 97.62 90 ILE B O 1
ATOM 2764 N N . VAL B 1 91 ? 9.977 22.906 16.562 1 98.19 91 VAL B N 1
ATOM 2765 C CA . VAL B 1 91 ? 10.75 23.5 17.656 1 98.19 91 VAL B CA 1
ATOM 2766 C C . VAL B 1 91 ? 12.227 23.141 17.5 1 98.19 91 VAL B C 1
ATOM 2768 O O . VAL B 1 91 ? 13.094 23.984 17.703 1 98.19 91 VAL B O 1
ATOM 2771 N N . ALA B 1 92 ? 12.461 21.953 17.125 1 98.25 92 ALA B N 1
ATOM 2772 C CA . ALA B 1 92 ? 13.82 21.438 16.953 1 98.25 92 ALA B CA 1
ATOM 2773 C C . ALA B 1 92 ? 13.844 20.234 16.016 1 98.25 92 ALA B C 1
ATOM 2775 O O . ALA B 1 92 ? 12.828 19.547 15.852 1 98.25 92 ALA B O 1
ATOM 2776 N N . TRP B 1 93 ? 14.945 20.094 15.359 1 97.81 93 TRP B N 1
ATOM 2777 C CA . TRP B 1 93 ? 15.094 18.969 14.445 1 97.81 93 TRP B CA 1
ATOM 2778 C C . TRP B 1 93 ? 16.562 18.688 14.164 1 97.81 93 TRP B C 1
ATOM 2780 O O . TRP B 1 93 ? 17.406 19.562 14.32 1 97.81 93 TRP B O 1
ATOM 2790 N N . GLY B 1 94 ? 16.828 17.438 13.789 1 95.88 94 GLY B N 1
ATOM 2791 C CA . GLY B 1 94 ? 18.188 17.078 13.414 1 95.88 94 GLY B CA 1
ATOM 2792 C C . GLY B 1 94 ? 18.391 15.586 13.273 1 95.88 94 GLY B C 1
ATOM 2793 O O . GLY B 1 94 ? 17.453 14.805 13.445 1 95.88 94 GLY B O 1
ATOM 2794 N N . LEU B 1 95 ? 19.516 15.273 12.75 1 93.81 95 LEU B N 1
ATOM 2795 C CA . LEU B 1 95 ? 19.891 13.867 12.578 1 93.81 95 LEU B CA 1
ATOM 2796 C C . LEU B 1 95 ? 21.391 13.68 12.703 1 93.81 95 LEU B C 1
ATOM 2798 O O . LEU B 1 95 ? 22.141 14.648 12.688 1 93.81 95 LEU B O 1
ATOM 2802 N N . GLU B 1 96 ? 21.75 12.469 13 1 92 96 GLU B N 1
ATOM 2803 C CA . GLU B 1 96 ? 23.156 12.078 13.109 1 92 96 GLU B CA 1
ATOM 2804 C C . GLU B 1 96 ? 23.453 10.875 12.227 1 92 96 GLU B C 1
ATOM 2806 O O . GLU B 1 96 ? 22.594 10.008 12.031 1 92 96 GLU B O 1
ATOM 2811 N N . ARG B 1 97 ? 24.594 10.867 11.656 1 86.5 97 ARG B N 1
ATOM 2812 C CA . ARG B 1 97 ? 25.078 9.766 10.828 1 86.5 97 ARG B CA 1
ATOM 2813 C C . ARG B 1 97 ? 26.312 9.125 11.43 1 86.5 97 ARG B C 1
ATOM 2815 O O . ARG B 1 97 ? 27.062 9.773 12.164 1 86.5 97 ARG B O 1
ATOM 2822 N N . ASN B 1 98 ? 26.359 7.875 11.266 1 82.81 98 ASN B N 1
ATOM 2823 C CA . ASN B 1 98 ? 27.594 7.148 11.547 1 82.81 98 ASN B CA 1
ATOM 2824 C C . ASN B 1 98 ? 28.375 6.867 10.266 1 82.81 98 ASN B C 1
ATOM 2826 O O . ASN B 1 98 ? 28.047 5.941 9.523 1 82.81 98 ASN B O 1
ATOM 2830 N N . GLY B 1 99 ? 29.359 7.629 10.117 1 78.38 99 GLY B N 1
ATOM 2831 C CA . GLY B 1 99 ? 29.969 7.59 8.797 1 78.38 99 GLY B CA 1
ATOM 2832 C C . GLY B 1 99 ? 29.016 7.988 7.688 1 78.38 99 GLY B C 1
ATOM 2833 O O . GLY B 1 99 ? 28.438 9.078 7.723 1 78.38 99 GLY B O 1
ATOM 2834 N N . ALA B 1 100 ? 28.797 7.062 6.797 1 74.94 100 ALA B N 1
ATOM 2835 C CA . ALA B 1 100 ? 27.922 7.371 5.668 1 74.94 100 ALA B CA 1
ATOM 2836 C C . ALA B 1 100 ? 26.5 6.875 5.922 1 74.94 100 ALA B C 1
ATOM 2838 O O . ALA B 1 100 ? 25.578 7.238 5.195 1 74.94 100 ALA B O 1
ATOM 2839 N N . ALA B 1 101 ? 26.359 6.211 7.027 1 79.75 101 ALA B N 1
ATOM 2840 C CA . ALA B 1 101 ? 25.078 5.562 7.27 1 79.75 101 ALA B CA 1
ATOM 2841 C C . ALA B 1 101 ? 24.234 6.363 8.258 1 79.75 101 ALA B C 1
ATOM 2843 O O . ALA B 1 101 ? 24.75 6.895 9.242 1 79.75 101 ALA B O 1
ATOM 2844 N N . TYR B 1 102 ? 23.031 6.562 7.957 1 82 102 TYR B N 1
ATOM 2845 C CA . TYR B 1 102 ? 22.094 7.16 8.883 1 82 102 TYR B CA 1
ATOM 2846 C C . TYR B 1 102 ? 22.062 6.406 10.211 1 82 102 TYR B C 1
ATOM 2848 O O . TYR B 1 102 ? 22.016 5.176 10.227 1 82 102 TYR B O 1
ATOM 2856 N N . ALA B 1 103 ? 22.094 7.191 11.344 1 85.56 103 ALA B N 1
ATOM 2857 C CA . ALA B 1 103 ? 22.094 6.57 12.672 1 85.56 103 ALA B CA 1
ATOM 2858 C C . ALA B 1 103 ? 20.781 6.848 13.406 1 85.56 103 ALA B C 1
ATOM 2860 O O . ALA B 1 103 ? 20 5.934 13.664 1 85.56 103 ALA B O 1
ATOM 2861 N N . ARG B 1 104 ? 20.625 8.086 13.664 1 91.88 104 ARG B N 1
ATOM 2862 C CA . ARG B 1 104 ? 19.391 8.461 14.367 1 91.88 104 ARG B CA 1
ATOM 2863 C C . ARG B 1 104 ? 19.016 9.906 14.078 1 91.88 104 ARG B C 1
ATOM 2865 O O . ARG B 1 104 ? 19.844 10.688 13.602 1 91.88 104 ARG B O 1
ATOM 2872 N N . GLY B 1 105 ? 17.703 10.258 14.266 1 94.56 105 GLY B N 1
ATOM 2873 C CA . GLY B 1 105 ? 17.172 11.602 14.094 1 94.56 105 GLY B CA 1
ATOM 2874 C C . GLY B 1 105 ? 15.898 11.844 14.875 1 94.56 105 GLY B C 1
ATOM 2875 O O . GLY B 1 105 ? 15.273 10.898 15.367 1 94.56 105 GLY B O 1
ATOM 2876 N N . ALA B 1 106 ? 15.664 13.141 15.023 1 96.81 106 ALA B N 1
ATOM 2877 C CA . ALA B 1 106 ? 14.469 13.492 15.789 1 96.81 106 ALA B CA 1
ATOM 2878 C C . ALA B 1 106 ? 13.914 14.836 15.344 1 96.81 106 ALA B C 1
ATOM 2880 O O . ALA B 1 106 ? 14.609 15.625 14.688 1 96.81 106 ALA B O 1
ATOM 2881 N N . MET B 1 107 ? 12.703 14.992 15.648 1 97.69 107 MET B N 1
ATOM 2882 C CA . MET B 1 107 ? 12.031 16.281 15.477 1 97.69 107 MET B CA 1
ATOM 2883 C C . MET B 1 107 ? 11.055 16.547 16.609 1 97.69 107 MET B C 1
ATOM 2885 O O . MET B 1 107 ? 10.406 15.617 17.109 1 97.69 107 MET B O 1
ATOM 2889 N N . ILE B 1 108 ? 10.969 17.797 16.969 1 98.25 108 ILE B N 1
ATOM 2890 C CA . ILE B 1 108 ? 10.07 18.219 18.047 1 98.25 108 ILE B CA 1
ATOM 2891 C C . ILE B 1 108 ? 9.086 19.266 17.516 1 98.25 108 ILE B C 1
ATOM 2893 O O . ILE B 1 108 ? 9.492 20.219 16.844 1 98.25 108 ILE B O 1
ATOM 2897 N N . THR B 1 109 ? 7.84 19.062 17.781 1 98.25 109 THR B N 1
ATOM 2898 C CA . THR B 1 109 ? 6.828 20.047 17.438 1 98.25 109 THR B CA 1
ATOM 2899 C C . THR B 1 109 ? 6.066 20.5 18.672 1 98.25 109 THR B C 1
ATOM 2901 O O . THR B 1 109 ? 5.93 19.75 19.641 1 98.25 109 THR B O 1
ATOM 2904 N N . ARG B 1 110 ? 5.672 21.719 18.609 1 97.94 110 ARG B N 1
ATOM 2905 C CA . ARG B 1 110 ? 4.84 22.266 19.672 1 97.94 110 ARG B CA 1
ATOM 2906 C C . ARG B 1 110 ? 3.381 21.859 19.5 1 97.94 110 ARG B C 1
ATOM 2908 O O . ARG B 1 110 ? 2.863 21.891 18.375 1 97.94 110 ARG B O 1
ATOM 2915 N N . GLU B 1 111 ? 2.771 21.5 20.531 1 97.44 111 GLU B N 1
ATOM 2916 C CA . GLU B 1 111 ? 1.363 21.125 20.469 1 97.44 111 GLU B CA 1
ATOM 2917 C C . GLU B 1 111 ? 0.5 22.297 20 1 97.44 111 GLU B C 1
ATOM 2919 O O . GLU B 1 111 ? 0.708 23.438 20.406 1 97.44 111 GLU B O 1
ATOM 2924 N N . LEU B 1 112 ? -0.429 22 19.109 1 97.06 112 LEU B N 1
ATOM 2925 C CA . LEU B 1 112 ? -1.492 22.938 18.766 1 97.06 112 LEU B CA 1
ATOM 2926 C C . LEU B 1 112 ? -2.588 22.938 19.828 1 97.06 112 LEU B C 1
ATOM 2928 O O . LEU B 1 112 ? -3.225 21.906 20.062 1 97.06 112 LEU B O 1
ATOM 2932 N N . PRO B 1 113 ? -2.791 24.047 20.469 1 94.38 113 PRO B N 1
ATOM 2933 C CA . PRO B 1 113 ? -3.727 24.062 21.609 1 94.38 113 PRO B CA 1
ATOM 2934 C C . PRO B 1 113 ? -5.164 23.766 21.172 1 94.38 113 PRO B C 1
ATOM 2936 O O . PRO B 1 113 ? -5.594 24.203 20.109 1 94.38 113 PRO B O 1
ATOM 2939 N N . CYS B 1 114 ? -5.887 23.047 22.016 1 95.94 114 CYS B N 1
ATOM 2940 C CA . CYS B 1 114 ? -7.324 22.812 21.891 1 95.94 114 CYS B CA 1
ATOM 2941 C C . CYS B 1 114 ? -7.656 22.141 20.562 1 95.94 114 CYS B C 1
ATOM 2943 O O . CYS B 1 114 ? -8.586 22.562 19.859 1 95.94 114 CYS B O 1
ATOM 2945 N N . THR B 1 115 ? -6.832 21.203 20.156 1 97 115 THR B N 1
ATOM 2946 C CA . THR B 1 115 ? -7.09 20.531 18.875 1 97 115 THR B CA 1
ATOM 2947 C C . THR B 1 115 ? -7.422 19.062 19.109 1 97 115 THR B C 1
ATOM 2949 O O . THR B 1 115 ? -7.051 18.484 20.141 1 97 115 THR B O 1
ATOM 2952 N N . GLU B 1 116 ? -8.117 18.562 18.25 1 96.56 116 GLU B N 1
ATOM 2953 C CA . GLU B 1 116 ? -8.406 17.141 18.109 1 96.56 116 GLU B CA 1
ATOM 2954 C C . GLU B 1 116 ? -8.383 16.703 16.656 1 96.56 116 GLU B C 1
ATOM 2956 O O . GLU B 1 116 ? -8.633 17.5 15.758 1 96.56 116 GLU B O 1
ATOM 2961 N N . ASP B 1 117 ? -7.945 15.453 16.469 1 96.81 117 ASP B N 1
ATOM 2962 C CA . ASP B 1 117 ? -7.93 15.023 15.07 1 96.81 117 ASP B CA 1
ATOM 2963 C C . ASP B 1 117 ? -9.328 14.625 14.602 1 96.81 117 ASP B C 1
ATOM 2965 O O . ASP B 1 117 ? -10.172 14.242 15.414 1 96.81 117 ASP B O 1
ATOM 2969 N N . LEU B 1 118 ? -9.555 14.664 13.305 1 98.12 118 LEU B N 1
ATOM 2970 C CA . LEU B 1 118 ? -10.875 14.414 12.734 1 98.12 118 LEU B CA 1
ATOM 2971 C C . LEU B 1 118 ? -11.266 12.945 12.898 1 98.12 118 LEU B C 1
ATOM 2973 O O . LEU B 1 118 ? -12.461 12.625 12.961 1 98.12 118 LEU B O 1
ATOM 2977 N N . SER B 1 119 ? -10.297 12.055 12.922 1 97.75 119 SER B N 1
ATOM 2978 C CA . SER B 1 119 ? -10.609 10.648 13.133 1 97.75 119 SER B CA 1
ATOM 2979 C C . SER B 1 119 ? -11.258 10.422 14.492 1 97.75 119 SER B C 1
ATOM 2981 O O . SER B 1 119 ? -12.188 9.625 14.617 1 97.75 119 SER B O 1
ATOM 2983 N N . ALA B 1 120 ? -10.75 11.094 15.484 1 96.38 120 ALA B N 1
ATOM 2984 C CA . ALA B 1 120 ? -11.336 11.016 16.812 1 96.38 120 ALA B CA 1
ATOM 2985 C C . ALA B 1 120 ? -12.773 11.523 16.812 1 96.38 120 ALA B C 1
ATOM 2987 O O . ALA B 1 120 ? -13.648 10.93 17.453 1 96.38 120 ALA B O 1
ATOM 2988 N N . LEU B 1 121 ? -13.008 12.625 16.156 1 97.25 121 LEU B N 1
ATOM 2989 C CA . LEU B 1 121 ? -14.359 13.156 16.016 1 97.25 121 LEU B CA 1
ATOM 2990 C C . LEU B 1 121 ? -15.289 12.133 15.375 1 97.25 121 LEU B C 1
ATOM 2992 O O . LEU B 1 121 ? -16.422 11.938 15.828 1 97.25 121 LEU B O 1
ATOM 2996 N N . ALA B 1 122 ? -14.82 11.531 14.352 1 97.06 122 ALA B N 1
ATOM 2997 C CA . ALA B 1 122 ? -15.609 10.539 13.625 1 97.06 122 ALA B CA 1
ATOM 2998 C C . ALA B 1 122 ? -15.922 9.328 14.508 1 97.06 122 ALA B C 1
ATOM 3000 O O . ALA B 1 122 ? -17.062 8.852 14.531 1 97.06 122 ALA B O 1
ATOM 3001 N N . GLU B 1 123 ? -14.953 8.867 15.211 1 95.94 123 GLU B N 1
ATOM 3002 C CA . GLU B 1 123 ? -15.094 7.688 16.062 1 95.94 123 GLU B CA 1
ATOM 3003 C C . GLU B 1 123 ? -16.156 7.902 17.125 1 95.94 123 GLU B C 1
ATOM 3005 O O . GLU B 1 123 ? -16.906 6.984 17.469 1 95.94 123 GLU B O 1
ATOM 3010 N N . ARG B 1 124 ? -16.188 9.094 17.609 1 96.31 124 ARG B N 1
ATOM 3011 C CA . ARG B 1 124 ? -17.156 9.352 18.672 1 96.31 124 ARG B CA 1
ATOM 3012 C C . ARG B 1 124 ? -18.453 9.922 18.109 1 96.31 124 ARG B C 1
ATOM 3014 O O . ARG B 1 124 ? -19.312 10.367 18.875 1 96.31 124 ARG B O 1
ATOM 3021 N N . HIS B 1 125 ? -18.562 9.984 16.828 1 95.69 125 HIS B N 1
ATOM 3022 C CA . HIS B 1 125 ? -19.75 10.5 16.141 1 95.69 125 HIS B CA 1
ATOM 3023 C C . HIS B 1 125 ? -20.094 11.906 16.625 1 95.69 125 HIS B C 1
ATOM 3025 O O . HIS B 1 125 ? -21.234 12.18 16.984 1 95.69 125 HIS B O 1
ATOM 3031 N N . ASP B 1 126 ? -19.125 12.734 16.656 1 96.31 126 ASP B N 1
ATOM 3032 C CA . ASP B 1 126 ? -19.266 14.117 17.094 1 96.31 126 ASP B CA 1
ATOM 3033 C C . ASP B 1 126 ? -20.375 14.828 16.328 1 96.31 126 ASP B C 1
ATOM 3035 O O . ASP B 1 126 ? -20.469 14.711 15.109 1 96.31 126 ASP B O 1
ATOM 3039 N N . LEU B 1 127 ? -21.188 15.664 16.969 1 96.12 127 LEU B N 1
ATOM 3040 C CA . LEU B 1 127 ? -22.344 16.328 16.391 1 96.12 127 LEU B CA 1
ATOM 3041 C C . LEU B 1 127 ? -21.938 17.344 15.336 1 96.12 127 LEU B C 1
ATOM 3043 O O . LEU B 1 127 ? -22.734 17.688 14.461 1 96.12 127 LEU B O 1
ATOM 3047 N N . ARG B 1 128 ? -20.766 17.875 15.398 1 96.06 128 ARG B N 1
ATOM 3048 C CA . ARG B 1 128 ? -20.281 18.828 14.406 1 96.06 128 ARG B CA 1
ATOM 3049 C C . ARG B 1 128 ? -20.297 18.219 13.008 1 96.06 128 ARG B C 1
ATOM 3051 O O . ARG B 1 128 ? -20.531 18.922 12.023 1 96.06 128 ARG B O 1
ATOM 3058 N N . LEU B 1 129 ? -20.094 16.953 12.922 1 96.94 129 LEU B N 1
ATOM 3059 C CA . LEU B 1 129 ? -20.047 16.281 11.625 1 96.94 129 LEU B CA 1
ATOM 3060 C C . LEU B 1 129 ? -21.438 16.203 11 1 96.94 129 LEU B C 1
ATOM 3062 O O . LEU B 1 129 ? -21.578 15.969 9.797 1 96.94 129 LEU B O 1
ATOM 3066 N N . ALA B 1 130 ? -22.453 16.422 11.797 1 96.62 130 ALA B N 1
ATOM 3067 C CA . ALA B 1 130 ? -23.828 16.453 11.305 1 96.62 130 ALA B CA 1
ATOM 3068 C C . ALA B 1 130 ? -24.266 17.875 10.977 1 96.62 130 ALA B C 1
ATOM 3070 O O . ALA B 1 130 ? -25.328 18.078 10.383 1 96.62 130 ALA B O 1
ATOM 3071 N N . ASP B 1 131 ? -23.516 18.812 11.383 1 97.44 131 ASP B N 1
ATOM 3072 C CA . ASP B 1 131 ? -23.797 20.203 11.102 1 97.44 131 ASP B CA 1
ATOM 3073 C C . ASP B 1 131 ? -23.297 20.609 9.719 1 97.44 131 ASP B C 1
ATOM 3075 O O . ASP B 1 131 ? -22.094 20.734 9.508 1 97.44 131 ASP B O 1
ATOM 3079 N N . ARG B 1 132 ? -24.156 20.922 8.859 1 96.88 132 ARG B N 1
ATOM 3080 C CA . ARG B 1 132 ? -23.828 21.188 7.453 1 96.88 132 ARG B CA 1
ATOM 3081 C C . ARG B 1 132 ? -22.922 22.391 7.312 1 96.88 132 ARG B C 1
ATOM 3083 O O . ARG B 1 132 ? -22.016 22.406 6.484 1 96.88 132 ARG B O 1
ATOM 3090 N N . ALA B 1 133 ? -23.203 23.359 8.047 1 97.88 133 ALA B N 1
ATOM 3091 C CA . ALA B 1 133 ? -22.406 24.578 7.965 1 97.88 133 ALA B CA 1
ATOM 3092 C C . ALA B 1 133 ? -20.969 24.328 8.445 1 97.88 133 ALA B C 1
ATOM 3094 O O . ALA B 1 133 ? -20.016 24.812 7.836 1 97.88 133 ALA B O 1
ATOM 3095 N N . TRP B 1 134 ? -20.875 23.609 9.531 1 98.25 134 TRP B N 1
ATOM 3096 C CA . TRP B 1 134 ? -19.562 23.281 10.07 1 98.25 134 TRP B CA 1
ATOM 3097 C C . TRP B 1 134 ? -18.766 22.438 9.086 1 98.25 134 TRP B C 1
ATOM 3099 O O . TRP B 1 134 ? -17.594 22.75 8.789 1 98.25 134 TRP B O 1
ATOM 3109 N N . VAL B 1 135 ? -19.406 21.422 8.539 1 98.56 135 VAL B N 1
ATOM 3110 C CA . VAL B 1 135 ? -18.766 20.531 7.586 1 98.56 135 VAL B CA 1
ATOM 3111 C C . VAL B 1 135 ? -18.312 21.328 6.359 1 98.56 135 VAL B C 1
ATOM 3113 O O . VAL B 1 135 ? -17.203 21.141 5.859 1 98.56 135 VAL B O 1
ATOM 3116 N N . ASP B 1 136 ? -19.125 22.219 5.941 1 98.5 136 ASP B N 1
ATOM 3117 C CA . ASP B 1 136 ? -18.797 23.031 4.781 1 98.5 136 ASP B CA 1
ATOM 3118 C C . ASP B 1 136 ? -17.562 23.906 5.062 1 98.5 136 ASP B C 1
ATOM 3120 O O . ASP B 1 136 ? -16.688 24.047 4.207 1 98.5 136 ASP B O 1
ATOM 3124 N N . GLY B 1 137 ? -17.5 24.469 6.207 1 98.56 137 GLY B N 1
ATOM 3125 C CA . GLY B 1 137 ? -16.359 25.297 6.59 1 98.56 137 GLY B CA 1
ATOM 3126 C C . GLY B 1 137 ? -15.062 24.516 6.629 1 98.56 137 GLY B C 1
ATOM 3127 O O . GLY B 1 137 ? -14.047 24.969 6.102 1 98.56 137 GLY B O 1
ATOM 3128 N N . VAL B 1 138 ? -15.078 23.375 7.219 1 98.69 138 VAL B N 1
ATOM 3129 C CA . VAL B 1 138 ? -13.898 22.516 7.316 1 98.69 138 VAL B CA 1
ATOM 3130 C C . VAL B 1 138 ? -13.508 22.016 5.926 1 98.69 138 VAL B C 1
ATOM 3132 O O . VAL B 1 138 ? -12.328 22.016 5.574 1 98.69 138 VAL B O 1
ATOM 3135 N N . SER B 1 139 ? -14.516 21.688 5.168 1 98.69 139 SER B N 1
ATOM 3136 C CA . SER B 1 139 ? -14.328 21.203 3.803 1 98.69 139 SER B CA 1
ATOM 3137 C C . SER B 1 139 ? -13.617 22.25 2.945 1 98.69 139 SER B C 1
ATOM 3139 O O . SER B 1 139 ? -12.688 21.906 2.201 1 98.69 139 SER B O 1
ATOM 3141 N N . ARG B 1 140 ? -13.984 23.438 3.078 1 98.75 140 ARG B N 1
ATOM 3142 C CA . ARG B 1 140 ? -13.383 24.5 2.295 1 98.75 140 ARG B CA 1
ATOM 3143 C C . ARG B 1 140 ? -11.914 24.688 2.639 1 98.75 140 ARG B C 1
ATOM 3145 O O . ARG B 1 140 ? -11.078 24.875 1.752 1 98.75 140 ARG B O 1
ATOM 3152 N N . GLN B 1 141 ? -11.617 24.625 3.877 1 98.81 141 GLN B N 1
ATOM 3153 C CA . GLN B 1 141 ? -10.219 24.734 4.301 1 98.81 141 GLN B CA 1
ATOM 3154 C C . GLN B 1 141 ? -9.391 23.578 3.748 1 98.81 141 GLN B C 1
ATOM 3156 O O . GLN B 1 141 ? -8.344 23.797 3.143 1 98.81 141 GLN B O 1
ATOM 3161 N N . LEU B 1 142 ? -9.906 22.359 3.906 1 98.88 142 LEU B N 1
ATOM 3162 C CA . LEU B 1 142 ? -9.203 21.172 3.457 1 98.88 142 LEU B CA 1
ATOM 3163 C C . LEU B 1 142 ? -9.008 21.188 1.943 1 98.88 142 LEU B C 1
ATOM 3165 O O . LEU B 1 142 ? -7.93 20.844 1.447 1 98.88 142 LEU B O 1
ATOM 3169 N N . ALA B 1 143 ? -10.039 21.562 1.27 1 98.88 143 ALA B N 1
ATOM 3170 C CA . ALA B 1 143 ? -9.977 21.672 -0.187 1 98.88 143 ALA B CA 1
ATOM 3171 C C . ALA B 1 143 ? -8.891 22.656 -0.621 1 98.88 143 ALA B C 1
ATOM 3173 O O . ALA B 1 143 ? -8.117 22.375 -1.538 1 98.88 143 ALA B O 1
ATOM 3174 N N . GLY B 1 144 ? -8.875 23.75 0.043 1 98.81 144 GLY B N 1
ATOM 3175 C CA . GLY B 1 144 ? -7.871 24.75 -0.27 1 98.81 144 GLY B CA 1
ATOM 3176 C C . GLY B 1 144 ? -6.453 24.281 -0.036 1 98.81 144 GLY B C 1
ATOM 3177 O O . GLY B 1 144 ? -5.582 24.453 -0.89 1 98.81 144 GLY B O 1
ATOM 3178 N N . TYR B 1 145 ? -6.227 23.641 1.098 1 98.88 145 TYR B N 1
ATOM 3179 C CA . TYR B 1 145 ? -4.906 23.109 1.425 1 98.88 145 TYR B CA 1
ATOM 3180 C C . TYR B 1 145 ? -4.484 22.031 0.434 1 98.88 145 TYR B C 1
ATOM 3182 O O . TYR B 1 145 ? -3.352 22.047 -0.052 1 98.88 145 TYR B O 1
ATOM 3190 N N . THR B 1 146 ? -5.383 21.141 0.141 1 98.81 146 THR B N 1
ATOM 3191 C CA . THR B 1 146 ? -5.113 20.016 -0.764 1 98.81 146 THR B CA 1
ATOM 3192 C C . THR B 1 146 ? -4.785 20.531 -2.164 1 98.81 146 THR B C 1
ATOM 3194 O O . THR B 1 146 ? -3.826 20.078 -2.789 1 98.81 146 THR B O 1
ATOM 3197 N N . ARG B 1 147 ? -5.531 21.484 -2.572 1 98.69 147 ARG B N 1
ATOM 3198 C CA . ARG B 1 147 ? -5.277 22.094 -3.877 1 98.69 147 ARG B CA 1
ATOM 3199 C C . ARG B 1 147 ? -3.9 22.75 -3.918 1 98.69 147 ARG B C 1
ATOM 3201 O O . ARG B 1 147 ? -3.156 22.578 -4.887 1 98.69 147 ARG B O 1
ATOM 3208 N N . THR B 1 148 ? -3.602 23.453 -2.928 1 98.81 148 THR B N 1
ATOM 3209 C CA . THR B 1 148 ? -2.311 24.125 -2.852 1 98.81 148 THR B CA 1
ATOM 3210 C C . THR B 1 148 ? -1.169 23.125 -2.979 1 98.81 148 THR B C 1
ATOM 3212 O O . THR B 1 148 ? -0.245 23.312 -3.771 1 98.81 148 THR B O 1
ATOM 3215 N N . MET B 1 149 ? -1.243 22.047 -2.26 1 98.75 149 MET B N 1
ATOM 3216 C CA . MET B 1 149 ? -0.216 21 -2.336 1 98.75 149 MET B CA 1
ATOM 3217 C C . MET B 1 149 ? -0.108 20.453 -3.75 1 98.75 149 MET B C 1
ATOM 3219 O O . MET B 1 149 ? 0.989 20.359 -4.305 1 98.75 149 MET B O 1
ATOM 3223 N N . HIS B 1 150 ? -1.209 20.141 -4.332 1 98.69 150 HIS B N 1
ATOM 3224 C CA . HIS B 1 150 ? -1.228 19.469 -5.621 1 98.69 150 HIS B CA 1
ATOM 3225 C C . HIS B 1 150 ? -0.812 20.406 -6.746 1 98.69 150 HIS B C 1
ATOM 3227 O O . HIS B 1 150 ? -0.193 19.984 -7.723 1 98.69 150 HIS B O 1
ATOM 3233 N N . GLU B 1 151 ? -1.102 21.672 -6.59 1 98.25 151 GLU B N 1
ATOM 3234 C CA . GLU B 1 151 ? -0.661 22.672 -7.566 1 98.25 151 GLU B CA 1
ATOM 3235 C C . GLU B 1 151 ? 0.858 22.812 -7.559 1 98.25 151 GLU B C 1
ATOM 3237 O O . GLU B 1 151 ? 1.459 23.156 -8.578 1 98.25 151 GLU B O 1
ATOM 3242 N N . HIS B 1 152 ? 1.433 22.562 -6.453 1 98.44 152 HIS B N 1
ATOM 3243 C CA . HIS B 1 152 ? 2.889 22.547 -6.355 1 98.44 152 HIS B CA 1
ATOM 3244 C C . HIS B 1 152 ? 3.469 21.219 -6.797 1 98.44 152 HIS B C 1
ATOM 3246 O O . HIS B 1 152 ? 4.664 20.969 -6.617 1 98.44 152 HIS B O 1
ATOM 3252 N N . ARG B 1 153 ? 2.602 20.328 -7.234 1 98.31 153 ARG B N 1
ATOM 3253 C CA . ARG B 1 153 ? 2.988 18.984 -7.656 1 98.31 153 ARG B CA 1
ATOM 3254 C C . ARG B 1 153 ? 3.514 18.172 -6.477 1 98.31 153 ARG B C 1
ATOM 3256 O O . ARG B 1 153 ? 4.438 17.359 -6.633 1 98.31 153 ARG B O 1
ATOM 3263 N N . PHE B 1 154 ? 3 18.5 -5.41 1 98.38 154 PHE B N 1
ATOM 3264 C CA . PHE B 1 154 ? 3.311 17.859 -4.141 1 98.38 154 PHE B CA 1
ATOM 3265 C C . PHE B 1 154 ? 2.109 17.078 -3.623 1 98.38 154 PHE B C 1
ATOM 3267 O O . PHE B 1 154 ? 0.975 17.547 -3.691 1 98.38 154 PHE B O 1
ATOM 3274 N N . THR B 1 155 ? 2.348 15.812 -3.125 1 97.94 155 THR B N 1
ATOM 3275 C CA . THR B 1 155 ? 1.285 15.062 -2.463 1 97.94 155 THR B CA 1
ATOM 3276 C C . THR B 1 155 ? 1.694 14.688 -1.043 1 97.94 155 THR B C 1
ATOM 3278 O O . THR B 1 155 ? 2.883 14.523 -0.757 1 97.94 155 THR B O 1
ATOM 3281 N N . HIS B 1 156 ? 0.771 14.625 -0.175 1 97.5 156 HIS B N 1
ATOM 3282 C CA . HIS B 1 156 ? 0.984 14.297 1.231 1 97.5 156 HIS B CA 1
ATOM 3283 C C . HIS B 1 156 ? 1.354 12.828 1.407 1 97.5 156 HIS B C 1
ATOM 3285 O O . HIS B 1 156 ? 2.191 12.492 2.248 1 97.5 156 HIS B O 1
ATOM 3291 N N . ASN B 1 157 ? 0.677 11.977 0.681 1 94.75 157 ASN B N 1
ATOM 3292 C CA . ASN B 1 157 ? 0.856 10.531 0.637 1 94.75 157 ASN B CA 1
ATOM 3293 C C . ASN B 1 157 ? 0.366 9.867 1.92 1 94.75 157 ASN B C 1
ATOM 3295 O O . ASN B 1 157 ? 0.454 8.641 2.064 1 94.75 157 ASN B O 1
ATOM 3299 N N . ASP B 1 158 ? -0.126 10.609 2.865 1 94.56 158 ASP B N 1
ATOM 3300 C CA . ASP B 1 158 ? -0.764 10.133 4.086 1 94.56 158 ASP B CA 1
ATOM 3301 C C . ASP B 1 158 ? -1.865 11.086 4.543 1 94.56 158 ASP B C 1
ATOM 3303 O O . ASP B 1 158 ? -1.933 11.453 5.719 1 94.56 158 ASP B O 1
ATOM 3307 N N . LEU B 1 159 ? -2.602 11.523 3.559 1 97.69 159 LEU B N 1
ATOM 3308 C CA . LEU B 1 159 ? -3.621 12.523 3.84 1 97.69 159 LEU B CA 1
ATOM 3309 C C . LEU B 1 159 ? -4.879 11.883 4.414 1 97.69 159 LEU B C 1
ATOM 3311 O O . LEU B 1 159 ? -5.918 11.844 3.754 1 97.69 159 LEU B O 1
ATOM 3315 N N . LYS B 1 160 ? -4.812 11.453 5.672 1 97.69 160 LYS B N 1
ATOM 3316 C CA . LYS B 1 160 ? -5.898 10.781 6.379 1 97.69 160 LYS B CA 1
ATOM 3317 C C . LYS B 1 160 ? -6.465 11.664 7.488 1 97.69 160 LYS B C 1
ATOM 3319 O O . LYS B 1 160 ? -5.848 12.664 7.871 1 97.69 160 LYS B O 1
ATOM 3324 N N . TRP B 1 161 ? -7.582 11.266 7.953 1 98.25 161 TRP B N 1
ATOM 3325 C CA . TRP B 1 161 ? -8.305 12.094 8.922 1 98.25 161 TRP B CA 1
ATOM 3326 C C . TRP B 1 161 ? -7.527 12.211 10.227 1 98.25 161 TRP B C 1
ATOM 3328 O O . TRP B 1 161 ? -7.637 13.227 10.922 1 98.25 161 TRP B O 1
ATOM 3338 N N . ARG B 1 162 ? -6.715 11.234 10.547 1 97.19 162 ARG B N 1
ATOM 3339 C CA . ARG B 1 162 ? -5.934 11.273 11.781 1 97.19 162 ARG B CA 1
ATOM 3340 C C . ARG B 1 162 ? -4.863 12.352 11.719 1 97.19 162 ARG B C 1
ATOM 3342 O O . ARG B 1 162 ? -4.312 12.75 12.75 1 97.19 162 ARG B O 1
ATOM 3349 N N . ASN B 1 163 ? -4.539 12.828 10.523 1 97.25 163 ASN B N 1
ATOM 3350 C CA . ASN B 1 163 ? -3.496 13.836 10.336 1 97.25 163 ASN B CA 1
ATOM 3351 C C . ASN B 1 163 ? -4.09 15.219 10.094 1 97.25 163 ASN B C 1
ATOM 3353 O O . ASN B 1 163 ? -3.389 16.141 9.664 1 97.25 163 ASN B O 1
ATOM 3357 N N . LEU B 1 164 ? -5.387 15.32 10.367 1 98.62 164 LEU B N 1
ATOM 3358 C CA . LEU B 1 164 ? -6.117 16.578 10.305 1 98.62 164 LEU B CA 1
ATOM 3359 C C . LEU B 1 164 ? -6.613 16.984 11.68 1 98.62 164 LEU B C 1
ATOM 3361 O O . LEU B 1 164 ? -7.492 16.344 12.25 1 98.62 164 LEU B O 1
ATOM 3365 N N . LEU B 1 165 ? -6.078 18.078 12.148 1 98.44 165 LEU B N 1
ATOM 3366 C CA . LEU B 1 165 ? -6.492 18.578 13.453 1 98.44 165 LEU B CA 1
ATOM 3367 C C . LEU B 1 165 ? -7.441 19.75 13.305 1 98.44 165 LEU B C 1
ATOM 3369 O O . LEU B 1 165 ? -7.305 20.562 12.375 1 98.44 165 LEU B O 1
ATOM 3373 N N . ILE B 1 166 ? -8.328 19.859 14.164 1 98.5 166 ILE B N 1
ATOM 3374 C CA . ILE B 1 166 ? -9.258 20.969 14.211 1 98.5 166 ILE B CA 1
ATOM 3375 C C . ILE B 1 166 ? -9.258 21.578 15.609 1 98.5 166 ILE B C 1
ATOM 3377 O O . ILE B 1 166 ? -9.242 20.859 16.609 1 98.5 166 ILE B O 1
ATOM 3381 N N . ASP B 1 167 ? -9.258 22.922 15.695 1 98 167 ASP B N 1
ATOM 3382 C CA . ASP B 1 167 ? -9.289 23.562 17 1 98 167 ASP B CA 1
ATOM 3383 C C . ASP B 1 167 ? -10.695 24.031 17.359 1 98 167 ASP B C 1
ATOM 3385 O O . ASP B 1 167 ? -11.656 23.719 16.656 1 98 167 ASP B O 1
ATOM 3389 N N . ASP B 1 168 ? -10.875 24.688 18.5 1 96.06 168 ASP B N 1
ATOM 3390 C CA . ASP B 1 168 ? -12.18 25.094 19.016 1 96.06 168 ASP B CA 1
ATOM 3391 C C . ASP B 1 168 ? -12.781 26.219 18.172 1 96.06 168 ASP B C 1
ATOM 3393 O O . ASP B 1 168 ? -13.969 26.531 18.312 1 96.06 168 ASP B O 1
ATOM 3397 N N . ARG B 1 169 ? -12.055 26.781 17.266 1 96.75 169 ARG B N 1
ATOM 3398 C CA . ARG B 1 169 ? -12.547 27.812 16.359 1 96.75 169 ARG B CA 1
ATOM 3399 C C . ARG B 1 169 ? -12.758 27.25 14.953 1 96.75 169 ARG B C 1
ATOM 3401 O O . ARG B 1 169 ? -12.867 28 13.984 1 96.75 169 ARG B O 1
ATOM 3408 N N . SER B 1 170 ? -12.602 25.953 14.828 1 97.69 170 SER B N 1
ATOM 3409 C CA . SER B 1 170 ? -12.828 25.219 13.594 1 97.69 170 SER B CA 1
ATOM 3410 C C . SER B 1 170 ? -11.758 25.516 12.555 1 97.69 170 SER B C 1
ATOM 3412 O O . SER B 1 170 ? -12.039 25.594 11.359 1 97.69 170 SER B O 1
ATOM 3414 N N . ARG B 1 171 ? -10.633 25.859 13.07 1 98.25 171 ARG B N 1
ATOM 3415 C CA . ARG B 1 171 ? -9.484 25.969 12.172 1 98.25 171 ARG B CA 1
ATOM 3416 C C . ARG B 1 171 ? -8.812 24.609 11.961 1 98.25 171 ARG B C 1
ATOM 3418 O O . ARG B 1 171 ? -8.57 23.875 12.922 1 98.25 171 ARG B O 1
ATOM 3425 N N . LEU B 1 172 ? -8.523 24.359 10.68 1 98.75 172 LEU B N 1
ATOM 3426 C CA . LEU B 1 172 ? -7.957 23.062 10.312 1 98.75 172 LEU B CA 1
ATOM 3427 C C . LEU B 1 172 ? -6.438 23.141 10.203 1 98.75 172 LEU B C 1
ATOM 3429 O O . LEU B 1 172 ? -5.902 24.125 9.68 1 98.75 172 LEU B O 1
ATOM 3433 N N . PHE B 1 173 ? -5.719 22.109 10.711 1 98.75 173 PHE B N 1
ATOM 3434 C CA . PHE B 1 173 ? -4.266 21.984 10.641 1 98.75 173 PHE B CA 1
ATOM 3435 C C . PHE B 1 173 ? -3.865 20.641 10.055 1 98.75 173 PHE B C 1
ATOM 3437 O O . PHE B 1 173 ? -4.477 19.609 10.359 1 98.75 173 PHE B O 1
ATOM 3444 N N . LEU B 1 174 ? -2.883 20.641 9.164 1 98.38 174 LEU B N 1
ATOM 3445 C CA . LEU B 1 174 ? -2.277 19.391 8.688 1 98.38 174 LEU B CA 1
ATOM 3446 C C . LEU B 1 174 ? -1.007 19.078 9.469 1 98.38 174 LEU B C 1
ATOM 3448 O O . LEU B 1 174 ? -0.158 19.953 9.664 1 98.38 174 LEU B O 1
ATOM 3452 N N . ILE B 1 175 ? -0.938 17.844 9.938 1 95.88 175 ILE B N 1
ATOM 3453 C CA . ILE B 1 175 ? 0.271 17.438 10.641 1 95.88 175 ILE B CA 1
ATOM 3454 C C . ILE B 1 175 ? 0.794 16.125 10.055 1 95.88 175 ILE B C 1
ATOM 3456 O O . ILE B 1 175 ? 0.131 15.508 9.219 1 95.88 175 ILE B O 1
ATOM 3460 N N . ASP B 1 176 ? 1.954 15.711 10.336 1 93.25 176 ASP B N 1
ATOM 3461 C CA . ASP B 1 176 ? 2.545 14.398 10.078 1 93.25 176 ASP B CA 1
ATOM 3462 C C . ASP B 1 176 ? 2.615 14.117 8.578 1 93.25 176 ASP B C 1
ATOM 3464 O O . ASP B 1 176 ? 1.861 13.289 8.062 1 93.25 176 ASP B O 1
ATOM 3468 N N . CYS B 1 177 ? 3.521 14.594 7.938 1 95.31 177 CYS B N 1
ATOM 3469 C CA . CYS B 1 177 ? 3.699 14.367 6.508 1 95.31 177 CYS B CA 1
ATOM 3470 C C . CYS B 1 177 ? 5.082 13.805 6.215 1 95.31 177 CYS B C 1
ATOM 3472 O O . CYS B 1 177 ? 5.816 14.352 5.387 1 95.31 177 CYS B O 1
ATOM 3474 N N . PRO B 1 178 ? 5.418 12.672 6.738 1 92.19 178 PRO B N 1
ATOM 3475 C CA . PRO B 1 178 ? 6.758 12.117 6.535 1 92.19 178 PRO B CA 1
ATOM 3476 C C . PRO B 1 178 ? 6.984 11.641 5.102 1 92.19 178 PRO B C 1
ATOM 3478 O O . PRO B 1 178 ? 8.125 11.586 4.641 1 92.19 178 PRO B O 1
ATOM 3481 N N . ASN B 1 179 ? 5.883 11.383 4.387 1 92.25 179 ASN B N 1
ATOM 3482 C CA . ASN B 1 179 ? 6.012 10.766 3.068 1 92.25 179 ASN B CA 1
ATOM 3483 C C . ASN B 1 179 ? 5.711 11.766 1.954 1 92.25 179 ASN B C 1
ATOM 3485 O O . ASN B 1 179 ? 5.668 11.398 0.779 1 92.25 179 ASN B O 1
ATOM 3489 N N . GLY B 1 180 ? 5.496 12.945 2.336 1 95.75 180 GLY B N 1
ATOM 3490 C CA . GLY B 1 180 ? 5.234 13.953 1.324 1 95.75 180 GLY B CA 1
ATOM 3491 C C . GLY B 1 180 ? 6.367 14.109 0.327 1 95.75 180 GLY B C 1
ATOM 3492 O O . GLY B 1 180 ? 7.543 14.055 0.701 1 95.75 180 GLY B O 1
ATOM 3493 N N . ASP B 1 181 ? 5.977 14.281 -0.938 1 94.88 181 ASP B N 1
ATOM 3494 C CA . ASP B 1 181 ? 7.008 14.414 -1.965 1 94.88 181 ASP B CA 1
ATOM 3495 C C . ASP B 1 181 ? 6.445 15.07 -3.225 1 94.88 181 ASP B C 1
ATOM 3497 O O . ASP B 1 181 ? 5.227 15.203 -3.367 1 94.88 181 ASP B O 1
ATOM 3501 N N . PHE B 1 182 ? 7.395 15.477 -4.066 1 96.5 182 PHE B N 1
ATOM 3502 C CA . PHE B 1 182 ? 7.066 16.062 -5.355 1 96.5 182 PHE B CA 1
ATOM 3503 C C . PHE B 1 182 ? 7 14.992 -6.438 1 96.5 182 PHE B C 1
ATOM 3505 O O . PHE B 1 182 ? 7.816 14.07 -6.457 1 96.5 182 PHE B O 1
ATOM 3512 N N . TRP B 1 183 ? 6.035 15.109 -7.301 1 94.44 183 TRP B N 1
ATOM 3513 C CA . TRP B 1 183 ? 5.828 14.117 -8.352 1 94.44 183 TRP B CA 1
ATOM 3514 C C . TRP B 1 183 ? 5.586 14.789 -9.695 1 94.44 183 TRP B C 1
ATOM 3516 O O . TRP B 1 183 ? 5.461 16.016 -9.773 1 94.44 183 TRP B O 1
ATOM 3526 N N . ARG B 1 184 ? 5.586 14 -10.781 1 93.38 184 ARG B N 1
ATOM 3527 C CA . ARG B 1 184 ? 5.285 14.492 -12.125 1 93.38 184 ARG B CA 1
ATOM 3528 C C . ARG B 1 184 ? 4.562 13.438 -12.945 1 93.38 184 ARG B C 1
ATOM 3530 O O . ARG B 1 184 ? 4.633 12.242 -12.641 1 93.38 184 ARG B O 1
ATOM 3537 N N . GLY B 1 185 ? 3.758 13.953 -13.906 1 91.88 185 GLY B N 1
ATOM 3538 C CA . GLY B 1 185 ? 3.143 13.094 -14.906 1 91.88 185 GLY B CA 1
ATOM 3539 C C . GLY B 1 185 ? 2.258 12.016 -14.312 1 91.88 185 GLY B C 1
ATOM 3540 O O . GLY B 1 185 ? 1.379 12.312 -13.5 1 91.88 185 GLY B O 1
ATOM 3541 N N . PHE B 1 186 ? 2.518 10.828 -14.711 1 88.81 186 PHE B N 1
ATOM 3542 C CA . PHE B 1 186 ? 1.715 9.672 -14.328 1 88.81 186 PHE B CA 1
ATOM 3543 C C . PHE B 1 186 ? 1.695 9.5 -12.812 1 88.81 186 PHE B C 1
ATOM 3545 O O . PHE B 1 186 ? 0.635 9.289 -12.227 1 88.81 186 PHE B O 1
ATOM 3552 N N . TRP B 1 187 ? 2.836 9.68 -12.203 1 91.19 187 TRP B N 1
ATOM 3553 C CA . TRP B 1 187 ? 2.934 9.477 -10.758 1 91.19 187 TRP B CA 1
ATOM 3554 C C . TRP B 1 187 ? 2.156 10.547 -10.008 1 91.19 187 TRP B C 1
ATOM 3556 O O . TRP B 1 187 ? 1.544 10.266 -8.969 1 91.19 187 TRP B O 1
ATOM 3566 N N . LEU B 1 188 ? 2.27 11.742 -10.523 1 94.81 188 LEU B N 1
ATOM 3567 C CA . LEU B 1 188 ? 1.521 12.812 -9.875 1 94.81 188 LEU B CA 1
ATOM 3568 C C . LEU B 1 188 ? 0.024 12.523 -9.898 1 94.81 188 LEU B C 1
ATOM 3570 O O . LEU B 1 188 ? -0.654 12.656 -8.875 1 94.81 188 LEU B O 1
ATOM 3574 N N . LYS B 1 189 ? -0.461 12.133 -11.078 1 93.69 189 LYS B N 1
ATOM 3575 C CA . LYS B 1 189 ? -1.881 11.82 -11.203 1 93.69 189 LYS B CA 1
ATOM 3576 C C . LYS B 1 189 ? -2.287 10.711 -10.234 1 93.69 189 LYS B C 1
ATOM 3578 O O . LYS B 1 189 ? -3.314 10.812 -9.562 1 93.69 189 LYS B O 1
ATOM 3583 N N . TYR B 1 190 ? -1.521 9.727 -10.156 1 92.62 190 TYR B N 1
ATOM 3584 C CA . TYR B 1 190 ? -1.802 8.609 -9.258 1 92.62 190 TYR B CA 1
ATOM 3585 C C . TYR B 1 190 ? -1.788 9.062 -7.805 1 92.62 190 TYR B C 1
ATOM 3587 O O . TYR B 1 190 ? -2.695 8.734 -7.039 1 92.62 190 TYR B O 1
ATOM 3595 N N . ARG B 1 191 ? -0.77 9.812 -7.484 1 95.44 191 ARG B N 1
ATOM 3596 C CA . ARG B 1 191 ? -0.609 10.211 -6.09 1 95.44 191 ARG B CA 1
ATOM 3597 C C . ARG B 1 191 ? -1.704 11.18 -5.668 1 95.44 191 ARG B C 1
ATOM 3599 O O . ARG B 1 191 ? -2.139 11.18 -4.516 1 95.44 191 ARG B O 1
ATOM 3606 N N . ILE B 1 192 ? -2.111 12 -6.543 1 97.56 192 ILE B N 1
ATOM 3607 C CA . ILE B 1 192 ? -3.236 12.891 -6.277 1 97.56 192 ILE B CA 1
ATOM 3608 C C . ILE B 1 192 ? -4.492 12.062 -6 1 97.56 192 ILE B C 1
ATOM 3610 O O . ILE B 1 192 ? -5.211 12.32 -5.031 1 97.56 192 ILE B O 1
ATOM 3614 N N . THR B 1 193 ? -4.73 11.125 -6.836 1 96.62 193 THR B N 1
ATOM 3615 C CA . THR B 1 193 ? -5.883 10.25 -6.648 1 96.62 193 THR B CA 1
ATOM 3616 C C . THR B 1 193 ? -5.809 9.539 -5.301 1 96.62 193 THR B C 1
ATOM 3618 O O . THR B 1 193 ? -6.812 9.422 -4.598 1 96.62 193 THR B O 1
ATOM 3621 N N . LYS B 1 194 ? -4.652 9.117 -4.969 1 95.88 194 LYS B N 1
ATOM 3622 C CA . LYS B 1 194 ? -4.461 8.445 -3.686 1 95.88 194 LYS B CA 1
ATOM 3623 C C . LYS B 1 194 ? -4.758 9.383 -2.521 1 95.88 194 LYS B C 1
ATOM 3625 O O . LYS B 1 194 ? -5.422 8.992 -1.556 1 95.88 194 LYS B O 1
ATOM 3630 N N . ASP B 1 195 ? -4.27 10.578 -2.549 1 97.88 195 ASP B N 1
ATOM 3631 C CA . ASP B 1 195 ? -4.551 11.562 -1.506 1 97.88 195 ASP B CA 1
ATOM 3632 C C . ASP B 1 195 ? -6.055 11.75 -1.315 1 97.88 195 ASP B C 1
ATOM 3634 O O . ASP B 1 195 ? -6.555 11.703 -0.189 1 97.88 195 ASP B O 1
ATOM 3638 N N . LEU B 1 196 ? -6.691 11.93 -2.428 1 98.56 196 LEU B N 1
ATOM 3639 C CA . LEU B 1 196 ? -8.125 12.164 -2.391 1 98.56 196 LEU B CA 1
ATOM 3640 C C . LEU B 1 196 ? -8.875 10.93 -1.895 1 98.56 196 LEU B C 1
ATOM 3642 O O . LEU B 1 196 ? -9.836 11.047 -1.134 1 98.56 196 LEU B O 1
ATOM 3646 N N . ALA B 1 197 ? -8.414 9.805 -2.285 1 97.25 197 ALA B N 1
ATOM 3647 C CA . ALA B 1 197 ? -9.031 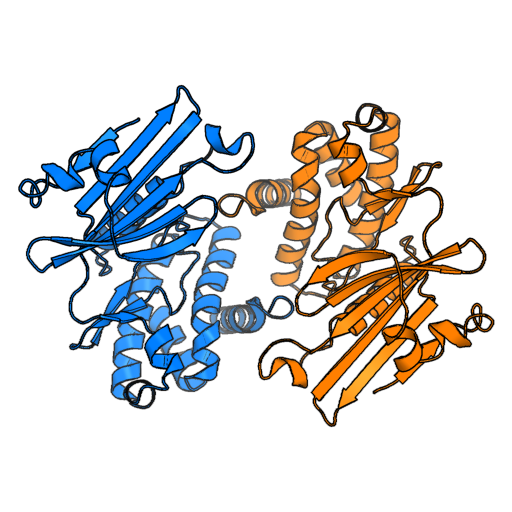8.555 -1.85 1 97.25 197 ALA B CA 1
ATOM 3648 C C . ALA B 1 197 ? -8.844 8.344 -0.351 1 97.25 197 ALA B C 1
ATOM 3650 O O . ALA B 1 197 ? -9.742 7.836 0.329 1 97.25 197 ALA B O 1
ATOM 3651 N N . CYS B 1 198 ? -7.684 8.664 0.108 1 97.44 198 CYS B N 1
ATOM 3652 C CA . CYS B 1 198 ? -7.391 8.531 1.53 1 97.44 198 CYS B CA 1
ATOM 3653 C C . CYS B 1 198 ? -8.336 9.375 2.367 1 97.44 198 CYS B C 1
ATOM 3655 O O . CYS B 1 198 ? -8.82 8.93 3.41 1 97.44 198 CYS B O 1
ATOM 3657 N N . LEU B 1 199 ? -8.625 10.516 1.921 1 98.19 199 LEU B N 1
ATOM 3658 C CA . LEU B 1 199 ? -9.602 11.359 2.6 1 98.19 199 LEU B CA 1
ATOM 3659 C C . LEU B 1 199 ? -10.984 10.711 2.588 1 98.19 199 LEU B C 1
ATOM 3661 O O . LEU B 1 199 ? -11.695 10.734 3.596 1 98.19 199 LEU B O 1
ATOM 3665 N N . ASP B 1 200 ? -11.281 10.086 1.522 1 97.44 200 ASP B N 1
ATOM 3666 C CA . ASP B 1 200 ? -12.625 9.555 1.327 1 97.44 200 ASP B CA 1
ATOM 3667 C C . ASP B 1 200 ? -12.82 8.25 2.102 1 97.44 200 ASP B C 1
ATOM 3669 O O . ASP B 1 200 ? -13.953 7.805 2.297 1 97.44 200 ASP B O 1
ATOM 3673 N N . LYS B 1 201 ? -11.758 7.648 2.5 1 95.31 201 LYS B N 1
ATOM 3674 C CA . LYS B 1 201 ? -11.812 6.379 3.213 1 95.31 201 LYS B CA 1
ATOM 3675 C C . LYS B 1 201 ? -12.68 6.488 4.465 1 95.31 201 LYS B C 1
ATOM 3677 O O . LYS B 1 201 ? -13.469 5.586 4.758 1 95.31 201 LYS B O 1
ATOM 3682 N N . VAL B 1 202 ? -12.547 7.512 5.16 1 95.38 202 VAL B N 1
ATOM 3683 C CA . VAL B 1 202 ? -13.344 7.727 6.363 1 95.38 202 VAL B CA 1
ATOM 3684 C C . VAL B 1 202 ? -14.578 8.555 6.027 1 95.38 202 VAL B C 1
ATOM 3686 O O . VAL B 1 202 ? -15.664 8.289 6.547 1 95.38 202 VAL B O 1
ATOM 3689 N N . ALA B 1 203 ? -14.469 9.484 5.113 1 97.25 203 ALA B N 1
ATOM 3690 C CA . ALA B 1 203 ? -15.547 10.414 4.789 1 97.25 203 ALA B CA 1
ATOM 3691 C C . ALA B 1 203 ? -16.781 9.672 4.293 1 97.25 203 ALA B C 1
ATOM 3693 O O . ALA B 1 203 ? -17.906 10.07 4.59 1 97.25 203 ALA B O 1
ATOM 3694 N N . LYS B 1 204 ? -16.578 8.672 3.574 1 95.31 204 LYS B N 1
ATOM 3695 C CA . LYS B 1 204 ? -17.703 7.988 2.943 1 95.31 204 LYS B CA 1
ATOM 3696 C C . LYS B 1 204 ? -18.641 7.379 3.988 1 95.31 204 LYS B C 1
ATOM 3698 O O . LYS B 1 204 ? -19.797 7.102 3.701 1 95.31 204 LYS B O 1
ATOM 3703 N N . TYR B 1 205 ? -18.156 7.242 5.215 1 94.19 205 TYR B N 1
ATOM 3704 C CA . TYR B 1 205 ? -18.969 6.652 6.273 1 94.19 205 TYR B CA 1
ATOM 3705 C C . TYR B 1 205 ? -19.594 7.734 7.145 1 94.19 205 TYR B C 1
ATOM 3707 O O . TYR B 1 205 ? -20.5 7.461 7.922 1 94.19 205 TYR B O 1
ATOM 3715 N N . HIS B 1 206 ? -19.125 8.977 7.043 1 96.25 206 HIS B N 1
ATOM 3716 C CA . HIS B 1 206 ? -19.547 9.992 8 1 96.25 206 HIS B CA 1
ATOM 3717 C C . HIS B 1 206 ? -20.172 11.195 7.289 1 96.25 206 HIS B C 1
ATOM 3719 O O . HIS B 1 206 ? -20.812 12.031 7.922 1 96.25 206 HIS B O 1
ATOM 3725 N N . LEU B 1 207 ? -19.969 11.273 6.02 1 97.44 207 LEU B N 1
ATOM 3726 C CA . LEU B 1 207 ? -20.5 12.375 5.223 1 97.44 207 LEU B CA 1
ATOM 3727 C C . LEU B 1 207 ? -21.359 11.852 4.086 1 97.44 207 LEU B C 1
ATOM 3729 O O . LEU B 1 207 ? -21.141 10.742 3.594 1 97.44 207 LEU B O 1
ATOM 3733 N N . SER B 1 208 ? -22.312 12.664 3.66 1 97.38 208 SER B N 1
ATOM 3734 C CA . SER B 1 208 ? -23.156 12.297 2.525 1 97.38 208 SER B CA 1
ATOM 3735 C C . SER B 1 208 ? -22.375 12.375 1.215 1 97.38 208 SER B C 1
ATOM 3737 O O . SER B 1 208 ? -21.328 13.016 1.143 1 97.38 208 SER B O 1
ATOM 3739 N N . ALA B 1 209 ? -22.906 11.742 0.2 1 96.81 209 ALA B N 1
ATOM 3740 C CA . ALA B 1 209 ? -22.312 11.805 -1.131 1 96.81 209 ALA B CA 1
ATOM 3741 C C . ALA B 1 209 ? -22.234 13.242 -1.63 1 96.81 209 ALA B C 1
ATOM 3743 O O . ALA B 1 209 ? -21.25 13.625 -2.273 1 96.81 209 ALA B O 1
ATOM 3744 N N . THR B 1 210 ? -23.234 14 -1.299 1 97.31 210 THR B N 1
ATOM 3745 C CA . THR B 1 210 ? -23.266 15.398 -1.725 1 97.31 210 THR B CA 1
ATOM 3746 C C . THR B 1 210 ? -22.156 16.203 -1.065 1 97.31 210 THR B C 1
ATOM 3748 O O . THR B 1 210 ? -21.516 17.031 -1.715 1 97.31 210 THR B O 1
ATOM 3751 N N . GLN B 1 211 ? -21.953 15.961 0.218 1 97.94 211 GLN B N 1
ATOM 3752 C CA . GLN B 1 211 ? -20.906 16.656 0.94 1 97.94 211 GLN B CA 1
ATOM 3753 C C . GLN B 1 211 ? -19.531 16.281 0.385 1 97.94 211 GLN B C 1
ATOM 3755 O O . GLN B 1 211 ? -18.672 17.156 0.219 1 97.94 211 GLN B O 1
ATOM 3760 N N . ARG B 1 212 ? -19.359 15.047 0.094 1 98.25 212 ARG B N 1
ATOM 3761 C CA . ARG B 1 212 ? -18.094 14.586 -0.479 1 98.25 212 ARG B CA 1
ATOM 3762 C C . ARG B 1 212 ? -17.891 15.164 -1.875 1 98.25 212 ARG B C 1
ATOM 3764 O O . ARG B 1 212 ? -16.766 15.555 -2.23 1 98.25 212 ARG B O 1
ATOM 3771 N N . LEU B 1 213 ? -18.938 15.234 -2.623 1 97.94 213 LEU B N 1
ATOM 3772 C CA . LEU B 1 213 ? -18.859 15.859 -3.939 1 97.94 213 LEU B CA 1
ATOM 3773 C C . LEU B 1 213 ? -18.531 17.344 -3.818 1 97.94 213 LEU B C 1
ATOM 3775 O O . LEU B 1 213 ? -17.766 17.891 -4.613 1 97.94 213 LEU B O 1
ATOM 3779 N N . ARG B 1 214 ? -19.156 17.984 -2.877 1 97.81 214 ARG B N 1
ATOM 3780 C CA . ARG B 1 214 ? -18.906 19.406 -2.658 1 97.81 214 ARG B CA 1
ATOM 3781 C C . ARG B 1 214 ? -17.438 19.656 -2.334 1 97.81 214 ARG B C 1
ATOM 3783 O O . ARG B 1 214 ? -16.828 20.609 -2.83 1 97.81 214 ARG B O 1
ATOM 3790 N N . PHE B 1 215 ? -16.859 18.828 -1.505 1 98.69 215 PHE B N 1
ATOM 3791 C CA . PHE B 1 215 ? -15.422 18.922 -1.247 1 98.69 215 PHE B CA 1
ATOM 3792 C C . PHE B 1 215 ? -14.641 18.875 -2.551 1 98.69 215 PHE B C 1
ATOM 3794 O O . PHE B 1 215 ? -13.75 19.703 -2.768 1 98.69 215 PHE B O 1
ATOM 3801 N N . TYR B 1 216 ? -14.953 17.922 -3.381 1 98.75 216 TYR B N 1
ATOM 3802 C CA . TYR B 1 216 ? -14.219 17.766 -4.629 1 98.75 216 TYR B CA 1
ATOM 3803 C C . TYR B 1 216 ? -14.367 19.016 -5.5 1 98.75 216 TYR B C 1
ATOM 3805 O O . TYR B 1 216 ? -13.391 19.469 -6.109 1 98.75 216 TYR B O 1
ATOM 3813 N N . LEU B 1 217 ? -15.578 19.516 -5.582 1 98.62 217 LEU B N 1
ATOM 3814 C CA . LEU B 1 217 ? -15.812 20.719 -6.367 1 98.62 217 LEU B CA 1
ATOM 3815 C C . LEU B 1 217 ? -15.047 21.906 -5.797 1 98.62 217 LEU B C 1
ATOM 3817 O O . LEU B 1 217 ? -14.492 22.719 -6.547 1 98.62 217 LEU B O 1
ATOM 3821 N N . GLN B 1 218 ? -15.008 22.031 -4.484 1 98.69 218 GLN B N 1
ATOM 3822 C CA . GLN B 1 218 ? -14.219 23.062 -3.822 1 98.69 218 GLN B CA 1
ATOM 3823 C C . GLN B 1 218 ? -12.734 22.906 -4.121 1 98.69 218 GLN B C 1
ATOM 3825 O O . GLN B 1 218 ? -12.039 23.875 -4.414 1 98.69 218 GLN B O 1
ATOM 3830 N N . TYR B 1 219 ? -12.281 21.688 -4.098 1 98.69 219 TYR B N 1
ATOM 3831 C CA . TYR B 1 219 ? -10.898 21.328 -4.395 1 98.69 219 TYR B CA 1
ATOM 3832 C C . TYR B 1 219 ? -10.531 21.734 -5.812 1 98.69 219 TYR B C 1
ATOM 3834 O O . TYR B 1 219 ? -9.445 22.281 -6.047 1 98.69 219 TYR B O 1
ATOM 3842 N N . ARG B 1 220 ? -11.43 21.531 -6.691 1 98 220 ARG B N 1
ATOM 3843 C CA . ARG B 1 220 ? -11.195 21.828 -8.102 1 98 220 ARG B CA 1
ATOM 3844 C C . ARG B 1 220 ? -11.5 23.281 -8.406 1 98 220 ARG B C 1
ATOM 3846 O O . ARG B 1 220 ? -11.156 23.781 -9.484 1 98 220 ARG B O 1
ATOM 3853 N N . GLN B 1 221 ? -12.148 24 -7.488 1 97.19 221 GLN B N 1
ATOM 3854 C CA . GLN B 1 221 ? -12.625 25.375 -7.699 1 97.19 221 GLN B CA 1
ATOM 3855 C C . GLN B 1 221 ? -13.516 25.453 -8.938 1 97.19 221 GLN B C 1
ATOM 3857 O O . GLN B 1 221 ? -13.305 26.312 -9.797 1 97.19 221 GLN B O 1
ATOM 3862 N N . ARG B 1 222 ? -14.508 24.547 -8.961 1 96.12 222 ARG B N 1
ATOM 3863 C CA . ARG B 1 222 ? -15.5 24.484 -10.031 1 96.12 222 ARG B CA 1
ATOM 3864 C C . ARG B 1 222 ? -16.906 24.281 -9.469 1 96.12 222 ARG B C 1
ATOM 3866 O O . ARG B 1 222 ? -17.062 23.75 -8.367 1 96.12 222 ARG B O 1
ATOM 3873 N N . ASP B 1 223 ? -17.844 24.625 -10.32 1 95.31 223 ASP B N 1
ATOM 3874 C CA . ASP B 1 223 ? -19.219 24.5 -9.875 1 95.31 223 ASP B CA 1
ATOM 3875 C C . ASP B 1 223 ? -19.844 23.203 -10.398 1 95.31 223 ASP B C 1
ATOM 3877 O O . ASP B 1 223 ? -20.875 22.766 -9.891 1 95.31 223 ASP B O 1
ATOM 3881 N N . ARG B 1 224 ? -19.234 22.766 -11.469 1 96.06 224 ARG B N 1
ATOM 3882 C CA . ARG B 1 224 ? -19.75 21.547 -12.062 1 96.06 224 ARG B CA 1
ATOM 3883 C C . ARG B 1 224 ? -18.625 20.625 -12.492 1 96.06 224 ARG B C 1
ATOM 3885 O O . ARG B 1 224 ? -17.516 21.078 -12.82 1 96.06 224 ARG B O 1
ATOM 3892 N N . LEU B 1 225 ? -18.969 19.344 -12.461 1 95.75 225 LEU B N 1
ATOM 3893 C CA . LEU B 1 225 ? -17.984 18.344 -12.867 1 95.75 225 LEU B CA 1
ATOM 3894 C C . LEU B 1 225 ? -17.844 18.312 -14.383 1 95.75 225 LEU B C 1
ATOM 3896 O O . LEU B 1 225 ? -18.828 18.406 -15.109 1 95.75 225 LEU B O 1
ATOM 3900 N N . ASP B 1 226 ? -16.672 18.156 -14.883 1 95.5 226 ASP B N 1
ATOM 3901 C CA . ASP B 1 226 ? -16.469 17.812 -16.281 1 95.5 226 ASP B CA 1
ATOM 3902 C C . ASP B 1 226 ? -16.109 16.328 -16.422 1 95.5 226 ASP B C 1
ATOM 3904 O O . ASP B 1 226 ? -16.156 15.578 -15.453 1 95.5 226 ASP B O 1
ATOM 3908 N N . THR B 1 227 ? -15.852 15.992 -17.688 1 94.62 227 THR B N 1
ATOM 3909 C CA . THR B 1 227 ? -15.617 14.578 -17.969 1 94.62 227 THR B CA 1
ATOM 3910 C C . THR B 1 227 ? -14.367 14.086 -17.25 1 94.62 227 THR B C 1
ATOM 3912 O O . THR B 1 227 ? -14.344 12.969 -16.734 1 94.62 227 THR B O 1
ATOM 3915 N N . CYS B 1 228 ? -13.391 14.883 -17.188 1 93.31 228 CYS B N 1
ATOM 3916 C CA . CYS B 1 228 ? -12.141 14.516 -16.516 1 93.31 228 CYS B CA 1
ATOM 3917 C C . CYS B 1 228 ? -12.352 14.375 -15.016 1 93.31 228 CYS B C 1
ATOM 3919 O O . CYS B 1 228 ? -11.805 13.461 -14.391 1 93.31 228 CYS B O 1
ATOM 3921 N N . ASP B 1 229 ? -13.164 15.266 -14.492 1 95.06 229 ASP B N 1
ATOM 3922 C CA . ASP B 1 229 ? -13.484 15.203 -13.07 1 95.06 229 ASP B CA 1
ATOM 3923 C C . ASP B 1 229 ? -14.219 13.914 -12.727 1 95.06 229 ASP B C 1
ATOM 3925 O O . ASP B 1 229 ? -13.914 13.258 -11.727 1 95.06 229 ASP B O 1
ATOM 3929 N N . LYS B 1 230 ? -15.164 13.617 -13.586 1 95.25 230 LYS B N 1
ATOM 3930 C CA . LYS B 1 230 ? -15.938 12.406 -13.352 1 95.25 230 LYS B CA 1
ATOM 3931 C C . LYS B 1 230 ? -15.047 11.172 -13.367 1 95.25 230 LYS B C 1
ATOM 3933 O O . LYS B 1 230 ? -15.211 10.273 -12.539 1 95.25 230 LYS B O 1
ATOM 3938 N N . LYS B 1 231 ? -14.172 11.164 -14.312 1 93.94 231 LYS B N 1
ATOM 3939 C CA . LYS B 1 231 ? -13.219 10.055 -14.391 1 93.94 231 LYS B CA 1
ATOM 3940 C C . LYS B 1 231 ? -12.367 9.977 -13.133 1 93.94 231 LYS B C 1
ATOM 3942 O O . LYS B 1 231 ? -12.18 8.891 -12.57 1 93.94 231 LYS B O 1
ATOM 3947 N N . ARG B 1 232 ? -11.859 11.07 -12.641 1 94.31 232 ARG B N 1
ATOM 3948 C CA . ARG B 1 232 ? -11.023 11.094 -11.445 1 94.31 232 ARG B CA 1
ATOM 3949 C C . ARG B 1 232 ? -11.805 10.641 -10.219 1 94.31 232 ARG B C 1
ATOM 3951 O O . ARG B 1 232 ? -11.289 9.875 -9.398 1 94.31 232 ARG B O 1
ATOM 3958 N N . ILE B 1 233 ? -12.961 11.133 -10.125 1 96 233 ILE B N 1
ATOM 3959 C CA . ILE B 1 233 ? -13.797 10.758 -8.992 1 96 233 ILE B CA 1
ATOM 3960 C C . ILE B 1 233 ? -14.008 9.25 -8.977 1 96 233 ILE B C 1
ATOM 3962 O O . ILE B 1 233 ? -13.953 8.617 -7.922 1 96 233 ILE B O 1
ATOM 3966 N N . ARG B 1 234 ? -14.242 8.695 -10.164 1 93.06 234 ARG B N 1
ATOM 3967 C CA . ARG B 1 234 ? -14.383 7.242 -10.258 1 93.06 234 ARG B CA 1
ATOM 3968 C C . ARG B 1 234 ? -13.125 6.539 -9.758 1 93.06 234 ARG B C 1
ATOM 3970 O O . ARG B 1 234 ? -13.211 5.535 -9.047 1 93.06 234 ARG B O 1
ATOM 3977 N N . HIS B 1 235 ? -12.031 7.078 -10.102 1 93.75 235 HIS B N 1
ATOM 3978 C CA . HIS B 1 235 ? -10.766 6.512 -9.656 1 93.75 235 HIS B CA 1
ATOM 3979 C C . HIS B 1 235 ? -10.602 6.641 -8.141 1 93.75 235 HIS B C 1
ATOM 3981 O O . HIS B 1 235 ? -10.125 5.719 -7.48 1 93.75 235 HIS B O 1
ATOM 3987 N N . VAL B 1 236 ? -11 7.711 -7.586 1 95.38 236 VAL B N 1
ATOM 3988 C CA . VAL B 1 236 ? -10.875 7.984 -6.156 1 95.38 236 VAL B CA 1
ATOM 3989 C C . VAL B 1 236 ? -11.734 7 -5.367 1 95.38 236 VAL B C 1
ATOM 3991 O O . VAL B 1 236 ? -11.273 6.391 -4.402 1 95.38 236 VAL B O 1
ATOM 3994 N N . VAL B 1 237 ? -12.906 6.77 -5.844 1 92.75 237 VAL B N 1
ATOM 3995 C CA . VAL B 1 237 ? -13.859 5.953 -5.102 1 92.75 237 VAL B CA 1
ATOM 3996 C C . VAL B 1 237 ? -13.461 4.48 -5.188 1 92.75 237 VAL B C 1
ATOM 3998 O O . VAL B 1 237 ? -13.68 3.715 -4.246 1 92.75 237 VAL B O 1
ATOM 4001 N N . ARG B 1 238 ? -12.727 4.133 -6.223 1 87.19 238 ARG B N 1
ATOM 4002 C CA . ARG B 1 238 ? -12.367 2.734 -6.438 1 87.19 238 ARG B CA 1
ATOM 4003 C C . ARG B 1 238 ? -10.93 2.463 -6 1 87.19 238 ARG B C 1
ATOM 4005 O O . ARG B 1 238 ? -10.445 1.333 -6.098 1 87.19 238 ARG B O 1
ATOM 4012 N N . PHE B 1 239 ? -10.266 3.369 -5.508 1 89.44 239 PHE B N 1
ATOM 4013 C CA . PHE B 1 239 ? -8.82 3.316 -5.285 1 89.44 239 PHE B CA 1
ATOM 4014 C C . PHE B 1 239 ? -8.461 2.164 -4.352 1 89.44 239 PHE B C 1
ATOM 4016 O O . PHE B 1 239 ? -7.5 1.438 -4.602 1 89.44 239 PHE B O 1
ATOM 4023 N N . PHE B 1 240 ? -9.227 1.989 -3.279 1 78.62 240 PHE B N 1
ATOM 4024 C CA . PHE B 1 240 ? -8.867 0.998 -2.273 1 78.62 240 PHE B CA 1
ATOM 4025 C C . PHE B 1 240 ? -9.695 -0.268 -2.436 1 78.62 240 PHE B C 1
ATOM 4027 O O . PHE B 1 240 ? -9.734 -1.115 -1.542 1 78.62 240 PHE B O 1
ATOM 4034 N N . GLU B 1 241 ? -10.359 -0.3 -3.539 1 70.44 241 GLU B N 1
ATOM 4035 C CA . GLU B 1 241 ? -11.133 -1.514 -3.805 1 70.44 241 GLU B CA 1
ATOM 4036 C C . GLU B 1 241 ? -10.211 -2.723 -3.969 1 70.44 241 GLU B C 1
ATOM 4038 O O . GLU B 1 241 ? -9.242 -2.674 -4.73 1 70.44 241 GLU B O 1
ATOM 4043 N N . GLY B 1 242 ? -10.406 -3.826 -3.215 1 56.69 242 GLY B N 1
ATOM 4044 C CA . GLY B 1 242 ? -9.641 -5.062 -3.27 1 56.69 242 GLY B CA 1
ATOM 4045 C C . GLY B 1 242 ? -8.453 -5.074 -2.328 1 56.69 242 GLY B C 1
ATOM 4046 O O . GLY B 1 242 ? -7.734 -6.074 -2.232 1 56.69 242 GLY B O 1
ATOM 4047 N N . ARG B 1 243 ? -8.141 -3.938 -1.7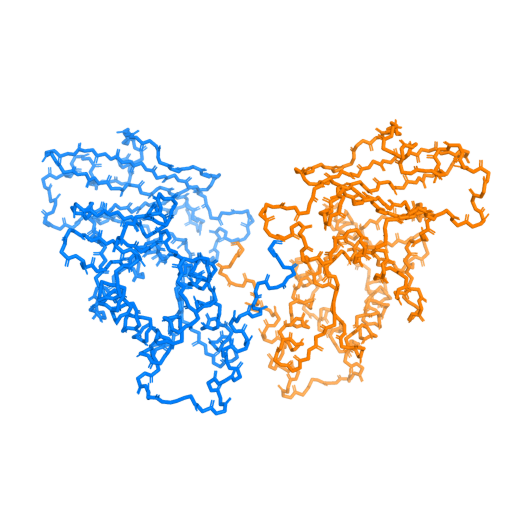13 1 53.88 243 ARG B N 1
ATOM 4048 C CA . ARG B 1 243 ? -6.973 -3.826 -0.846 1 53.88 243 ARG B CA 1
ATOM 4049 C C . ARG B 1 243 ? -7.387 -3.678 0.614 1 53.88 243 ARG B C 1
ATOM 4051 O O . ARG B 1 243 ? -6.539 -3.697 1.51 1 53.88 243 ARG B O 1
ATOM 4058 N N . GLU B 1 244 ? -8.641 -3.34 0.801 1 47.81 244 GLU B N 1
ATOM 4059 C CA . GLU B 1 244 ? -9.016 -3.082 2.186 1 47.81 244 GLU B CA 1
ATOM 4060 C C . GLU B 1 244 ? -9.305 -4.383 2.934 1 47.81 244 GLU B C 1
ATOM 4062 O O . GLU B 1 244 ? -9.781 -5.352 2.34 1 47.81 244 GLU B O 1
#

Nearest PDB structures (foldseek):
  6dfl-assembly1_A  TM=7.771E-01  e=1.280E-13  Pseudomonas aeruginosa
  6d3k-assembly1_A  TM=5.602E-01  e=2.691E-08  Homo sapiens
  2euf-assembly1_B  TM=6.321E-01  e=1.076E-06  Homo sapiens
  7xzq-assembly1_A  TM=5.386E-01  e=1.341E-07  Homo sapiens
  6ra5-assembly1_A  TM=5.976E-01  e=1.538E-06  Homo sapiens

Foldseek 3Di:
DFDKDFDPVVVVCCQQRVDPVSVVVDDAAWDDDDPFKTWGWDDDPNWIKIKIKGFFLDDDCSQQPPDRLQVLAVVVQVVCVVLVAAAFDWGMWGFDADVRGGGMIMTMTTDDPQKDFQVVCLVVVPCLLVVPVLLLVLLLSVLVSLLSQLVQQKALLQQARRQWMAHPVRDIHGHDRSPIDHDDDPVSLLRSLNNLLRHVVSCVVRDDPVSSVVSLCSNVVHDDDDPVRVVSVVCSPCVCPPPD/DFDKDFDPVVVVCCQQRVDPVSVVPDDAAWDDDDPFKTWGWDDDPRWIKIKIKGFFQDDDCSQQPPDRLQVLAVVVQVVCVVLVAAAFDWGMWGFDADVRGGGMIMTMTTDDPQKDFQVVCLVVVPCLLVPPVLLLVLLLSVLVSLLSQLVQQKALLQQARRQWMAHPVRDIHGHDRSPIDHDDDPVSLLRSLNNLLRHVVSCVVRDDPVSSVVSLCSNVVHDDDDPVRVVSVVCSPCVCPPPD

Radius of gyration: 25.85 Å; Cα contacts (8 Å, |Δi|>4): 809; chains: 2; bounding box: 57×72×61 Å

pLDDT: mean 92.84, std 10.33, range [47.62, 98.88]